Protein AF-A0A3Q9WL97-F1 (afdb_monomer)

Nearest PDB structures (foldseek):
  2g2d-assembly1_A  TM=4.901E-01  e=1.536E+00  Mycobacterium tuberculosis
  7viu-assembly1_A  TM=6.015E-01  e=8.776E+00  Equus caballus

pLDDT: mean 70.43, std 21.24, range [32.25, 97.62]

Secondary structure (DSSP, 8-state):
-----------SSSSSSSSSHHHHHHHHHHHHHHHHHHHHHHHHHHHHS--PPPPP---HHHHHHHHHHHHHHHHHHHHHHHHHH-TTTHHHHHHHHHHHHHHHHHHS--PPPTTPPP---S----PPPP----------------PPP--HHHHHHHHHHHHHHHHHHHHHS-HHHHHHHHHHHHHHHHHHHHHHHHTT----PPPGGGS-GGGG---S----------------------------------PPPPGGG--SPPPS-HHHHHHHHHHHHHHHHHHHHHHHHHHHSS--HHHHHHHHHHHHHHHHHHHHHHHHHHT--------GGG-------PPP--------------PPP-PPPP-PPPPPP-

Foldseek 3Di:
DDDDDDDDDPDPPPPPPPPPVVVVVVVVVVVVVVVVVVVVVVVVCVVVPDPPPPPPDDDLQLVLLVVLLVLLQVLLVLLCLLLVVDVVCNVLSNVSSVVSNVLSVVSDDPDDPPDPPPDPPDDDDDDDPDDDPPPPPPPPPDPPPPDDRRDLVVSLVSLLVSLVSLQVSLVPHDPVSSVSSNVSSVVSLVS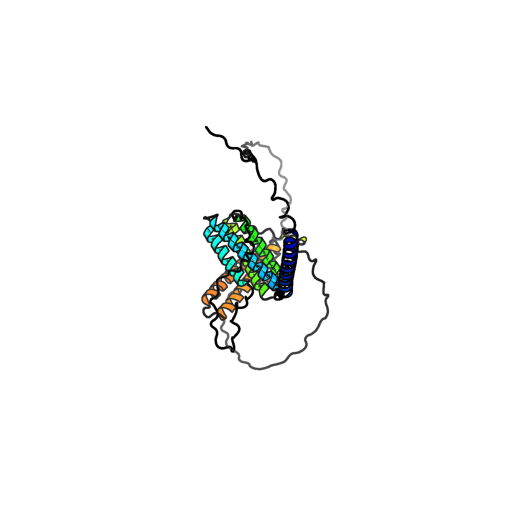SLVSCVVVVNDSPDPPPVVPPVVVVDPPDDDDPDDDDDDDDDDDDDDDDDDDDDDDDDDDPDPDQDDPVPLPDPFADDPVLLVVLVVLLVVLQVQLVVLVVVLVVDPHSVVSNVSSVVSVVSSVVSSVVSVVRSPPCDPPPPPDPPPPPPDDDDDDDDDDDDDDDDDDDDDDDDDDDDDDDDDDDDD

Mean predicted aligned error: 20.55 Å

Structure (mmCIF, N/CA/C/O backbone):
data_AF-A0A3Q9WL97-F1
#
_entry.id   AF-A0A3Q9WL97-F1
#
loop_
_atom_site.group_PDB
_atom_site.id
_atom_site.type_symbol
_atom_site.label_atom_id
_atom_site.label_alt_id
_atom_site.label_comp_id
_atom_site.label_asym_id
_atom_site.label_entity_id
_atom_site.label_seq_id
_atom_site.pdbx_PDB_ins_code
_atom_site.Cartn_x
_atom_site.Cartn_y
_atom_site.Cartn_z
_atom_site.occupancy
_atom_site.B_iso_or_equiv
_atom_site.auth_seq_id
_atom_site.auth_comp_id
_atom_site.auth_asym_id
_atom_site.auth_atom_id
_atom_site.pdbx_PDB_model_num
ATOM 1 N N . MET A 1 1 ? 47.357 84.467 -18.324 1.00 37.62 1 MET A N 1
ATOM 2 C CA . MET A 1 1 ? 48.582 84.725 -19.108 1.00 37.62 1 MET A CA 1
ATOM 3 C C . MET A 1 1 ? 48.704 83.656 -20.181 1.00 37.62 1 MET A C 1
ATOM 5 O O . MET A 1 1 ? 48.643 82.485 -19.849 1.00 37.62 1 MET A O 1
ATOM 9 N N . ILE A 1 2 ? 48.888 84.117 -21.420 1.00 40.44 2 ILE A N 1
ATOM 10 C CA . ILE A 1 2 ? 49.435 83.418 -22.596 1.00 40.44 2 ILE A CA 1
ATOM 11 C C . ILE A 1 2 ? 48.524 82.402 -23.317 1.00 40.44 2 ILE A C 1
ATOM 13 O O . ILE A 1 2 ? 48.382 81.242 -22.953 1.00 40.44 2 ILE A O 1
ATOM 17 N N . ASN A 1 3 ? 47.996 82.919 -24.431 1.00 49.19 3 ASN A N 1
ATOM 18 C CA . ASN A 1 3 ? 47.499 82.258 -25.635 1.00 49.19 3 ASN A CA 1
ATOM 19 C C . ASN A 1 3 ? 48.454 81.191 -26.201 1.00 49.19 3 ASN A C 1
ATOM 21 O O . ASN A 1 3 ? 49.660 81.431 -26.256 1.00 49.19 3 ASN A O 1
ATOM 25 N N . ARG A 1 4 ? 47.905 80.159 -26.856 1.00 51.22 4 ARG A N 1
ATOM 26 C CA . ARG A 1 4 ? 48.287 79.845 -28.247 1.00 51.22 4 ARG A CA 1
ATOM 27 C C . ARG A 1 4 ? 47.251 78.968 -28.942 1.00 51.22 4 ARG A C 1
ATOM 29 O O . ARG A 1 4 ? 46.879 77.905 -28.464 1.00 51.22 4 ARG A O 1
ATOM 36 N N . ALA A 1 5 ? 46.814 79.475 -30.088 1.00 53.59 5 ALA A N 1
ATOM 37 C CA . ALA A 1 5 ? 46.010 78.796 -31.080 1.00 53.59 5 ALA A CA 1
ATOM 38 C C . ALA A 1 5 ? 46.761 77.600 -31.681 1.00 53.59 5 ALA A C 1
ATOM 40 O O . ALA A 1 5 ? 47.962 77.691 -31.939 1.00 53.59 5 ALA A O 1
ATOM 41 N N . GLN A 1 6 ? 46.028 76.531 -31.985 1.00 56.78 6 GLN A N 1
ATOM 42 C CA . GLN A 1 6 ? 46.485 75.480 -32.886 1.00 56.78 6 GLN A CA 1
ATOM 43 C C . GLN A 1 6 ? 45.360 75.171 -33.877 1.00 56.78 6 GLN A C 1
ATOM 45 O O . GLN A 1 6 ? 44.500 74.322 -33.666 1.00 56.78 6 GLN A O 1
ATOM 50 N N . ALA A 1 7 ? 45.356 75.964 -34.946 1.00 54.19 7 ALA A N 1
ATOM 51 C CA . ALA A 1 7 ? 44.749 75.614 -36.215 1.00 54.19 7 ALA A CA 1
ATOM 52 C C . ALA A 1 7 ? 45.756 74.752 -36.986 1.00 54.19 7 ALA A C 1
ATOM 54 O O . ALA A 1 7 ? 46.920 75.130 -37.109 1.00 54.19 7 ALA A O 1
ATOM 55 N N . GLY A 1 8 ? 45.310 73.616 -37.512 1.00 49.91 8 GLY A N 1
ATOM 56 C CA . GLY A 1 8 ? 46.092 72.843 -38.470 1.00 49.91 8 GLY A CA 1
ATOM 57 C C . GLY A 1 8 ? 45.706 71.372 -38.502 1.00 49.91 8 GLY A C 1
ATOM 58 O O . GLY A 1 8 ? 45.872 70.671 -37.512 1.00 49.91 8 GLY A O 1
ATOM 59 N N . GLY A 1 9 ? 45.245 70.907 -39.666 1.00 53.38 9 GLY A N 1
ATOM 60 C CA . GLY A 1 9 ? 45.383 69.497 -40.039 1.00 53.38 9 GLY A CA 1
ATOM 61 C C . GLY A 1 9 ? 44.098 68.703 -40.252 1.00 53.38 9 GLY A C 1
ATOM 62 O O . GLY A 1 9 ? 44.010 67.560 -39.824 1.00 53.38 9 GLY A O 1
ATOM 63 N N . GLN A 1 10 ? 43.109 69.256 -40.956 1.00 53.91 10 GLN A N 1
ATOM 64 C CA . GLN A 1 10 ? 41.936 68.518 -41.451 1.00 53.91 10 GLN A CA 1
ATOM 65 C C . GLN A 1 10 ? 42.248 67.663 -42.710 1.00 53.91 10 GLN A C 1
ATOM 67 O O . GLN A 1 10 ? 41.484 67.665 -43.669 1.00 53.91 10 GLN A O 1
ATOM 72 N N . GLN A 1 11 ? 43.372 66.933 -42.745 1.00 54.00 11 GLN A N 1
ATOM 73 C CA . GLN A 1 11 ? 43.885 66.329 -43.993 1.00 54.00 11 GLN A CA 1
ATOM 74 C C . GLN A 1 11 ? 44.353 64.865 -43.893 1.00 54.00 11 GLN A C 1
ATOM 76 O O . GLN A 1 11 ? 45.139 64.418 -44.714 1.00 54.00 11 GLN A O 1
ATOM 81 N N . GLU A 1 12 ? 43.823 64.080 -42.948 1.00 51.22 12 GLU A N 1
ATOM 82 C CA . GLU A 1 12 ? 44.094 62.626 -42.857 1.00 51.22 12 GLU A CA 1
ATOM 83 C C . GLU A 1 12 ? 42.818 61.760 -42.772 1.00 51.22 12 GLU A C 1
ATOM 85 O O . GLU A 1 12 ? 42.805 60.690 -42.166 1.00 51.22 12 GLU A O 1
ATOM 90 N N . ARG A 1 13 ? 41.701 62.199 -43.369 1.00 52.88 13 ARG A N 1
ATOM 91 C CA . ARG A 1 13 ? 40.457 61.394 -43.421 1.00 52.88 13 ARG A CA 1
ATOM 92 C C . ARG A 1 13 ? 40.175 60.721 -44.771 1.00 52.88 13 ARG A C 1
ATOM 94 O O . ARG A 1 13 ? 39.156 60.053 -44.889 1.00 52.88 13 ARG A O 1
ATOM 101 N N . GLY A 1 14 ? 41.065 60.852 -45.759 1.00 52.50 14 GLY A N 1
ATOM 102 C CA . GLY A 1 14 ? 40.840 60.348 -47.123 1.00 52.50 14 GLY A CA 1
ATOM 103 C C . GLY A 1 14 ? 41.213 58.882 -47.378 1.00 52.50 14 GLY A C 1
ATOM 104 O O . GLY A 1 14 ? 40.484 58.202 -48.088 1.00 52.50 14 GLY A O 1
ATOM 105 N N . ASP A 1 15 ? 42.286 58.361 -46.773 1.00 46.75 15 ASP A N 1
ATOM 106 C CA . ASP A 1 15 ? 42.898 57.098 -47.245 1.00 46.75 15 ASP A CA 1
ATOM 107 C C . ASP A 1 15 ? 42.654 55.856 -46.372 1.00 46.75 15 ASP A C 1
ATOM 109 O O . ASP A 1 15 ? 43.099 54.758 -46.701 1.00 46.75 15 ASP A O 1
ATOM 113 N N . ARG A 1 16 ? 41.897 55.965 -45.272 1.00 50.59 16 ARG A N 1
ATOM 114 C CA . ARG A 1 16 ? 41.605 54.816 -44.383 1.00 50.59 16 ARG A CA 1
ATOM 115 C C . ARG A 1 16 ? 40.266 54.123 -44.646 1.00 50.59 16 ARG A C 1
ATOM 117 O O . ARG A 1 16 ? 39.806 53.364 -43.799 1.00 50.59 16 ARG A O 1
ATOM 124 N N . VAL A 1 17 ? 39.625 54.374 -45.787 1.00 51.31 17 VAL A N 1
ATOM 125 C CA . VAL A 1 17 ? 38.311 53.775 -46.107 1.00 51.31 17 VAL A CA 1
ATOM 126 C C . VAL A 1 17 ? 38.404 52.699 -47.199 1.00 51.31 17 VAL A C 1
ATOM 128 O O . VAL A 1 17 ? 37.527 51.847 -47.294 1.00 51.31 17 VAL A O 1
ATOM 131 N N . ALA A 1 18 ? 39.502 52.635 -47.962 1.00 50.50 18 ALA A N 1
ATOM 132 C CA . ALA A 1 18 ? 39.651 51.656 -49.046 1.00 50.50 18 ALA A CA 1
ATOM 133 C C . ALA A 1 18 ? 40.215 50.284 -48.605 1.00 50.50 18 ALA A C 1
ATOM 135 O O . ALA A 1 18 ? 40.006 49.287 -49.290 1.00 50.50 18 ALA A O 1
ATOM 136 N N . THR A 1 19 ? 40.875 50.182 -47.445 1.00 51.22 19 THR A N 1
ATOM 137 C CA . THR A 1 19 ? 41.478 48.929 -46.928 1.00 51.22 19 THR A CA 1
ATOM 138 C C . THR A 1 19 ? 40.656 48.217 -45.847 1.00 51.22 19 THR A C 1
ATOM 140 O O . THR A 1 19 ? 41.072 47.170 -45.357 1.00 51.22 19 THR A O 1
ATOM 143 N N . ALA A 1 20 ? 39.470 48.726 -45.498 1.00 51.56 20 ALA A N 1
ATOM 144 C CA . ALA A 1 20 ? 38.563 48.080 -44.540 1.00 51.56 20 ALA A CA 1
ATOM 145 C C . ALA A 1 20 ? 37.535 47.135 -45.202 1.00 51.56 20 ALA A C 1
ATOM 147 O O . ALA A 1 20 ? 36.970 46.269 -44.536 1.00 51.56 20 ALA A O 1
ATOM 148 N N . ALA A 1 21 ? 37.307 47.253 -46.516 1.00 52.28 21 ALA A N 1
ATOM 149 C CA . ALA A 1 21 ? 36.316 46.436 -47.225 1.00 52.28 21 ALA A CA 1
ATOM 150 C C . ALA A 1 21 ? 36.805 45.002 -47.529 1.00 52.28 21 ALA A C 1
ATOM 152 O O . ALA A 1 21 ? 36.005 44.069 -47.580 1.00 52.28 21 ALA A O 1
ATOM 153 N N . GLY A 1 22 ? 38.120 44.793 -47.682 1.00 54.25 22 GLY A N 1
ATOM 154 C CA . GLY A 1 22 ? 38.691 43.477 -48.009 1.00 54.25 22 GLY A CA 1
ATOM 155 C C . GLY A 1 22 ? 38.776 42.506 -46.823 1.00 54.25 22 GLY A C 1
ATOM 156 O O . GLY A 1 22 ? 38.668 41.290 -46.995 1.00 54.25 22 GLY A O 1
ATOM 157 N N . THR A 1 23 ? 38.934 43.018 -45.602 1.00 57.91 23 THR A N 1
ATOM 158 C CA . THR A 1 23 ? 38.995 42.203 -44.377 1.00 57.91 23 THR A CA 1
ATOM 159 C C . THR A 1 23 ? 37.616 41.728 -43.928 1.00 57.91 23 THR A C 1
ATOM 161 O O . THR A 1 23 ? 37.504 40.600 -43.451 1.00 57.91 23 THR A O 1
ATOM 164 N N . ALA A 1 24 ? 36.560 42.514 -44.163 1.00 59.81 24 ALA A N 1
ATOM 165 C CA . ALA A 1 24 ? 35.183 42.126 -43.846 1.00 59.81 24 ALA A CA 1
ATOM 166 C C . ALA A 1 24 ? 34.724 40.880 -44.634 1.00 59.81 24 ALA A C 1
ATOM 168 O O . ALA A 1 24 ? 34.138 39.959 -44.064 1.00 59.81 24 ALA A O 1
ATOM 169 N N . LEU A 1 25 ? 35.074 40.794 -45.924 1.00 63.12 25 LEU A N 1
ATOM 170 C CA . LEU A 1 25 ? 34.753 39.635 -46.765 1.00 63.12 25 LEU A CA 1
ATOM 171 C C . LEU A 1 25 ? 35.488 38.360 -46.316 1.00 63.12 25 LEU A C 1
ATOM 173 O O . LEU A 1 25 ? 34.859 37.307 -46.205 1.00 63.12 25 LEU A O 1
ATOM 177 N N . ARG A 1 26 ? 36.779 38.441 -45.960 1.00 74.25 26 ARG A N 1
ATOM 178 C CA . ARG A 1 26 ? 37.529 37.278 -45.432 1.00 74.25 26 ARG A CA 1
ATOM 179 C C . ARG A 1 26 ? 37.004 36.792 -44.082 1.00 74.25 26 ARG A C 1
ATOM 181 O O . ARG A 1 26 ? 36.951 35.585 -43.865 1.00 74.25 26 ARG A O 1
ATOM 188 N N . TRP A 1 27 ? 36.591 37.702 -43.202 1.00 74.62 27 TRP A N 1
ATOM 189 C CA . TRP A 1 27 ? 35.992 37.335 -41.916 1.00 74.62 27 TRP A CA 1
ATOM 190 C C . TRP A 1 27 ? 34.639 36.639 -42.085 1.00 74.62 27 TRP A C 1
ATOM 192 O O . TRP A 1 27 ? 34.380 35.640 -41.416 1.00 74.62 27 TRP A O 1
ATOM 202 N N . SER A 1 28 ? 33.810 37.104 -43.025 1.00 75.06 28 SER A N 1
ATOM 203 C CA . SER A 1 28 ? 32.513 36.476 -43.298 1.00 75.06 28 SER A CA 1
ATOM 204 C C . SER A 1 28 ? 32.651 35.035 -43.810 1.00 75.06 28 SER A C 1
ATOM 206 O O . SER A 1 28 ? 31.983 34.140 -43.299 1.00 75.06 28 SER A O 1
ATOM 208 N N . ALA A 1 29 ? 33.583 34.777 -44.735 1.00 81.12 29 ALA A N 1
ATOM 209 C CA . ALA A 1 29 ? 33.831 33.434 -45.260 1.00 81.12 29 ALA A CA 1
ATOM 210 C C . ALA A 1 29 ? 34.344 32.467 -44.176 1.00 81.12 29 ALA A C 1
ATOM 212 O O . ALA A 1 29 ? 33.956 31.300 -44.149 1.00 81.12 29 ALA A O 1
ATOM 213 N N . TRP A 1 30 ? 35.176 32.960 -43.253 1.00 87.81 30 TRP A N 1
ATOM 214 C CA . TRP A 1 30 ? 35.676 32.166 -42.130 1.00 87.81 30 TRP A CA 1
ATOM 215 C C . TRP A 1 30 ? 34.562 31.788 -41.143 1.00 87.81 30 TRP A C 1
ATOM 217 O O . TRP A 1 30 ? 34.467 30.628 -40.746 1.00 87.81 30 TRP A O 1
ATOM 227 N N . LEU A 1 31 ? 33.672 32.730 -40.807 1.00 89.50 31 LEU A N 1
ATOM 228 C CA . LEU A 1 31 ? 32.527 32.464 -39.928 1.00 89.50 31 LEU A CA 1
ATOM 229 C C . LEU A 1 31 ? 31.532 31.477 -40.547 1.00 89.50 31 LEU A C 1
ATOM 231 O O . LEU A 1 31 ? 31.058 30.583 -39.850 1.00 89.50 31 LEU A O 1
ATOM 235 N N . VAL A 1 32 ? 31.252 31.595 -41.849 1.00 90.75 32 VAL A N 1
ATOM 236 C CA . VAL A 1 32 ? 30.381 30.645 -42.561 1.00 90.75 32 VAL A CA 1
ATOM 237 C C . VAL A 1 32 ? 30.992 29.243 -42.558 1.00 90.75 32 VAL A C 1
ATOM 239 O O . VAL A 1 32 ? 30.296 28.278 -42.250 1.00 90.75 32 VAL A O 1
ATOM 242 N N . GLY A 1 33 ? 32.295 29.118 -42.827 1.00 92.12 33 GLY A N 1
ATOM 243 C CA . GLY A 1 33 ? 32.994 27.834 -42.753 1.00 92.12 33 GLY A CA 1
ATOM 244 C C . GLY A 1 33 ? 32.930 27.210 -41.356 1.00 92.12 33 GLY A C 1
ATOM 245 O O . GLY A 1 33 ? 32.606 26.032 -41.223 1.00 92.12 33 GLY A O 1
ATOM 246 N N . LEU A 1 34 ? 33.165 28.005 -40.307 1.00 93.75 34 LEU A N 1
ATOM 247 C CA . LEU A 1 34 ? 33.092 27.539 -38.920 1.00 93.75 34 LEU A CA 1
ATOM 248 C C . LEU A 1 34 ? 31.670 27.099 -38.549 1.00 93.75 34 LEU A C 1
ATOM 250 O O . LEU A 1 34 ? 31.494 26.043 -37.947 1.00 93.75 34 LEU A O 1
ATOM 254 N N . PHE A 1 35 ? 30.655 27.854 -38.967 1.00 92.81 35 PHE A N 1
ATOM 255 C CA . PHE A 1 35 ? 29.255 27.502 -38.745 1.00 92.81 35 PHE A CA 1
ATOM 256 C C . PHE A 1 35 ? 28.873 26.182 -39.427 1.00 92.81 35 PHE A C 1
ATOM 258 O O . PHE A 1 35 ? 28.215 25.346 -38.811 1.00 92.81 35 PHE A O 1
ATOM 265 N N . ILE A 1 36 ? 29.342 25.947 -40.658 1.00 93.75 36 ILE A N 1
ATOM 266 C CA . ILE A 1 36 ? 29.131 24.676 -41.367 1.00 93.75 36 ILE A CA 1
ATOM 267 C C . ILE A 1 36 ? 29.811 23.520 -40.627 1.00 93.75 36 ILE A C 1
ATOM 269 O O . ILE A 1 36 ? 29.201 22.469 -40.461 1.00 93.75 36 ILE A O 1
ATOM 273 N N . VAL A 1 37 ? 31.041 23.702 -40.136 1.00 93.31 37 VAL A N 1
ATOM 274 C CA . VAL A 1 37 ? 31.744 22.667 -39.357 1.00 93.31 37 VAL A CA 1
ATOM 275 C C . VAL A 1 37 ? 31.006 22.357 -38.055 1.00 93.31 37 VAL A C 1
ATOM 277 O O . VAL A 1 37 ? 30.859 21.188 -37.712 1.00 93.31 37 VAL A O 1
ATOM 280 N N . VAL A 1 38 ? 30.489 23.370 -37.355 1.00 92.88 38 VAL A N 1
ATOM 281 C CA . VAL A 1 38 ? 29.678 23.170 -36.143 1.00 92.88 38 VAL A CA 1
ATOM 282 C C . VAL A 1 38 ? 28.372 22.448 -36.473 1.00 92.88 38 VAL A C 1
ATOM 284 O O . VAL A 1 38 ? 28.032 21.493 -35.783 1.00 92.88 38 VAL A O 1
ATOM 287 N N . LEU A 1 39 ? 27.671 22.825 -37.546 1.00 92.69 39 LEU A N 1
ATOM 288 C CA . LEU A 1 39 ? 26.463 22.122 -37.989 1.00 92.69 39 LEU A CA 1
ATOM 289 C C . LEU A 1 39 ? 26.744 20.669 -38.375 1.00 92.69 39 LEU A C 1
ATOM 291 O O . LEU A 1 39 ? 25.951 19.795 -38.043 1.00 92.69 39 LEU A O 1
ATOM 295 N N . LEU A 1 40 ? 27.871 20.392 -39.035 1.00 91.50 40 LEU A N 1
ATOM 296 C CA . LEU A 1 40 ? 28.281 19.029 -39.367 1.00 91.50 40 LEU A CA 1
ATOM 297 C C . LEU A 1 40 ? 28.675 18.237 -38.121 1.00 91.50 40 LEU A C 1
ATOM 299 O O . LEU A 1 40 ? 28.330 17.066 -38.034 1.00 91.50 40 LEU A O 1
ATOM 303 N N . ALA A 1 41 ? 29.343 18.854 -37.146 1.00 85.50 41 ALA A N 1
ATOM 304 C CA . ALA A 1 41 ? 29.684 18.207 -35.884 1.00 85.50 41 ALA A CA 1
ATOM 305 C C . ALA A 1 41 ? 28.431 17.899 -35.052 1.00 85.50 41 ALA A C 1
ATOM 307 O O . ALA A 1 41 ? 28.301 16.790 -34.545 1.00 85.50 41 ALA A O 1
ATOM 308 N N . VAL A 1 42 ? 27.481 18.836 -34.966 1.00 87.19 42 VAL A N 1
ATOM 309 C CA . VAL A 1 42 ? 26.193 18.636 -34.283 1.00 87.19 42 VAL A CA 1
ATOM 310 C C . VAL A 1 42 ? 25.344 17.609 -35.028 1.00 87.19 42 VAL A C 1
ATOM 312 O O . VAL A 1 42 ? 24.800 16.709 -34.404 1.00 87.19 42 VAL A O 1
ATOM 315 N N . GLY A 1 43 ? 25.274 17.682 -36.358 1.00 81.00 43 GLY A N 1
ATOM 316 C CA . GLY A 1 43 ? 24.568 16.706 -37.184 1.00 81.00 43 GLY A CA 1
ATOM 317 C C . GLY A 1 43 ? 25.167 15.307 -37.060 1.00 81.00 43 GLY A C 1
ATOM 318 O O . GLY A 1 43 ? 24.441 14.358 -36.799 1.00 81.00 43 GLY A O 1
ATOM 319 N N . ALA A 1 44 ? 26.490 15.165 -37.157 1.00 81.06 44 ALA A N 1
ATOM 320 C CA . ALA A 1 44 ? 27.172 13.888 -36.954 1.00 81.06 44 ALA A CA 1
ATOM 321 C C . ALA A 1 44 ? 26.985 13.367 -35.524 1.00 81.06 44 ALA A C 1
ATOM 323 O O . ALA A 1 44 ? 26.776 12.173 -35.336 1.00 81.06 44 ALA A O 1
ATOM 324 N N . TRP A 1 45 ? 26.994 14.246 -34.521 1.00 75.00 45 TRP A N 1
ATOM 325 C CA . TRP A 1 45 ? 26.712 13.861 -33.142 1.00 75.00 45 TRP A CA 1
ATOM 326 C C . TRP A 1 45 ? 25.252 13.441 -32.941 1.00 75.00 45 TRP A C 1
ATOM 328 O O . TRP A 1 45 ? 25.010 12.507 -32.197 1.00 75.00 45 TRP A O 1
ATOM 338 N N . LEU A 1 46 ? 24.288 14.030 -33.647 1.00 77.94 46 LEU A N 1
ATOM 339 C CA . LEU A 1 46 ? 22.889 13.585 -33.624 1.00 77.94 46 LEU A CA 1
ATOM 340 C C . LEU A 1 46 ? 22.662 12.292 -34.427 1.00 77.94 46 LEU A C 1
ATOM 342 O O . LEU A 1 46 ? 21.789 11.508 -34.073 1.00 77.94 46 LEU A O 1
ATOM 346 N N . LEU A 1 47 ? 23.441 12.046 -35.489 1.00 71.75 47 LEU A N 1
ATOM 347 C CA . LEU A 1 47 ? 23.351 10.814 -36.285 1.00 71.75 47 LEU A CA 1
ATOM 348 C C . LEU A 1 47 ? 24.087 9.622 -35.650 1.00 71.75 47 LEU A C 1
ATOM 350 O O . LEU A 1 47 ? 23.675 8.486 -35.867 1.00 71.75 47 LEU A O 1
ATOM 354 N N . LEU A 1 48 ? 25.171 9.850 -34.899 1.00 70.00 48 LEU A N 1
ATOM 355 C CA . LEU A 1 48 ? 25.922 8.789 -34.210 1.00 70.00 48 LEU A CA 1
ATOM 356 C C . LEU A 1 48 ? 25.598 8.696 -32.711 1.00 70.00 48 LEU A C 1
ATOM 358 O O . LEU A 1 48 ? 25.810 7.655 -32.092 1.00 70.00 48 LEU A O 1
ATOM 362 N N . GLY A 1 49 ? 25.114 9.776 -32.108 1.00 52.28 49 GLY A N 1
ATOM 363 C CA . GLY A 1 49 ? 24.858 9.895 -30.679 1.00 52.28 49 GLY A CA 1
ATOM 364 C C . GLY A 1 49 ? 23.399 9.640 -30.360 1.00 52.28 49 GLY A C 1
ATOM 365 O O . GLY A 1 49 ? 22.636 10.578 -30.164 1.00 52.28 49 GLY A O 1
ATOM 366 N N . SER A 1 50 ? 23.043 8.360 -30.312 1.00 50.56 50 SER A N 1
ATOM 367 C CA . SER A 1 50 ? 22.029 7.744 -29.438 1.00 50.56 50 SER A CA 1
ATOM 368 C C . SER A 1 50 ? 21.429 6.551 -30.163 1.00 50.56 50 SER A C 1
ATOM 370 O O . SER A 1 50 ? 20.248 6.511 -30.493 1.00 50.56 50 SER A O 1
ATOM 372 N N . SER A 1 51 ? 22.231 5.502 -30.338 1.00 53.12 51 SER A N 1
ATOM 373 C CA . SER A 1 51 ? 21.677 4.159 -30.182 1.00 53.12 51 SER A CA 1
ATOM 374 C C . SER A 1 51 ? 21.305 4.000 -28.705 1.00 53.12 51 SER A C 1
ATOM 376 O O . SER A 1 51 ? 21.993 3.313 -27.949 1.00 53.12 51 SER A O 1
ATOM 378 N N . GLU A 1 52 ? 20.285 4.749 -28.277 1.00 59.59 52 GLU A N 1
ATOM 379 C CA . GLU A 1 52 ? 19.648 4.576 -26.987 1.00 59.59 52 GLU A CA 1
ATOM 380 C C . GLU A 1 52 ? 19.165 3.127 -27.006 1.00 59.59 52 GLU A C 1
ATOM 382 O O . GLU A 1 52 ? 18.456 2.738 -27.945 1.00 59.59 52 GLU A O 1
ATOM 387 N N . PRO A 1 53 ? 19.673 2.272 -26.101 1.00 66.50 53 PRO A N 1
ATOM 388 C CA . PRO A 1 53 ? 19.281 0.876 -26.092 1.00 66.50 53 PRO A CA 1
ATOM 389 C C . PRO A 1 53 ? 17.752 0.851 -26.071 1.00 66.50 53 PRO A C 1
ATOM 391 O O . PRO A 1 53 ? 17.171 1.602 -25.282 1.00 66.50 53 PRO A O 1
ATOM 394 N N . PRO A 1 54 ? 17.105 0.075 -26.964 1.00 71.75 54 PRO A N 1
ATOM 395 C CA . PRO A 1 54 ? 15.656 0.088 -27.085 1.00 71.75 54 PRO A CA 1
ATOM 396 C C . PRO A 1 54 ? 15.069 -0.049 -25.686 1.00 71.75 54 PRO A C 1
ATOM 398 O O . PRO A 1 54 ? 15.460 -0.959 -24.946 1.00 71.75 54 PRO A O 1
ATOM 401 N N . ALA A 1 55 ? 14.221 0.915 -25.308 1.00 78.88 55 ALA A N 1
ATOM 402 C CA . ALA A 1 55 ? 13.632 0.959 -23.980 1.00 78.88 55 ALA A CA 1
ATOM 403 C C . ALA A 1 55 ? 13.073 -0.429 -23.668 1.00 78.88 55 ALA A C 1
ATOM 405 O O . ALA A 1 55 ? 12.374 -1.022 -24.496 1.00 78.88 55 ALA A O 1
ATOM 406 N N . ARG A 1 56 ? 13.456 -0.983 -22.513 1.00 83.81 56 ARG A N 1
ATOM 407 C CA . ARG A 1 56 ? 12.999 -2.313 -22.120 1.00 83.81 56 ARG A CA 1
ATOM 408 C C . ARG A 1 56 ? 11.471 -2.282 -22.113 1.00 83.81 56 ARG A C 1
ATOM 410 O O . ARG A 1 56 ? 10.880 -1.496 -21.381 1.00 83.81 56 ARG A O 1
ATOM 417 N N . VAL A 1 57 ? 10.852 -3.105 -22.954 1.00 91.19 57 VAL A N 1
ATOM 418 C CA . VAL A 1 57 ? 9.398 -3.256 -22.971 1.00 91.19 57 VAL A CA 1
ATOM 419 C C . VAL A 1 57 ? 9.039 -4.115 -21.768 1.00 91.19 57 VAL A C 1
ATOM 421 O O . VAL A 1 57 ? 9.405 -5.288 -21.726 1.00 91.19 57 VAL A O 1
ATOM 424 N N . TYR A 1 58 ? 8.396 -3.505 -20.778 1.00 92.19 58 TYR A N 1
ATOM 425 C CA . TYR A 1 58 ? 7.894 -4.203 -19.602 1.00 92.19 58 TYR A CA 1
ATOM 426 C C . TYR A 1 58 ? 6.568 -4.884 -19.935 1.00 92.19 58 TYR A C 1
ATOM 428 O O . TYR A 1 58 ? 5.729 -4.332 -20.651 1.00 92.19 58 TYR A O 1
ATOM 436 N N . SER A 1 59 ? 6.381 -6.090 -19.413 1.00 93.88 59 SER A N 1
ATOM 437 C CA . SER A 1 59 ? 5.066 -6.728 -19.383 1.00 93.88 59 SER A CA 1
ATOM 438 C C . SER A 1 59 ? 4.095 -5.931 -18.489 1.00 93.88 59 SER A C 1
ATOM 440 O O . SER A 1 59 ? 4.539 -5.174 -17.621 1.00 93.88 59 SER A O 1
ATOM 442 N N . PRO A 1 60 ? 2.766 -6.083 -18.655 1.00 92.50 60 PRO A N 1
ATOM 443 C CA . PRO A 1 60 ? 1.789 -5.394 -17.807 1.00 92.50 60 PRO A CA 1
ATOM 444 C C . PRO A 1 60 ? 1.985 -5.650 -16.303 1.00 92.50 60 PRO A C 1
ATOM 446 O O . PRO A 1 60 ? 1.852 -4.732 -15.498 1.00 92.50 60 PRO A O 1
ATOM 449 N N . SER A 1 61 ? 2.368 -6.873 -15.923 1.00 93.44 61 SER A N 1
ATOM 450 C CA . SER A 1 61 ? 2.653 -7.254 -14.535 1.00 93.44 61 SER A CA 1
ATOM 451 C C . SER A 1 61 ? 3.917 -6.580 -13.990 1.00 93.44 61 SER A C 1
ATOM 453 O O . SER A 1 61 ? 3.913 -6.092 -12.861 1.00 93.44 61 SER A O 1
ATOM 455 N N . GLU A 1 62 ? 4.985 -6.499 -14.788 1.00 94.38 62 GLU A N 1
ATOM 456 C CA . GLU A 1 62 ? 6.207 -5.768 -14.428 1.00 94.38 62 GLU A CA 1
ATOM 457 C C . GLU A 1 62 ? 5.948 -4.264 -14.290 1.00 94.38 62 GLU A C 1
ATOM 459 O O . GLU A 1 62 ? 6.462 -3.634 -13.365 1.00 94.38 62 GLU A O 1
ATOM 464 N N . GLN A 1 63 ? 5.125 -3.689 -15.171 1.00 95.25 63 GLN A N 1
ATOM 465 C CA . GLN A 1 63 ? 4.731 -2.286 -15.076 1.00 95.25 63 GLN A CA 1
ATOM 466 C C . GLN A 1 63 ? 3.936 -2.024 -13.789 1.00 95.25 63 GLN A C 1
ATOM 468 O O . GLN A 1 63 ? 4.260 -1.089 -13.059 1.00 95.25 63 GLN A O 1
ATOM 473 N N . ALA A 1 64 ? 2.972 -2.888 -13.452 1.00 94.25 64 ALA A N 1
ATOM 474 C CA . ALA A 1 64 ? 2.217 -2.790 -12.202 1.00 94.25 64 ALA A CA 1
ATOM 475 C C . ALA A 1 64 ? 3.127 -2.885 -10.962 1.00 94.25 64 ALA A C 1
ATOM 477 O O . ALA A 1 64 ? 2.934 -2.154 -9.989 1.00 94.25 64 ALA A O 1
ATOM 478 N N . GLN A 1 65 ? 4.161 -3.734 -10.998 1.00 95.25 65 GLN A N 1
ATOM 479 C CA . GLN A 1 65 ? 5.161 -3.823 -9.930 1.00 95.25 65 GLN A CA 1
ATOM 480 C C . GLN A 1 65 ? 6.007 -2.551 -9.794 1.00 95.25 65 GLN A C 1
ATOM 482 O O . GLN A 1 65 ? 6.220 -2.089 -8.674 1.00 95.25 65 GLN A O 1
ATOM 487 N N . LEU A 1 66 ? 6.453 -1.956 -10.905 1.00 95.38 66 LEU A N 1
ATOM 488 C CA . LEU A 1 66 ? 7.199 -0.691 -10.894 1.00 95.38 66 LEU A CA 1
ATOM 489 C C . LEU A 1 66 ? 6.344 0.474 -10.383 1.00 95.38 66 LEU A C 1
ATOM 491 O O . LEU A 1 66 ? 6.813 1.286 -9.580 1.00 95.38 66 LEU A O 1
ATOM 495 N N . ASP A 1 67 ? 5.081 0.532 -10.801 1.00 95.62 67 ASP A N 1
ATOM 496 C CA . ASP A 1 67 ? 4.136 1.542 -10.335 1.00 95.62 67 ASP A CA 1
ATOM 497 C C . ASP A 1 67 ? 3.859 1.368 -8.832 1.00 95.62 67 ASP A C 1
ATOM 499 O O . ASP A 1 67 ? 3.867 2.346 -8.080 1.00 95.62 67 ASP A O 1
ATOM 503 N N . ALA A 1 68 ? 3.690 0.126 -8.363 1.00 95.75 68 ALA A N 1
ATOM 504 C CA . ALA A 1 68 ? 3.561 -0.195 -6.944 1.00 95.75 68 ALA A CA 1
ATOM 505 C C . ALA A 1 68 ? 4.818 0.192 -6.144 1.00 95.75 68 ALA A C 1
ATOM 507 O O . ALA A 1 68 ? 4.699 0.853 -5.114 1.00 95.75 68 ALA A O 1
ATOM 508 N N . GLU A 1 69 ? 6.021 -0.132 -6.633 1.00 96.75 69 GLU A N 1
ATOM 509 C CA . GLU A 1 69 ? 7.302 0.251 -6.019 1.00 96.75 69 GLU A CA 1
ATOM 510 C C . GLU A 1 69 ? 7.386 1.773 -5.825 1.00 96.75 69 GLU A C 1
ATOM 512 O O . GLU A 1 69 ? 7.707 2.251 -4.731 1.00 96.75 69 GLU A O 1
ATOM 517 N N . GLY A 1 70 ? 7.063 2.540 -6.871 1.00 96.06 70 GLY A N 1
ATOM 518 C CA . GLY A 1 70 ? 7.041 4.000 -6.829 1.00 96.06 70 GLY A CA 1
ATOM 519 C C . GLY A 1 70 ? 6.039 4.541 -5.808 1.00 96.06 70 GLY A C 1
ATOM 520 O O . GLY A 1 70 ? 6.400 5.374 -4.971 1.00 96.06 70 GLY A O 1
ATOM 521 N N . ARG A 1 71 ? 4.800 4.030 -5.824 1.00 97.31 71 ARG A N 1
ATOM 522 C CA . ARG A 1 71 ? 3.746 4.428 -4.876 1.00 97.31 71 ARG A CA 1
ATOM 523 C C . ARG A 1 71 ? 4.131 4.129 -3.430 1.00 97.31 71 ARG A C 1
ATOM 525 O O . ARG A 1 71 ? 3.982 5.000 -2.576 1.00 97.31 71 ARG A O 1
ATOM 532 N N . TYR A 1 72 ? 4.662 2.940 -3.145 1.00 96.81 72 TYR A N 1
ATOM 533 C CA . TYR A 1 72 ? 5.023 2.538 -1.783 1.00 96.81 72 TYR A CA 1
ATOM 534 C C . TYR A 1 72 ? 6.171 3.388 -1.230 1.00 96.81 72 TYR A C 1
ATOM 536 O O . TYR A 1 72 ? 6.110 3.823 -0.080 1.00 96.81 72 TYR A O 1
ATOM 544 N N . ARG A 1 73 ? 7.179 3.714 -2.053 1.00 97.31 73 ARG A N 1
ATOM 545 C CA . ARG A 1 73 ? 8.241 4.653 -1.649 1.00 97.31 73 ARG A CA 1
ATOM 546 C C . ARG A 1 73 ? 7.717 6.065 -1.406 1.00 97.31 73 ARG A C 1
ATOM 548 O O . ARG A 1 73 ? 8.148 6.700 -0.446 1.00 97.31 73 ARG A O 1
ATOM 555 N N . GLY A 1 74 ? 6.797 6.543 -2.245 1.00 95.19 74 GLY A N 1
ATOM 556 C CA . GLY A 1 74 ? 6.128 7.832 -2.048 1.00 95.19 74 GLY A CA 1
ATOM 557 C C . GLY A 1 74 ? 5.392 7.885 -0.708 1.00 95.19 74 GLY A C 1
ATOM 558 O O . GLY A 1 74 ? 5.654 8.767 0.105 1.00 95.19 74 GLY A O 1
ATOM 559 N N . LEU A 1 75 ? 4.571 6.871 -0.421 1.00 96.56 75 LEU A N 1
ATOM 560 C CA . LEU A 1 75 ? 3.850 6.750 0.849 1.00 96.56 75 LEU A CA 1
ATOM 561 C C . LEU A 1 75 ? 4.783 6.637 2.057 1.00 96.56 75 LEU A C 1
ATOM 563 O O . LEU A 1 75 ? 4.489 7.205 3.106 1.00 96.56 75 LEU A O 1
ATOM 567 N N . ALA A 1 76 ? 5.912 5.933 1.932 1.00 96.94 76 ALA A N 1
ATOM 568 C CA . ALA A 1 76 ? 6.900 5.853 3.004 1.00 96.94 76 ALA A CA 1
ATOM 569 C C . ALA A 1 76 ? 7.527 7.225 3.303 1.00 96.94 76 ALA A C 1
ATOM 571 O O . ALA A 1 76 ? 7.730 7.577 4.467 1.00 96.94 76 ALA A O 1
ATOM 572 N N . ALA A 1 77 ? 7.820 8.020 2.268 1.00 96.06 77 ALA A N 1
ATOM 573 C CA . ALA A 1 77 ? 8.306 9.388 2.432 1.00 96.06 77 ALA A CA 1
ATOM 574 C C . ALA A 1 77 ? 7.247 10.291 3.088 1.00 96.06 77 ALA A C 1
ATOM 576 O O . ALA A 1 77 ? 7.568 10.999 4.045 1.00 96.06 77 ALA A O 1
ATOM 577 N N . ASP A 1 78 ? 5.988 10.202 2.650 1.00 95.38 78 ASP A N 1
ATOM 578 C CA . ASP A 1 78 ? 4.868 10.942 3.241 1.00 95.38 78 ASP A CA 1
ATOM 579 C C . ASP A 1 78 ? 4.639 10.558 4.711 1.00 95.38 78 ASP A C 1
ATOM 581 O O . ASP A 1 78 ? 4.437 11.428 5.559 1.00 95.38 78 ASP A O 1
ATOM 585 N N . ALA A 1 79 ? 4.743 9.269 5.048 1.00 96.44 79 ALA A N 1
ATOM 586 C CA . ALA A 1 79 ? 4.632 8.780 6.420 1.00 96.44 79 ALA A CA 1
ATOM 587 C C . ALA A 1 79 ? 5.744 9.329 7.328 1.00 96.44 79 ALA A C 1
ATOM 589 O O . ALA A 1 79 ? 5.467 9.731 8.457 1.00 96.44 79 ALA A O 1
ATOM 590 N N . ARG A 1 80 ? 6.987 9.435 6.838 1.00 97.12 80 ARG A N 1
ATOM 591 C CA . ARG A 1 80 ? 8.078 10.087 7.588 1.00 97.12 80 ARG A CA 1
ATOM 592 C C . ARG A 1 80 ? 7.873 11.582 7.753 1.00 97.12 80 ARG A C 1
ATOM 594 O O . ARG A 1 80 ? 8.147 12.113 8.826 1.00 97.12 80 ARG A O 1
ATOM 601 N N . ALA A 1 81 ? 7.406 12.257 6.706 1.00 95.25 81 ALA A N 1
ATOM 602 C CA . ALA A 1 81 ? 7.093 13.676 6.782 1.00 95.25 81 ALA A CA 1
ATOM 603 C C . ALA A 1 81 ? 5.987 13.931 7.821 1.00 95.25 81 ALA A C 1
ATOM 605 O O . ALA A 1 81 ? 6.107 14.850 8.628 1.00 95.25 81 ALA A O 1
ATOM 606 N N . ALA A 1 82 ? 4.963 13.072 7.861 1.00 95.06 82 ALA A N 1
ATOM 607 C CA . ALA A 1 82 ? 3.899 13.128 8.860 1.00 95.06 82 ALA A CA 1
ATOM 608 C C . ALA A 1 82 ? 4.429 12.822 10.272 1.00 95.06 82 ALA A C 1
ATOM 610 O O . ALA A 1 82 ? 4.077 13.518 11.220 1.00 95.06 82 ALA A O 1
ATOM 611 N N . ALA A 1 83 ? 5.332 11.843 10.416 1.00 96.38 83 ALA A N 1
ATOM 612 C CA . ALA A 1 83 ? 5.976 11.518 11.692 1.00 96.38 83 ALA A CA 1
ATOM 613 C C . ALA A 1 83 ? 6.779 12.698 12.266 1.00 96.38 83 ALA A C 1
ATOM 615 O O . ALA A 1 83 ? 6.781 12.916 13.474 1.00 96.38 83 ALA A O 1
ATOM 616 N N . ALA A 1 84 ? 7.448 13.473 11.407 1.00 95.81 84 ALA A N 1
ATOM 617 C CA . ALA A 1 84 ? 8.177 14.672 11.817 1.00 95.81 84 ALA A CA 1
ATOM 618 C C . ALA A 1 84 ? 7.245 15.830 12.227 1.00 95.81 84 ALA A C 1
ATOM 620 O O . ALA A 1 84 ? 7.639 16.672 13.033 1.00 95.81 84 ALA A O 1
ATOM 621 N N . ALA A 1 85 ? 6.029 15.879 11.674 1.00 94.94 85 ALA A N 1
ATOM 622 C CA . ALA A 1 85 ? 5.036 16.910 11.965 1.00 94.94 85 ALA A CA 1
ATOM 623 C C . ALA A 1 85 ? 4.190 16.610 13.218 1.00 94.94 85 ALA A C 1
ATOM 625 O O . ALA A 1 85 ? 3.753 17.549 13.882 1.00 94.94 85 ALA A O 1
ATOM 626 N N . ASP A 1 86 ? 3.978 15.332 13.554 1.00 96.00 86 ASP A N 1
ATOM 627 C CA . ASP A 1 86 ? 3.174 14.895 14.701 1.00 96.00 86 ASP A CA 1
ATOM 628 C C . ASP A 1 86 ? 3.962 13.962 15.648 1.00 96.00 86 ASP A C 1
ATOM 630 O O . ASP A 1 86 ? 3.985 12.738 15.461 1.00 96.00 86 ASP A O 1
ATOM 634 N N . PRO A 1 87 ? 4.573 14.512 16.719 1.00 96.44 87 PRO A N 1
ATOM 635 C CA . PRO A 1 87 ? 5.317 13.732 17.705 1.00 96.44 87 PRO A CA 1
ATOM 636 C C . PRO A 1 87 ? 4.483 12.678 18.442 1.00 96.44 87 PRO A C 1
ATOM 638 O O . PRO A 1 87 ? 5.046 11.689 18.906 1.00 96.44 87 PRO A O 1
ATOM 641 N N . ALA A 1 88 ? 3.162 12.865 18.567 1.00 96.31 88 ALA A N 1
ATOM 642 C CA . ALA A 1 88 ? 2.301 11.913 19.268 1.00 96.31 88 ALA A CA 1
ATOM 643 C C . ALA A 1 88 ? 2.099 10.620 18.459 1.00 96.31 88 ALA A C 1
ATOM 645 O O . ALA A 1 88 ? 1.878 9.557 19.039 1.00 96.31 88 ALA A O 1
ATOM 646 N N . LEU A 1 89 ? 2.212 10.698 17.128 1.00 96.69 89 LEU A N 1
ATOM 647 C CA . LEU A 1 89 ? 2.089 9.563 16.208 1.00 96.69 89 LEU A CA 1
ATOM 648 C C . LEU A 1 89 ? 3.423 9.121 15.589 1.00 96.69 89 LEU A C 1
ATOM 650 O O . LEU A 1 89 ? 3.448 8.138 14.844 1.00 96.69 89 LEU A O 1
ATOM 654 N N . ALA A 1 90 ? 4.527 9.807 15.899 1.00 96.25 90 ALA A N 1
ATOM 655 C CA . ALA A 1 90 ? 5.822 9.633 15.244 1.00 96.25 90 ALA A CA 1
ATOM 656 C C . ALA A 1 90 ? 6.319 8.179 15.211 1.00 96.25 90 ALA A C 1
ATOM 658 O O . ALA A 1 90 ? 6.737 7.699 14.156 1.00 96.25 90 ALA A O 1
ATOM 659 N N . GLU A 1 91 ? 6.239 7.455 16.332 1.00 96.62 91 GLU A N 1
ATOM 660 C CA . GLU A 1 91 ? 6.668 6.050 16.414 1.00 96.62 91 GLU A CA 1
ATOM 661 C C . GLU A 1 91 ? 5.872 5.163 15.441 1.00 96.62 91 GLU A C 1
ATOM 663 O O . GLU A 1 91 ? 6.445 4.421 14.642 1.00 96.62 91 GLU A O 1
ATOM 668 N N . ARG A 1 92 ? 4.541 5.299 15.440 1.00 96.75 92 ARG A N 1
ATOM 669 C CA . ARG A 1 92 ? 3.642 4.512 14.586 1.00 96.75 92 ARG A CA 1
ATOM 670 C C . ARG A 1 92 ? 3.815 4.843 13.106 1.00 96.75 92 ARG A C 1
ATOM 672 O O . ARG A 1 92 ? 3.837 3.937 12.278 1.00 96.75 92 ARG A O 1
ATOM 679 N N . LEU A 1 93 ? 3.947 6.124 12.771 1.00 97.06 93 LEU A N 1
ATOM 680 C CA . LEU A 1 93 ? 4.155 6.576 11.395 1.00 97.06 93 LEU A CA 1
ATOM 681 C C . LEU A 1 93 ? 5.532 6.153 10.858 1.00 97.06 93 LEU A C 1
ATOM 683 O O . LEU A 1 93 ? 5.644 5.774 9.694 1.00 97.06 93 LEU A O 1
ATOM 687 N N . THR A 1 94 ? 6.559 6.120 11.711 1.00 97.38 94 THR A N 1
ATOM 688 C CA . THR A 1 94 ? 7.887 5.593 11.353 1.00 97.38 94 THR A CA 1
ATOM 689 C C . THR A 1 94 ? 7.851 4.082 11.107 1.00 97.38 94 THR A C 1
ATOM 691 O O . THR A 1 94 ? 8.483 3.598 10.165 1.00 97.38 94 THR A O 1
ATOM 694 N N . ALA A 1 95 ? 7.079 3.331 11.902 1.00 95.94 95 ALA A N 1
ATOM 695 C CA . ALA A 1 95 ? 6.852 1.905 11.667 1.00 95.94 95 ALA A CA 1
ATOM 696 C C . ALA A 1 95 ? 6.142 1.655 10.322 1.00 95.94 95 ALA A C 1
ATOM 698 O O . ALA A 1 95 ? 6.628 0.867 9.516 1.00 95.94 95 ALA A O 1
ATOM 699 N N . ILE A 1 96 ? 5.071 2.406 10.025 1.00 97.00 96 ILE A N 1
ATOM 700 C CA . ILE A 1 96 ? 4.373 2.355 8.727 1.00 97.00 96 ILE A CA 1
ATOM 701 C C . ILE A 1 96 ? 5.336 2.657 7.569 1.00 97.00 96 ILE A C 1
ATOM 703 O O . ILE A 1 96 ? 5.354 1.925 6.583 1.00 97.00 96 ILE A O 1
ATOM 707 N N . ALA A 1 97 ? 6.168 3.697 7.690 1.00 97.62 97 ALA A N 1
ATOM 708 C CA . ALA A 1 97 ? 7.151 4.038 6.663 1.00 97.62 97 ALA A CA 1
ATOM 709 C C . ALA A 1 97 ? 8.154 2.900 6.409 1.00 97.62 97 ALA A C 1
ATOM 711 O O . ALA A 1 97 ? 8.492 2.621 5.261 1.00 97.62 97 ALA A O 1
ATOM 712 N N . SER A 1 98 ? 8.612 2.237 7.473 1.00 97.12 98 SER A N 1
ATOM 713 C CA . SER A 1 98 ? 9.578 1.135 7.391 1.00 97.12 98 SER A CA 1
ATOM 714 C C . SER A 1 98 ? 8.968 -0.098 6.718 1.00 97.12 98 SER A C 1
ATOM 716 O O . SER A 1 98 ? 9.587 -0.703 5.844 1.00 97.12 98 SER A O 1
ATOM 718 N N . ASP A 1 99 ? 7.722 -0.426 7.061 1.00 96.06 99 ASP A N 1
ATOM 719 C CA . ASP A 1 99 ? 6.970 -1.507 6.421 1.00 96.06 99 ASP A CA 1
ATOM 720 C C . ASP A 1 99 ? 6.720 -1.224 4.929 1.00 96.06 99 ASP A C 1
ATOM 722 O O . ASP A 1 99 ? 6.889 -2.114 4.096 1.00 96.06 99 ASP A O 1
ATOM 726 N N . LEU A 1 100 ? 6.349 0.010 4.566 1.00 97.31 100 LEU A N 1
ATOM 727 C CA . LEU A 1 100 ? 6.137 0.413 3.169 1.00 97.31 100 LEU A CA 1
ATOM 728 C C . LEU A 1 100 ? 7.423 0.318 2.339 1.00 97.31 100 LEU A C 1
ATOM 730 O O . LEU A 1 100 ? 7.377 -0.046 1.166 1.00 97.31 100 LEU A O 1
ATOM 734 N N . GLU A 1 101 ? 8.586 0.591 2.929 1.00 97.44 101 GLU A N 1
ATOM 735 C CA . GLU A 1 101 ? 9.868 0.376 2.254 1.00 97.44 101 GLU A CA 1
ATOM 736 C C . GLU A 1 101 ? 10.213 -1.092 2.072 1.00 97.44 101 GLU A C 1
ATOM 738 O O . GLU A 1 101 ? 10.696 -1.472 1.003 1.00 97.44 101 GLU A O 1
ATOM 743 N N . ALA A 1 102 ? 9.940 -1.923 3.079 1.00 95.19 102 ALA A N 1
ATOM 744 C CA . ALA A 1 102 ? 10.091 -3.365 2.951 1.00 95.19 102 ALA A CA 1
ATOM 745 C C . ALA A 1 102 ? 9.184 -3.909 1.834 1.00 95.19 102 ALA A C 1
ATOM 747 O O . ALA A 1 102 ? 9.627 -4.715 1.015 1.00 95.19 102 ALA A O 1
ATOM 748 N N . GLN A 1 103 ? 7.949 -3.406 1.730 1.00 95.88 103 GLN A N 1
ATOM 749 C CA . GLN A 1 103 ? 7.041 -3.725 0.627 1.00 95.88 103 GLN A CA 1
ATOM 750 C C . GLN A 1 103 ? 7.568 -3.231 -0.721 1.00 95.88 103 GLN A C 1
ATOM 752 O O . GLN A 1 103 ? 7.555 -3.994 -1.682 1.00 95.88 103 GLN A O 1
ATOM 757 N N . ALA A 1 104 ? 8.066 -1.993 -0.800 1.00 96.50 104 ALA A N 1
ATOM 758 C CA . ALA A 1 104 ? 8.658 -1.441 -2.018 1.00 96.50 104 ALA A CA 1
ATOM 759 C C . ALA A 1 104 ? 9.857 -2.271 -2.497 1.00 96.50 104 ALA A C 1
ATOM 761 O O . ALA A 1 104 ? 10.023 -2.492 -3.693 1.00 96.50 104 ALA A O 1
ATOM 762 N N . ALA A 1 105 ? 10.687 -2.757 -1.571 1.00 95.00 105 ALA A N 1
ATOM 763 C CA . ALA A 1 105 ? 11.781 -3.667 -1.887 1.00 95.00 105 ALA A CA 1
ATOM 764 C C . ALA A 1 105 ? 11.264 -5.033 -2.367 1.00 95.00 105 ALA A C 1
ATOM 766 O O . ALA A 1 105 ? 11.793 -5.575 -3.334 1.00 95.00 105 ALA A O 1
ATOM 767 N N . ALA A 1 106 ? 10.208 -5.565 -1.747 1.00 93.31 106 ALA A N 1
ATOM 768 C CA . ALA A 1 106 ? 9.620 -6.849 -2.123 1.00 93.31 106 ALA A CA 1
ATOM 769 C C . ALA A 1 106 ? 8.971 -6.848 -3.520 1.00 93.31 106 ALA A C 1
ATOM 771 O O . ALA A 1 106 ? 9.013 -7.874 -4.196 1.00 93.31 106 ALA A O 1
ATOM 772 N N . VAL A 1 107 ? 8.394 -5.724 -3.968 1.00 95.38 107 VAL A N 1
ATOM 773 C CA . VAL A 1 107 ? 7.843 -5.591 -5.335 1.00 95.38 107 VAL A CA 1
ATOM 774 C C . VAL A 1 107 ? 8.867 -5.121 -6.366 1.00 95.38 107 VAL A C 1
ATOM 776 O O . VAL A 1 107 ? 8.551 -5.087 -7.551 1.00 95.38 107 VAL A O 1
ATOM 779 N N . SER A 1 108 ? 10.079 -4.752 -5.945 1.00 94.50 108 SER A N 1
ATOM 780 C CA . SER A 1 108 ? 11.079 -4.239 -6.877 1.00 94.50 108 SER A CA 1
ATOM 781 C C . SER A 1 108 ? 11.537 -5.319 -7.855 1.00 94.50 108 SER A C 1
ATOM 783 O O . SER A 1 108 ? 11.867 -6.443 -7.467 1.00 94.50 108 SER A O 1
ATOM 785 N N . LEU A 1 109 ? 11.572 -4.971 -9.143 1.00 92.38 109 LEU A N 1
ATOM 786 C CA . LEU A 1 109 ? 12.070 -5.885 -10.165 1.00 92.38 109 LEU A CA 1
ATOM 787 C C . LEU A 1 109 ? 13.560 -6.174 -9.929 1.00 92.38 109 LEU A C 1
ATOM 789 O O . LEU A 1 109 ? 14.310 -5.245 -9.596 1.00 92.38 109 LEU A O 1
ATOM 793 N N . PRO A 1 110 ? 14.028 -7.422 -10.150 1.00 87.06 110 PRO A N 1
ATOM 794 C CA . PRO A 1 110 ? 15.441 -7.755 -10.059 1.00 87.06 110 PRO A CA 1
ATOM 795 C C . PRO A 1 110 ? 16.260 -6.812 -10.941 1.00 87.06 110 PRO A C 1
ATOM 797 O O . PRO A 1 110 ? 16.221 -6.880 -12.174 1.00 87.06 110 PRO A O 1
ATOM 800 N N . ARG A 1 111 ? 17.009 -5.900 -10.313 1.00 83.38 111 ARG A N 1
ATOM 801 C CA . ARG A 1 111 ? 17.940 -5.060 -11.060 1.00 83.38 111 ARG A CA 1
ATOM 802 C C . ARG A 1 111 ? 19.062 -5.965 -11.547 1.00 83.38 111 ARG A C 1
ATOM 804 O O . ARG A 1 111 ? 19.648 -6.675 -10.724 1.00 83.38 111 ARG A O 1
ATOM 811 N N . PRO A 1 112 ? 19.384 -5.950 -12.853 1.00 74.12 112 PRO A N 1
ATOM 812 C CA . PRO A 1 112 ? 20.602 -6.583 -13.320 1.00 74.12 112 PRO A CA 1
ATOM 813 C C . PRO A 1 112 ? 21.746 -6.062 -12.444 1.00 74.12 112 PRO A C 1
ATOM 815 O O . PRO A 1 112 ? 21.793 -4.846 -12.215 1.00 74.12 112 PRO A O 1
ATOM 818 N N . PRO A 1 113 ? 22.628 -6.929 -11.917 1.00 70.38 113 PRO A N 1
ATOM 819 C CA . PRO A 1 113 ? 23.787 -6.458 -11.177 1.00 70.38 113 PRO A CA 1
ATOM 820 C C . PRO A 1 113 ? 24.499 -5.436 -12.060 1.00 70.38 113 PRO A C 1
ATOM 822 O O . PRO A 1 113 ? 24.840 -5.732 -13.207 1.00 70.38 113 PRO A O 1
ATOM 825 N N . ALA A 1 114 ? 24.616 -4.205 -11.562 1.00 65.31 114 ALA A N 1
ATOM 826 C CA . ALA A 1 114 ? 25.167 -3.091 -12.312 1.00 65.31 114 ALA A CA 1
ATOM 827 C C . ALA A 1 114 ? 26.633 -3.402 -12.638 1.00 65.31 114 ALA A C 1
ATOM 829 O O . ALA A 1 114 ? 27.513 -3.208 -11.808 1.00 65.31 114 ALA A O 1
ATOM 830 N N . GLY A 1 115 ? 26.871 -3.956 -13.827 1.00 54.12 115 GLY A N 1
ATOM 831 C CA . GLY A 1 115 ? 28.192 -4.302 -14.329 1.00 54.12 115 GLY A CA 1
ATOM 832 C C . GLY A 1 115 ? 28.914 -5.361 -13.499 1.00 54.12 115 GLY A C 1
ATOM 833 O O . GLY A 1 115 ? 29.821 -5.042 -12.735 1.00 54.12 115 GLY A O 1
ATOM 834 N N . ALA A 1 116 ? 28.646 -6.643 -13.763 1.00 45.34 116 ALA A N 1
ATOM 835 C CA . ALA A 1 116 ? 29.779 -7.563 -13.771 1.00 45.34 116 ALA A CA 1
ATOM 836 C C . ALA A 1 116 ? 30.746 -7.010 -14.838 1.00 45.34 116 ALA A C 1
ATOM 838 O O . ALA A 1 116 ? 30.313 -6.856 -15.986 1.00 45.34 116 ALA A O 1
ATOM 839 N N . PRO A 1 117 ? 31.979 -6.597 -14.484 1.00 57.47 117 PRO A N 1
ATOM 840 C CA . PRO A 1 117 ? 32.906 -6.042 -15.456 1.00 57.47 117 PRO A CA 1
ATOM 841 C C . PRO A 1 117 ? 33.045 -7.071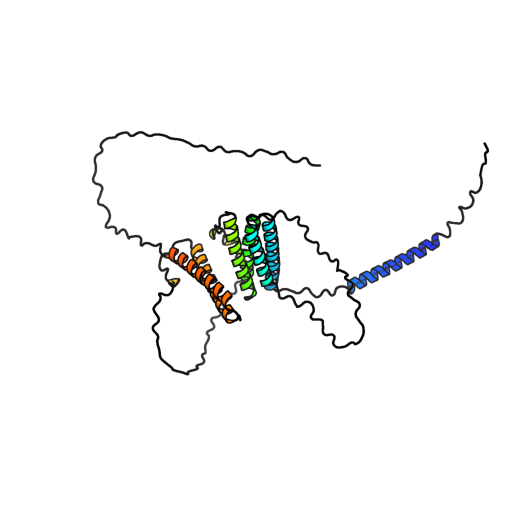 -16.569 1.00 57.47 117 PRO A C 1
ATOM 843 O O . PRO A 1 117 ? 33.434 -8.208 -16.302 1.00 57.47 117 PRO A O 1
ATOM 846 N N . ALA A 1 118 ? 32.649 -6.690 -17.786 1.00 60.28 118 ALA A N 1
ATOM 847 C CA . ALA A 1 118 ? 32.801 -7.526 -18.963 1.00 60.28 118 ALA A CA 1
ATOM 848 C C . ALA A 1 118 ? 34.231 -8.064 -18.950 1.00 60.28 118 ALA A C 1
ATOM 850 O O . ALA A 1 118 ? 35.180 -7.273 -18.920 1.00 60.28 118 ALA A O 1
ATOM 851 N N . GLY A 1 119 ? 34.357 -9.390 -18.845 1.00 50.78 119 GLY A N 1
ATOM 852 C CA . GLY A 1 119 ? 35.634 -10.075 -18.737 1.00 50.78 119 GLY A CA 1
ATOM 853 C C . GLY A 1 119 ? 36.578 -9.527 -19.794 1.00 50.78 119 GLY A C 1
ATOM 854 O O . GLY A 1 119 ? 36.350 -9.687 -20.991 1.00 50.78 119 GLY A O 1
ATOM 855 N N . LYS A 1 120 ? 37.611 -8.814 -19.337 1.00 52.12 120 LYS A N 1
ATOM 856 C CA . LYS A 1 120 ? 38.763 -8.445 -20.151 1.00 52.12 120 LYS A CA 1
ATOM 857 C C . LYS A 1 120 ? 39.571 -9.714 -20.381 1.00 52.12 120 LYS A C 1
ATOM 859 O O . LYS A 1 120 ? 40.616 -9.906 -19.763 1.00 52.12 120 LYS A O 1
ATOM 864 N N . ASP A 1 121 ? 39.102 -10.556 -21.285 1.00 56.09 121 ASP A N 1
ATOM 865 C CA . ASP A 1 121 ? 39.990 -11.500 -21.937 1.00 56.09 121 ASP A CA 1
ATOM 866 C C . ASP A 1 121 ? 40.865 -10.700 -22.909 1.00 56.09 121 ASP A C 1
ATOM 868 O O . ASP A 1 121 ? 40.464 -10.337 -24.010 1.00 56.09 121 ASP A O 1
ATOM 872 N N . GLY A 1 122 ? 42.069 -10.369 -22.436 1.00 55.66 122 GLY A N 1
ATOM 873 C CA . GLY A 1 122 ? 43.248 -10.160 -23.274 1.00 55.66 122 GLY A CA 1
ATOM 874 C C . GLY A 1 122 ? 43.405 -8.805 -23.970 1.00 55.66 122 GLY A C 1
ATOM 875 O O . GLY A 1 122 ? 43.164 -8.690 -25.163 1.00 55.66 122 GLY A O 1
ATOM 876 N N . ALA A 1 123 ? 43.988 -7.825 -23.274 1.00 49.31 123 ALA A N 1
ATOM 877 C CA . ALA A 1 123 ? 44.949 -6.902 -23.893 1.00 49.31 123 ALA A CA 1
ATOM 878 C C . ALA A 1 123 ? 45.822 -6.247 -22.815 1.00 49.31 123 ALA A C 1
ATOM 880 O O . ALA A 1 123 ? 45.393 -5.396 -22.035 1.00 49.31 123 ALA A O 1
ATOM 881 N N . THR A 1 124 ? 47.058 -6.716 -22.761 1.00 55.16 124 THR A N 1
ATOM 882 C CA . THR A 1 124 ? 48.149 -6.308 -21.885 1.00 55.16 124 THR A CA 1
ATOM 883 C C . THR A 1 124 ? 48.463 -4.815 -22.031 1.00 55.16 124 THR A C 1
ATOM 885 O O . THR A 1 124 ? 48.676 -4.334 -23.138 1.00 55.16 124 THR A O 1
ATOM 888 N N . GLY A 1 125 ? 48.589 -4.108 -20.905 1.00 52.66 125 GLY A N 1
ATOM 889 C CA . GLY A 1 125 ? 49.456 -2.930 -20.807 1.00 52.66 125 GLY A CA 1
ATOM 890 C C . GLY A 1 125 ? 48.881 -1.583 -21.250 1.00 52.66 125 GLY A C 1
ATOM 891 O O . GLY A 1 125 ? 49.359 -0.999 -22.212 1.00 52.66 125 GLY A O 1
ATOM 892 N N . ALA A 1 126 ? 47.955 -1.027 -20.471 1.00 52.28 126 ALA A N 1
ATOM 893 C CA . ALA A 1 126 ? 47.880 0.417 -20.233 1.00 52.28 126 ALA A CA 1
ATOM 894 C C . ALA A 1 126 ? 47.047 0.657 -18.969 1.00 52.28 126 ALA A C 1
ATOM 896 O O . ALA A 1 126 ? 45.881 0.262 -18.909 1.00 52.28 126 ALA A O 1
ATOM 897 N N . SER A 1 127 ? 47.647 1.271 -17.945 1.00 50.25 127 SER A N 1
ATOM 898 C CA . SER A 1 127 ? 46.909 1.745 -16.772 1.00 50.25 127 SER A CA 1
ATOM 899 C C . SER A 1 127 ? 45.777 2.665 -17.233 1.00 50.25 127 SER A C 1
ATOM 901 O O . SER A 1 127 ? 46.055 3.646 -17.927 1.00 50.25 127 SER A O 1
ATOM 903 N N . PRO A 1 128 ? 44.513 2.386 -16.878 1.00 54.00 128 PRO A N 1
ATOM 904 C CA . PRO A 1 128 ? 43.441 3.320 -17.162 1.00 54.00 128 PRO A CA 1
ATOM 905 C C . PRO A 1 128 ? 43.665 4.594 -16.330 1.00 54.00 128 PRO A C 1
ATOM 907 O O . PRO A 1 128 ? 44.037 4.491 -15.155 1.00 54.00 128 PRO A O 1
ATOM 910 N N . PRO A 1 129 ? 43.467 5.795 -16.903 1.00 55.09 129 PRO A N 1
ATOM 911 C CA . PRO A 1 129 ? 43.443 7.015 -16.112 1.00 55.09 129 PRO A CA 1
ATOM 912 C C . PRO A 1 129 ? 42.333 6.900 -15.062 1.00 55.09 129 PRO A C 1
ATOM 914 O O . PRO A 1 129 ? 41.257 6.365 -15.335 1.00 55.09 129 PRO A O 1
ATOM 917 N N . ALA A 1 130 ? 42.625 7.372 -13.849 1.00 49.81 130 ALA A N 1
ATOM 918 C CA . ALA A 1 130 ? 41.659 7.458 -12.764 1.00 49.81 130 ALA A CA 1
ATOM 919 C C . ALA A 1 130 ? 40.355 8.102 -13.270 1.00 49.81 130 ALA A C 1
ATOM 921 O O . ALA A 1 130 ? 40.433 9.068 -14.037 1.00 49.81 130 ALA A O 1
ATOM 922 N N . PRO A 1 131 ? 39.173 7.604 -12.867 1.00 44.44 131 PRO A N 1
ATOM 923 C CA . PRO A 1 131 ? 37.927 8.252 -13.227 1.00 44.44 131 PRO A CA 1
ATOM 924 C C . PRO A 1 131 ? 37.937 9.652 -12.616 1.00 44.44 131 PRO A C 1
ATOM 926 O O . PRO A 1 131 ? 37.839 9.831 -11.403 1.00 44.44 131 PRO A O 1
ATOM 929 N N . THR A 1 132 ? 38.089 10.663 -13.464 1.00 46.81 132 THR A N 1
ATOM 930 C CA . THR A 1 132 ? 37.676 12.018 -13.143 1.00 46.81 132 THR A CA 1
ATOM 931 C C . THR A 1 132 ? 36.200 11.932 -12.792 1.00 46.81 132 THR A C 1
ATOM 933 O O . THR A 1 132 ? 35.392 11.512 -13.619 1.00 46.81 132 THR A O 1
ATOM 936 N N . SER A 1 133 ? 35.858 12.299 -11.558 1.00 47.53 133 SER A N 1
ATOM 937 C CA . SER A 1 133 ? 34.490 12.509 -11.085 1.00 47.53 133 SER A CA 1
ATOM 938 C C . SER A 1 133 ? 33.821 13.637 -11.880 1.00 47.53 133 SER A C 1
ATOM 940 O O . SER A 1 133 ? 33.590 14.729 -11.373 1.00 47.53 133 SER A O 1
ATOM 942 N N . GLY A 1 134 ? 33.547 13.400 -13.158 1.00 42.09 134 GLY A N 1
ATOM 943 C CA . GLY A 1 134 ? 32.611 14.169 -13.953 1.00 42.09 134 GLY A CA 1
ATOM 944 C C . GLY A 1 134 ? 31.238 13.596 -13.672 1.00 42.09 134 GLY A C 1
ATOM 945 O O . GLY A 1 134 ? 30.819 12.647 -14.328 1.00 42.09 134 GLY A O 1
ATOM 946 N N . ALA A 1 135 ? 30.572 14.124 -12.647 1.00 39.75 135 ALA A N 1
ATOM 947 C CA . ALA A 1 135 ? 29.163 13.850 -12.422 1.00 39.75 135 ALA A CA 1
ATOM 948 C C . ALA A 1 135 ? 28.404 14.126 -13.734 1.00 39.75 135 ALA A C 1
ATOM 950 O O . ALA A 1 135 ? 28.538 15.228 -14.273 1.00 39.75 135 ALA A O 1
ATOM 951 N N . PRO A 1 136 ? 27.624 13.177 -14.281 1.00 41.31 136 PRO A N 1
ATOM 952 C CA . PRO A 1 136 ? 26.671 13.526 -15.313 1.00 41.31 136 PRO A CA 1
ATOM 953 C C . PRO A 1 136 ? 25.636 14.442 -14.661 1.00 41.31 136 PRO A C 1
ATOM 955 O O . PRO A 1 136 ? 24.762 14.000 -13.919 1.00 41.31 136 PRO A O 1
ATOM 958 N N . THR A 1 137 ? 25.745 15.739 -14.934 1.00 42.97 137 THR A N 1
ATOM 959 C CA . THR A 1 137 ? 24.744 16.760 -14.616 1.00 42.97 137 THR A CA 1
ATOM 960 C C . THR A 1 137 ? 23.514 16.573 -15.512 1.00 42.97 137 THR A C 1
ATOM 962 O O . THR A 1 137 ? 23.087 17.485 -16.204 1.00 42.97 137 THR A O 1
ATOM 965 N N . SER A 1 138 ? 22.934 15.375 -15.534 1.00 43.47 138 SER A N 1
ATOM 966 C CA . SER A 1 138 ? 21.514 15.204 -15.826 1.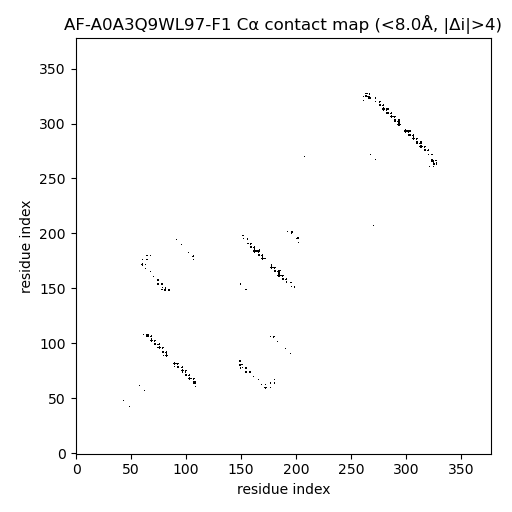00 43.47 138 SER A CA 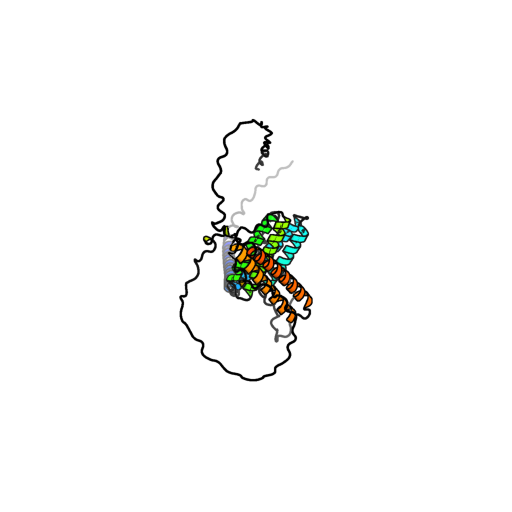1
ATOM 967 C C . SER A 1 138 ? 20.811 15.238 -14.484 1.00 43.47 138 SER A C 1
ATOM 969 O O . SER A 1 138 ? 20.434 14.218 -13.914 1.00 43.47 138 SER A O 1
ATOM 971 N N . ALA A 1 139 ? 20.713 16.452 -13.943 1.00 40.34 139 ALA A N 1
ATOM 972 C CA . ALA A 1 139 ? 19.757 16.746 -12.900 1.00 40.34 139 ALA A CA 1
ATOM 973 C C . ALA A 1 139 ? 18.374 16.537 -13.522 1.00 40.34 139 ALA A C 1
ATOM 975 O O . ALA A 1 139 ? 17.814 17.445 -14.135 1.00 40.34 139 ALA A O 1
ATOM 976 N N . ALA A 1 140 ? 17.842 15.316 -13.405 1.00 42.81 140 ALA A N 1
ATOM 977 C CA . ALA A 1 140 ? 16.403 15.133 -13.434 1.00 42.81 140 ALA A CA 1
ATOM 978 C C . ALA A 1 140 ? 15.841 16.189 -12.472 1.00 42.81 140 ALA A C 1
ATOM 980 O O . ALA A 1 140 ? 16.352 16.278 -11.348 1.00 42.81 140 ALA A O 1
ATOM 981 N N . PRO A 1 141 ? 14.912 17.057 -12.910 1.00 39.41 141 PRO A N 1
ATOM 982 C CA . PRO A 1 141 ? 14.398 18.111 -12.057 1.00 39.41 141 PRO A CA 1
ATOM 983 C C . PRO A 1 141 ? 13.880 17.439 -10.793 1.00 39.41 141 PRO A C 1
ATOM 985 O O . PRO A 1 141 ? 12.914 16.678 -10.841 1.00 39.41 141 PRO A O 1
ATOM 988 N N . ALA A 1 142 ? 14.577 17.666 -9.677 1.00 42.69 142 ALA A N 1
ATOM 989 C CA . ALA A 1 142 ? 14.075 17.275 -8.378 1.00 42.69 142 ALA A CA 1
ATOM 990 C C . ALA A 1 142 ? 12.677 17.891 -8.299 1.00 42.69 142 ALA A C 1
ATOM 992 O O . ALA A 1 142 ? 12.557 19.093 -8.571 1.00 42.69 142 ALA A O 1
ATOM 993 N N . PRO A 1 143 ? 11.617 17.110 -8.042 1.00 45.78 143 PRO A N 1
ATOM 994 C CA . PRO A 1 143 ? 10.303 17.688 -7.874 1.00 45.78 143 PRO A CA 1
ATOM 995 C C . PRO A 1 143 ? 10.390 18.608 -6.659 1.00 45.78 143 PRO A C 1
ATOM 997 O O . PRO A 1 143 ? 10.312 18.175 -5.513 1.00 45.78 143 PRO A O 1
ATOM 1000 N N . SER A 1 144 ? 10.583 19.899 -6.920 1.00 40.62 144 SER A N 1
ATOM 1001 C CA . SER A 1 144 ? 10.447 20.984 -5.961 1.00 40.62 144 SER A CA 1
ATOM 1002 C C . SER A 1 144 ? 8.962 21.158 -5.662 1.00 40.62 144 SE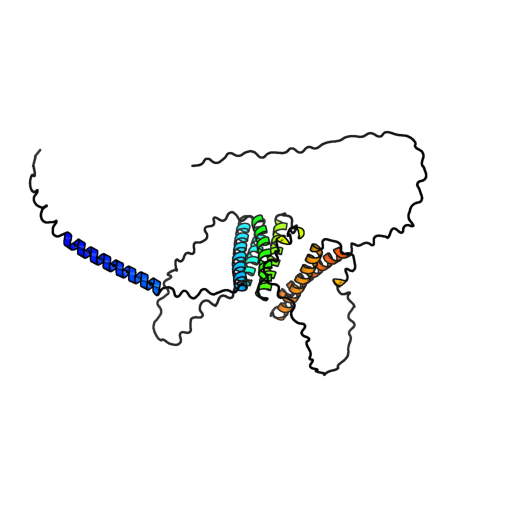R A C 1
ATOM 1004 O O . SER A 1 144 ? 8.385 22.221 -5.869 1.00 40.62 144 SER A O 1
ATOM 1006 N N . SER A 1 145 ? 8.302 20.092 -5.217 1.00 47.81 145 SER A N 1
ATOM 1007 C CA . SER A 1 145 ? 7.062 20.231 -4.490 1.00 47.81 145 SER A CA 1
ATOM 1008 C C . SER A 1 145 ? 7.470 20.759 -3.128 1.00 47.81 145 SER A C 1
ATOM 1010 O O . SER A 1 145 ? 8.036 20.027 -2.315 1.00 47.81 145 SER A O 1
ATOM 1012 N N . THR A 1 146 ? 7.209 22.040 -2.881 1.00 49.38 146 THR A N 1
ATOM 1013 C CA . THR A 1 146 ? 6.996 22.548 -1.528 1.00 49.38 146 THR A CA 1
ATOM 1014 C C . THR A 1 146 ? 5.842 21.731 -0.952 1.00 49.38 146 THR A C 1
ATOM 1016 O O . THR A 1 146 ? 4.675 22.088 -1.098 1.00 49.38 146 THR A O 1
ATOM 1019 N N . ALA A 1 147 ? 6.161 20.538 -0.451 1.00 58.66 147 ALA A N 1
ATOM 1020 C CA . ALA A 1 147 ? 5.186 19.579 0.011 1.00 58.66 147 ALA A CA 1
ATOM 1021 C C . ALA A 1 147 ? 4.516 20.214 1.223 1.00 58.66 147 ALA A C 1
ATOM 1023 O O . ALA A 1 147 ? 5.178 20.559 2.204 1.00 58.66 147 ALA A O 1
ATOM 1024 N N . ALA A 1 148 ? 3.209 20.449 1.108 1.00 66.81 148 ALA A N 1
ATOM 1025 C CA . ALA A 1 148 ? 2.395 20.837 2.246 1.00 66.81 148 ALA A CA 1
ATOM 1026 C C . ALA A 1 148 ? 2.669 19.860 3.408 1.00 66.81 148 ALA A C 1
ATOM 1028 O O . ALA A 1 148 ? 2.945 18.686 3.135 1.00 66.81 148 ALA A O 1
ATOM 1029 N N . PRO A 1 149 ? 2.614 20.315 4.674 1.00 69.00 149 PRO A N 1
ATOM 1030 C CA . PRO A 1 149 ? 2.821 19.434 5.818 1.00 69.00 149 PRO A CA 1
ATOM 1031 C C . PRO A 1 149 ? 1.943 18.191 5.664 1.00 69.00 149 PRO A C 1
ATOM 1033 O O . PRO A 1 149 ? 0.747 18.297 5.379 1.00 69.00 149 PRO A O 1
ATOM 1036 N N . ALA A 1 150 ? 2.569 17.020 5.761 1.00 78.12 150 ALA A N 1
ATOM 1037 C CA . ALA A 1 150 ? 1.890 15.755 5.552 1.00 78.12 150 ALA A CA 1
ATOM 1038 C C . ALA A 1 150 ? 0.873 15.542 6.682 1.00 78.12 150 ALA A C 1
ATOM 1040 O O . ALA A 1 150 ? 1.235 15.339 7.838 1.00 78.12 150 ALA A O 1
ATOM 1041 N N . ASP A 1 151 ? -0.406 15.644 6.331 1.00 91.62 151 ASP A N 1
ATOM 1042 C CA . ASP A 1 151 ? -1.542 15.434 7.222 1.00 91.62 151 ASP A CA 1
ATOM 1043 C C . ASP A 1 151 ? -1.778 13.920 7.427 1.00 91.62 151 ASP A C 1
ATOM 1045 O O . ASP A 1 151 ? -2.001 13.207 6.439 1.00 91.62 151 ASP A O 1
ATOM 1049 N N . PRO A 1 152 ? -1.766 13.403 8.673 1.00 93.19 152 PRO A N 1
ATOM 1050 C CA . PRO A 1 152 ? -2.064 12.000 8.966 1.00 93.19 152 PRO A CA 1
ATOM 1051 C C . PRO A 1 152 ? -3.415 11.511 8.418 1.00 93.19 152 PRO A C 1
ATOM 1053 O O . PRO A 1 152 ? -3.530 10.348 8.025 1.00 93.19 152 PRO A O 1
ATOM 1056 N N . VAL A 1 153 ? -4.434 12.377 8.339 1.00 94.62 153 VAL A N 1
ATOM 1057 C CA . VAL A 1 153 ? -5.748 12.029 7.765 1.00 94.62 153 VAL A CA 1
ATOM 1058 C C . VAL A 1 153 ? -5.645 11.839 6.252 1.00 94.62 153 VAL A C 1
ATOM 1060 O O . VAL A 1 153 ? -6.229 10.907 5.691 1.00 94.62 153 VAL A O 1
ATOM 1063 N N . ARG A 1 154 ? -4.847 12.671 5.577 1.00 94.50 154 ARG A N 1
ATOM 1064 C CA . ARG A 1 154 ? -4.536 12.489 4.157 1.00 94.50 154 ARG A CA 1
ATOM 1065 C C . ARG A 1 154 ? -3.751 11.199 3.927 1.00 94.50 154 ARG A C 1
ATOM 1067 O O . ARG A 1 154 ? -4.096 10.452 3.017 1.00 94.50 154 ARG A O 1
ATOM 1074 N N . LEU A 1 155 ? -2.746 10.902 4.754 1.00 95.56 155 LEU A N 1
ATOM 1075 C CA . LEU A 1 155 ? -1.987 9.649 4.669 1.00 95.56 155 LEU A CA 1
ATOM 1076 C C . LEU A 1 155 ? -2.892 8.420 4.828 1.00 95.56 155 LEU A C 1
ATOM 1078 O O . LEU A 1 155 ? -2.770 7.473 4.055 1.00 95.56 155 LEU A O 1
ATOM 1082 N N . LEU A 1 156 ? -3.840 8.454 5.769 1.00 95.62 156 LEU A N 1
ATOM 1083 C CA . LEU A 1 156 ? -4.853 7.411 5.934 1.00 95.62 156 LEU A CA 1
ATOM 1084 C C . LEU A 1 156 ? -5.642 7.165 4.637 1.00 95.62 156 LEU A C 1
ATOM 1086 O O . LEU A 1 156 ? -5.821 6.015 4.235 1.00 95.62 156 LEU A O 1
ATOM 1090 N N . ALA A 1 157 ? -6.103 8.230 3.974 1.00 94.06 157 ALA A N 1
ATOM 1091 C CA . ALA A 1 157 ? -6.816 8.116 2.703 1.00 94.06 157 ALA A CA 1
ATOM 1092 C C . ALA A 1 157 ? -5.926 7.529 1.594 1.00 94.06 157 ALA A C 1
ATOM 1094 O O . ALA A 1 157 ? -6.373 6.649 0.860 1.00 94.06 157 ALA A O 1
ATOM 1095 N N . MET A 1 158 ? -4.659 7.951 1.513 1.00 95.69 158 MET A N 1
ATOM 1096 C CA . MET A 1 158 ? -3.711 7.440 0.516 1.00 95.69 158 MET A CA 1
ATOM 1097 C C . MET A 1 158 ? -3.340 5.965 0.752 1.00 95.69 158 MET A C 1
ATOM 1099 O O . MET A 1 158 ? -3.211 5.217 -0.212 1.00 95.69 158 MET A O 1
ATOM 1103 N N . LEU A 1 159 ? -3.233 5.512 2.008 1.00 96.19 159 LEU A N 1
ATOM 1104 C CA . LEU A 1 159 ? -3.032 4.093 2.338 1.00 96.19 159 LEU A CA 1
ATOM 1105 C C . LEU A 1 159 ? -4.224 3.234 1.897 1.00 96.19 159 LEU A C 1
ATOM 1107 O O . LEU A 1 159 ? -4.029 2.170 1.312 1.00 96.19 159 LEU A O 1
ATOM 1111 N N . ARG A 1 160 ? -5.458 3.703 2.139 1.00 94.56 160 ARG A N 1
ATOM 1112 C CA . ARG A 1 160 ? -6.677 3.012 1.684 1.00 94.56 160 ARG A CA 1
ATOM 1113 C C . ARG A 1 160 ? -6.724 2.931 0.159 1.00 94.56 160 ARG A C 1
ATOM 1115 O O . ARG A 1 160 ? -6.894 1.845 -0.384 1.00 94.56 160 ARG A O 1
ATOM 1122 N N . ASP A 1 161 ? -6.503 4.045 -0.527 1.00 94.81 161 ASP A N 1
ATOM 1123 C CA . ASP A 1 161 ? -6.482 4.086 -1.992 1.00 94.81 161 ASP A CA 1
ATOM 1124 C C . ASP A 1 161 ? -5.389 3.175 -2.584 1.00 94.81 161 ASP A C 1
ATOM 1126 O O . ASP A 1 161 ? -5.666 2.353 -3.456 1.00 94.81 161 ASP A O 1
ATOM 1130 N N . SER A 1 162 ? -4.169 3.225 -2.041 1.00 96.31 162 SER A N 1
ATOM 1131 C CA . SER A 1 162 ? -3.070 2.344 -2.456 1.00 96.31 162 SER A CA 1
ATOM 1132 C C . SER A 1 162 ? -3.377 0.865 -2.221 1.00 96.31 162 SER A C 1
ATOM 1134 O O . SER A 1 162 ? -3.060 0.035 -3.074 1.00 96.31 162 SER A O 1
ATOM 1136 N N . SER A 1 163 ? -4.035 0.518 -1.112 1.00 94.94 163 SER A N 1
ATOM 1137 C CA . SER A 1 163 ? -4.409 -0.870 -0.832 1.00 94.94 163 SER A CA 1
ATOM 1138 C C . SER A 1 163 ? -5.425 -1.423 -1.835 1.00 94.94 163 SER A C 1
ATOM 1140 O O . SER A 1 163 ? -5.243 -2.537 -2.320 1.00 94.94 163 SER A O 1
ATOM 1142 N N . LEU A 1 164 ? -6.436 -0.632 -2.215 1.00 94.38 164 LEU A N 1
ATOM 1143 C CA . LEU A 1 164 ? -7.431 -1.017 -3.219 1.00 94.38 164 LEU A CA 1
ATOM 1144 C C . LEU A 1 164 ? -6.798 -1.154 -4.606 1.00 94.38 164 LEU A C 1
ATOM 1146 O O . LEU A 1 164 ? -7.035 -2.153 -5.280 1.00 94.38 164 LEU A O 1
ATOM 1150 N N . ARG A 1 165 ? -5.933 -0.210 -5.003 1.00 95.69 165 ARG A N 1
ATOM 1151 C CA . ARG A 1 165 ? -5.183 -0.314 -6.267 1.00 95.69 165 ARG A CA 1
ATOM 1152 C C . ARG A 1 165 ? -4.299 -1.553 -6.297 1.00 95.69 165 ARG A C 1
ATOM 1154 O O . ARG A 1 165 ? -4.317 -2.273 -7.278 1.00 95.69 165 ARG A O 1
ATOM 1161 N N . SER A 1 166 ? -3.584 -1.848 -5.213 1.00 93.44 166 SER A N 1
ATOM 1162 C CA . SER A 1 166 ? -2.696 -3.019 -5.148 1.00 93.44 166 SER A CA 1
ATOM 1163 C C . SER A 1 166 ? -3.469 -4.339 -5.215 1.00 93.44 166 SER A C 1
ATOM 1165 O O . SER A 1 166 ? -2.996 -5.298 -5.817 1.00 93.44 166 SER A O 1
ATOM 1167 N N . LEU A 1 167 ? -4.670 -4.391 -4.627 1.00 92.69 167 LEU A N 1
ATOM 1168 C CA . LEU A 1 167 ? -5.572 -5.537 -4.755 1.00 92.69 167 LEU A CA 1
ATOM 1169 C C . LEU A 1 167 ? -6.139 -5.665 -6.175 1.00 92.69 167 LEU A C 1
ATOM 1171 O O . LEU A 1 167 ? -6.250 -6.784 -6.662 1.00 92.69 167 LEU A O 1
ATOM 1175 N N . SER A 1 168 ? -6.453 -4.550 -6.841 1.00 91.44 168 SER A N 1
ATOM 1176 C CA . SER A 1 168 ? -6.872 -4.538 -8.249 1.00 91.44 168 SER A CA 1
ATOM 1177 C C . SER A 1 168 ? -5.745 -5.012 -9.168 1.00 91.44 168 SER A C 1
ATOM 1179 O O . SER A 1 168 ? -5.941 -5.944 -9.938 1.00 91.44 168 SER A O 1
ATOM 1181 N N . ASP A 1 169 ? -4.543 -4.448 -9.022 1.00 93.06 169 ASP A N 1
ATOM 1182 C CA . ASP A 1 169 ? -3.355 -4.820 -9.799 1.00 93.06 169 ASP A CA 1
ATOM 1183 C C . ASP A 1 169 ? -3.013 -6.311 -9.614 1.00 93.06 169 ASP A C 1
ATOM 1185 O O . ASP A 1 169 ? -2.512 -6.964 -10.526 1.00 93.06 169 ASP A O 1
ATOM 1189 N N . ALA A 1 170 ? -3.308 -6.882 -8.441 1.00 92.44 170 ALA A N 1
ATOM 1190 C CA . ALA A 1 170 ? -3.101 -8.301 -8.173 1.00 92.44 170 ALA A CA 1
ATOM 1191 C C . ALA A 1 170 ? -4.032 -9.233 -8.970 1.00 92.44 170 ALA A C 1
ATOM 1193 O O . ALA A 1 170 ? -3.662 -10.387 -9.178 1.00 92.44 170 ALA A O 1
ATOM 1194 N N . VAL A 1 171 ? -5.215 -8.774 -9.400 1.00 92.44 171 VAL A N 1
ATOM 1195 C CA . VAL A 1 171 ? -6.172 -9.587 -10.177 1.00 92.44 171 VAL A CA 1
ATOM 1196 C C . VAL A 1 171 ? -5.654 -9.845 -11.591 1.00 92.44 171 VAL A C 1
ATOM 1198 O O . VAL A 1 171 ? -5.776 -10.963 -12.089 1.00 92.44 171 VAL A O 1
ATOM 1201 N N . ASP A 1 172 ? -5.032 -8.835 -12.199 1.00 91.00 172 ASP A N 1
ATOM 1202 C CA . ASP A 1 172 ? -4.546 -8.886 -13.583 1.00 91.00 172 ASP A CA 1
ATOM 1203 C C . ASP A 1 172 ? -3.083 -9.352 -13.695 1.00 91.00 172 ASP A C 1
ATOM 1205 O O . ASP A 1 172 ? -2.570 -9.595 -14.791 1.00 91.00 172 ASP A O 1
ATOM 1209 N N . ALA A 1 173 ? -2.385 -9.475 -12.564 1.00 92.94 173 ALA A N 1
ATOM 1210 C CA . ALA A 1 173 ? -0.980 -9.845 -12.522 1.00 92.94 173 ALA A CA 1
ATOM 1211 C C . ALA A 1 173 ? -0.742 -11.362 -12.630 1.00 92.94 173 ALA A C 1
ATOM 1213 O O . ALA A 1 173 ? -1.565 -12.202 -12.264 1.00 92.94 173 ALA A O 1
ATOM 1214 N N . GLU A 1 174 ? 0.461 -11.734 -13.074 1.00 93.12 174 GLU A N 1
ATOM 1215 C CA . GLU A 1 174 ? 0.898 -13.131 -13.079 1.00 93.12 174 GLU A CA 1
ATOM 1216 C C . GLU A 1 174 ? 0.906 -13.739 -11.657 1.00 93.12 174 GLU A C 1
ATOM 1218 O O . GLU A 1 174 ? 1.123 -13.018 -10.679 1.00 93.12 174 GLU A O 1
ATOM 1223 N N . PRO A 1 175 ? 0.763 -15.074 -11.492 1.00 84.25 175 PRO A N 1
ATOM 1224 C CA . PRO A 1 175 ? 0.553 -15.705 -10.182 1.00 84.25 175 PRO A CA 1
ATOM 1225 C C . PRO A 1 175 ? 1.632 -15.456 -9.117 1.00 84.25 175 PRO A C 1
ATOM 1227 O O . PRO A 1 175 ? 1.369 -15.663 -7.932 1.00 84.25 175 PRO A O 1
ATOM 1230 N N . GLY A 1 176 ? 2.855 -15.093 -9.514 1.00 88.25 176 GLY A N 1
ATOM 1231 C CA . GLY A 1 176 ? 3.920 -14.677 -8.597 1.00 88.25 176 GLY A CA 1
ATOM 1232 C C . GLY A 1 176 ? 3.697 -13.242 -8.104 1.00 88.25 176 GLY A C 1
ATOM 1233 O O . GLY A 1 176 ? 3.377 -13.059 -6.926 1.00 88.25 176 GLY A O 1
ATOM 1234 N N . PRO A 1 177 ? 3.802 -12.235 -8.994 1.00 91.56 177 PRO A N 1
ATOM 1235 C CA . PRO A 1 177 ? 3.499 -10.833 -8.699 1.00 91.56 177 PRO A CA 1
ATOM 1236 C C . PRO A 1 177 ? 2.152 -10.604 -8.003 1.00 91.56 177 PRO A C 1
ATOM 1238 O O . PRO A 1 177 ? 2.097 -9.846 -7.036 1.00 91.56 177 PRO A O 1
ATOM 1241 N N . ALA A 1 178 ? 1.096 -11.310 -8.419 1.00 87.50 178 ALA A N 1
ATOM 1242 C CA . ALA A 1 178 ? -0.241 -11.217 -7.837 1.00 87.50 178 ALA A CA 1
ATOM 1243 C C . ALA A 1 178 ? -0.243 -11.459 -6.321 1.00 87.50 178 ALA A C 1
ATOM 1245 O O . ALA A 1 178 ? -0.855 -10.707 -5.567 1.00 87.50 178 ALA A O 1
ATOM 1246 N N . ARG A 1 179 ? 0.495 -12.467 -5.835 1.00 89.56 179 ARG A N 1
ATOM 1247 C CA . ARG A 1 179 ? 0.574 -12.764 -4.391 1.00 89.56 179 ARG A CA 1
ATOM 1248 C C . ARG A 1 179 ? 1.280 -11.648 -3.627 1.00 89.56 179 ARG A C 1
ATOM 1250 O O . ARG A 1 179 ? 0.869 -11.301 -2.519 1.00 89.56 179 ARG A O 1
ATOM 1257 N N . VAL A 1 180 ? 2.332 -11.076 -4.213 1.00 92.56 180 VAL A N 1
ATOM 1258 C CA . VAL A 1 180 ? 3.090 -9.981 -3.591 1.00 92.56 180 VAL A CA 1
ATOM 1259 C C . VAL A 1 180 ? 2.238 -8.710 -3.534 1.00 92.56 180 VAL A C 1
ATOM 1261 O O . VAL A 1 180 ? 2.137 -8.093 -2.479 1.00 92.56 180 VAL A O 1
ATOM 1264 N N . LEU A 1 181 ? 1.555 -8.357 -4.623 1.00 93.12 181 LEU A N 1
ATOM 1265 C CA . LEU A 1 181 ? 0.661 -7.197 -4.675 1.00 93.12 181 LEU A CA 1
ATOM 1266 C C . LEU A 1 181 ? -0.545 -7.353 -3.734 1.00 93.12 181 LEU A C 1
ATOM 1268 O O . LEU A 1 181 ? -0.849 -6.433 -2.975 1.00 93.12 181 LEU A O 1
ATOM 1272 N N . ALA A 1 182 ? -1.167 -8.535 -3.692 1.00 91.00 182 ALA A N 1
ATOM 1273 C CA . ALA A 1 182 ? -2.288 -8.810 -2.794 1.00 91.00 182 ALA A CA 1
ATOM 1274 C C . ALA A 1 182 ? -1.885 -8.733 -1.312 1.00 91.00 182 ALA A C 1
ATOM 1276 O O . ALA A 1 182 ? -2.582 -8.113 -0.507 1.00 91.00 182 ALA A O 1
ATOM 1277 N N . SER A 1 183 ? -0.743 -9.324 -0.942 1.00 90.75 183 SER A N 1
ATOM 1278 C CA . SER A 1 183 ? -0.222 -9.259 0.433 1.00 90.75 183 SER A CA 1
ATOM 1279 C C . SER A 1 183 ? 0.184 -7.838 0.839 1.00 90.75 183 SER A C 1
ATOM 1281 O O . SER A 1 183 ? -0.101 -7.420 1.965 1.00 90.75 183 SER A O 1
ATOM 1283 N N . ALA A 1 184 ? 0.774 -7.062 -0.077 1.00 93.56 184 ALA A N 1
ATOM 1284 C CA . ALA A 1 184 ? 1.070 -5.651 0.150 1.00 93.56 184 ALA A CA 1
ATOM 1285 C C . ALA A 1 184 ? -0.213 -4.838 0.379 1.00 93.56 184 ALA A C 1
ATOM 1287 O O . ALA A 1 184 ? -0.302 -4.118 1.377 1.00 93.56 184 ALA A O 1
ATOM 1288 N N . GLY A 1 185 ? -1.227 -5.020 -0.477 1.00 92.25 185 GLY A N 1
ATOM 1289 C CA . GLY A 1 185 ? -2.534 -4.377 -0.343 1.00 92.25 185 GLY A CA 1
ATOM 1290 C C . GLY A 1 185 ? -3.225 -4.714 0.982 1.00 92.25 185 GLY A C 1
ATOM 1291 O O . GLY A 1 185 ? -3.658 -3.813 1.699 1.00 92.25 185 GLY A O 1
ATOM 1292 N N . ALA A 1 186 ? -3.245 -5.989 1.380 1.00 89.94 186 ALA A N 1
ATOM 1293 C CA . ALA A 1 186 ? -3.822 -6.418 2.656 1.00 89.94 186 ALA A CA 1
ATOM 1294 C C . ALA A 1 186 ? -3.114 -5.787 3.871 1.00 89.94 186 ALA A C 1
ATOM 1296 O O . ALA A 1 186 ? -3.767 -5.311 4.805 1.00 89.94 186 ALA A O 1
ATOM 1297 N N . ASN A 1 187 ? -1.779 -5.721 3.858 1.00 91.19 187 ASN A N 1
ATOM 1298 C CA . ASN A 1 187 ? -1.031 -5.087 4.941 1.00 91.19 187 ASN A CA 1
ATOM 1299 C C . ASN A 1 187 ? -1.230 -3.558 4.973 1.00 91.19 187 ASN A C 1
ATOM 1301 O O . ASN A 1 187 ? -1.379 -2.990 6.054 1.00 91.19 187 ASN A O 1
ATOM 1305 N N . GLN A 1 188 ? -1.327 -2.891 3.817 1.00 94.75 188 GLN A N 1
ATOM 1306 C CA . GLN A 1 188 ? -1.659 -1.459 3.744 1.00 94.75 188 GLN A CA 1
ATOM 1307 C C . GLN A 1 188 ? -3.057 -1.168 4.294 1.00 94.75 188 GLN A C 1
ATOM 1309 O O . GLN A 1 188 ? -3.233 -0.213 5.052 1.00 94.75 188 GLN A O 1
ATOM 1314 N N . TRP A 1 189 ? -4.037 -2.028 3.998 1.00 92.62 189 TRP A N 1
ATOM 1315 C CA . TRP A 1 189 ? -5.373 -1.926 4.582 1.00 92.62 189 TRP A CA 1
ATOM 1316 C C . TRP A 1 189 ? -5.332 -2.050 6.111 1.00 92.62 189 TRP A C 1
ATOM 1318 O O . TRP A 1 189 ? -5.908 -1.227 6.827 1.00 92.62 189 TRP A O 1
ATOM 1328 N N . ARG A 1 190 ? -4.590 -3.032 6.640 1.00 92.75 190 ARG A N 1
ATOM 1329 C CA . ARG A 1 190 ? -4.387 -3.194 8.089 1.00 92.75 190 ARG A CA 1
ATOM 1330 C C . ARG A 1 190 ? -3.751 -1.950 8.716 1.00 92.75 190 ARG A C 1
ATOM 1332 O O . ARG A 1 190 ? -4.222 -1.488 9.757 1.00 92.75 190 ARG A O 1
ATOM 1339 N N . GLN A 1 191 ? -2.709 -1.397 8.100 1.00 94.56 191 GLN A N 1
ATOM 1340 C CA . GLN A 1 191 ? -2.060 -0.172 8.574 1.00 94.56 191 GLN A CA 1
ATOM 1341 C C . GLN A 1 191 ? -3.013 1.024 8.554 1.00 94.56 191 GLN A C 1
ATOM 1343 O O . GLN A 1 191 ? -3.057 1.777 9.526 1.00 94.56 191 GLN A O 1
ATOM 1348 N N . ALA A 1 192 ? -3.832 1.163 7.509 1.00 93.94 192 ALA A N 1
ATOM 1349 C CA . ALA A 1 192 ? -4.863 2.189 7.439 1.00 93.94 192 ALA A CA 1
ATOM 1350 C C . ALA A 1 192 ? -5.872 2.059 8.594 1.00 93.94 192 ALA A C 1
ATOM 1352 O O . ALA A 1 192 ? -6.187 3.047 9.251 1.00 93.94 192 ALA A O 1
ATOM 1353 N N . VAL A 1 193 ? -6.349 0.852 8.908 1.00 91.75 193 VAL A N 1
ATOM 1354 C CA . VAL A 1 193 ? -7.258 0.632 10.050 1.00 91.75 193 VAL A CA 1
ATOM 1355 C C . VAL A 1 193 ? -6.592 1.019 11.376 1.00 91.75 193 VAL A C 1
ATOM 1357 O O . VAL A 1 193 ? -7.188 1.737 12.180 1.00 91.75 193 VAL A O 1
ATOM 1360 N N . LEU A 1 194 ? -5.343 0.596 11.594 1.00 92.31 194 LEU A N 1
ATOM 1361 C CA . LEU A 1 194 ? -4.583 0.910 12.809 1.00 92.31 194 LEU A CA 1
ATOM 1362 C C . LEU A 1 194 ? -4.274 2.406 12.958 1.00 92.31 194 LEU A C 1
ATOM 1364 O O . LEU A 1 194 ? -4.218 2.902 14.086 1.00 92.31 194 LEU A O 1
ATOM 1368 N N . LEU A 1 195 ? -4.049 3.115 11.851 1.00 95.12 195 LEU A N 1
ATOM 1369 C CA . LEU A 1 195 ? -3.844 4.562 11.842 1.00 95.12 195 LEU A CA 1
ATOM 1370 C C . LEU A 1 195 ? -5.164 5.308 12.077 1.00 95.12 195 LEU A C 1
ATOM 1372 O O . LEU A 1 195 ? -5.204 6.212 12.903 1.00 95.12 195 LEU A O 1
ATOM 1376 N N . GLY A 1 196 ? -6.257 4.890 11.430 1.00 94.19 196 GLY A N 1
ATOM 1377 C CA . GLY A 1 196 ? -7.590 5.468 11.638 1.00 94.19 196 GLY A CA 1
ATOM 1378 C C . GLY A 1 196 ? -8.043 5.380 13.095 1.00 94.19 196 GLY A C 1
ATOM 1379 O O . GLY A 1 196 ? -8.466 6.383 13.667 1.00 94.19 196 GLY A O 1
ATOM 1380 N N . ALA A 1 197 ? -7.836 4.222 13.732 1.00 92.38 197 ALA A N 1
ATOM 1381 C CA . ALA A 1 197 ? -8.107 4.035 15.156 1.00 92.38 197 ALA A CA 1
ATOM 1382 C C . ALA A 1 197 ? -7.296 4.997 16.044 1.00 92.38 197 ALA A C 1
ATOM 1384 O O . ALA A 1 197 ? -7.844 5.573 16.981 1.00 92.38 197 ALA A O 1
ATOM 1385 N N . ALA A 1 198 ? -6.009 5.204 15.739 1.00 94.44 198 ALA A N 1
ATOM 1386 C CA . ALA A 1 198 ? -5.154 6.132 16.484 1.00 94.44 198 ALA A CA 1
ATOM 1387 C C . ALA A 1 198 ? -5.582 7.599 16.306 1.00 94.44 198 ALA A C 1
ATOM 1389 O O . ALA A 1 198 ? -5.477 8.387 17.241 1.00 94.44 198 ALA A O 1
ATOM 1390 N N . LEU A 1 199 ? -6.106 7.949 15.130 1.00 95.19 199 LEU A N 1
ATOM 1391 C CA . LEU A 1 199 ? -6.626 9.282 14.819 1.00 95.19 199 LEU A CA 1
ATOM 1392 C C . LEU A 1 199 ? -8.043 9.528 15.364 1.00 95.19 199 LEU A C 1
ATOM 1394 O O . LEU A 1 199 ? -8.567 10.630 15.215 1.00 95.19 199 LEU A O 1
ATOM 1398 N N . GLY A 1 200 ? -8.698 8.515 15.943 1.00 94.75 200 GLY A N 1
ATOM 1399 C CA . GLY A 1 200 ? -10.113 8.594 16.320 1.00 94.75 200 GLY A CA 1
ATOM 1400 C C . GLY A 1 200 ? -11.055 8.766 15.120 1.00 94.75 200 GLY A C 1
ATOM 1401 O O . GLY A 1 200 ? -12.220 9.120 15.296 1.00 94.75 200 GLY A O 1
ATOM 1402 N N . VAL A 1 201 ? -10.567 8.524 13.900 1.00 91.69 201 VAL A N 1
ATOM 1403 C CA . VAL A 1 201 ? -11.380 8.511 12.683 1.00 91.69 201 VAL A CA 1
ATOM 1404 C C . VAL A 1 201 ? -12.028 7.138 12.616 1.00 91.69 201 VAL A C 1
ATOM 1406 O O . VAL A 1 201 ? -11.322 6.129 12.586 1.00 91.69 201 VAL A O 1
ATOM 1409 N N . GLY A 1 202 ? -13.364 7.103 12.627 1.00 75.31 202 GLY A N 1
ATOM 1410 C CA . GLY A 1 202 ? -14.146 5.867 12.659 1.00 75.31 202 GLY A CA 1
ATOM 1411 C C . GLY A 1 202 ? -13.559 4.789 11.744 1.00 75.31 202 GLY A C 1
ATOM 1412 O O . GLY A 1 202 ? -13.331 5.015 10.554 1.00 75.31 202 GLY A O 1
ATOM 1413 N N . THR A 1 203 ? -13.300 3.610 12.312 1.00 61.44 203 THR A N 1
ATOM 1414 C CA . THR A 1 203 ? -12.827 2.420 11.584 1.00 61.44 203 THR A CA 1
ATOM 1415 C C . THR A 1 203 ? -13.947 1.738 10.813 1.00 61.44 203 THR A C 1
ATOM 1417 O O . THR A 1 203 ? -13.787 0.589 10.405 1.00 61.44 203 THR A O 1
ATOM 1420 N N . GLU A 1 204 ? -15.091 2.404 10.662 1.00 58.81 204 GLU A N 1
ATOM 1421 C CA . GLU A 1 204 ? -16.167 1.919 9.822 1.00 58.81 204 GLU A CA 1
ATOM 1422 C C . GLU A 1 204 ? -15.586 1.786 8.417 1.00 58.81 204 GLU A C 1
ATOM 1424 O O . GLU A 1 204 ? -15.255 2.770 7.749 1.00 58.81 204 GLU A O 1
ATOM 1429 N N . LEU A 1 205 ? -15.350 0.531 8.018 1.00 53.59 205 LEU A N 1
ATOM 1430 C CA . LEU A 1 205 ? -15.206 0.187 6.617 1.00 53.59 205 LEU A CA 1
ATOM 1431 C C . LEU A 1 205 ? -16.364 0.892 5.905 1.00 53.59 205 LEU A C 1
ATOM 1433 O O . LEU A 1 205 ? -17.489 0.796 6.410 1.00 53.59 205 LEU A O 1
ATOM 1437 N N . PRO A 1 206 ? -16.132 1.621 4.796 1.00 49.19 206 PRO A N 1
ATOM 1438 C CA . PRO A 1 206 ? -17.255 2.044 3.975 1.00 49.19 206 PRO A CA 1
ATOM 1439 C C . PRO A 1 206 ? -18.101 0.792 3.752 1.00 49.19 206 PRO A C 1
ATOM 1441 O O . PRO A 1 206 ? -17.554 -0.243 3.361 1.00 49.19 206 PRO A O 1
ATOM 1444 N N . ALA A 1 207 ? -19.379 0.852 4.143 1.00 39.09 207 ALA A N 1
ATOM 1445 C CA . ALA A 1 207 ? -20.282 -0.281 4.004 1.00 39.09 207 ALA A CA 1
ATOM 1446 C C . ALA A 1 207 ? -20.110 -0.826 2.583 1.00 39.09 207 ALA A C 1
ATOM 1448 O O . ALA A 1 207 ? -20.013 -0.030 1.648 1.00 39.09 207 ALA A O 1
ATOM 1449 N N . ALA A 1 208 ? -20.008 -2.145 2.414 1.00 43.03 208 ALA A N 1
ATOM 1450 C CA . ALA A 1 208 ? -19.790 -2.745 1.094 1.00 43.03 208 ALA A CA 1
ATOM 1451 C C . ALA A 1 208 ? -20.824 -2.240 0.062 1.00 43.03 208 ALA A C 1
ATOM 1453 O O . ALA A 1 208 ? -20.532 -2.113 -1.120 1.00 43.03 208 ALA A O 1
ATOM 1454 N N . ASP A 1 209 ? -21.998 -1.855 0.554 1.00 36.00 209 ASP A N 1
ATOM 1455 C CA . ASP A 1 209 ? -23.135 -1.259 -0.140 1.00 36.00 209 ASP A CA 1
ATOM 1456 C C . ASP A 1 209 ? -22.849 0.128 -0.759 1.00 36.00 209 ASP A C 1
ATOM 1458 O O . ASP A 1 209 ? -23.596 0.580 -1.624 1.00 36.00 209 ASP A O 1
ATOM 1462 N N . ALA A 1 210 ? -21.794 0.821 -0.318 1.00 42.88 210 ALA A N 1
ATOM 1463 C CA . ALA A 1 210 ? -21.351 2.103 -0.866 1.00 42.88 210 ALA A CA 1
ATOM 1464 C C . ALA A 1 210 ? -20.491 1.946 -2.133 1.00 42.88 210 ALA A C 1
ATOM 1466 O O . ALA A 1 210 ? -20.327 2.919 -2.865 1.00 42.88 210 ALA A O 1
ATOM 1467 N N . MET A 1 211 ? -19.968 0.744 -2.410 1.00 37.91 211 MET A N 1
ATOM 1468 C CA . MET A 1 211 ? -19.413 0.390 -3.718 1.00 37.91 211 MET A CA 1
ATOM 1469 C C . MET A 1 211 ? -20.541 -0.211 -4.555 1.00 37.91 211 MET A C 1
ATOM 1471 O O . MET A 1 211 ? -20.848 -1.400 -4.470 1.00 37.91 211 MET A O 1
ATOM 1475 N N . THR A 1 212 ? -21.213 0.625 -5.341 1.00 38.09 212 THR A N 1
ATOM 1476 C CA . THR A 1 212 ? -22.227 0.144 -6.281 1.00 38.09 212 THR A CA 1
ATOM 1477 C C . THR A 1 212 ? -21.576 -0.730 -7.349 1.00 38.09 212 THR A C 1
ATOM 1479 O O . THR A 1 212 ? -20.495 -0.414 -7.832 1.00 38.09 212 THR A O 1
ATOM 1482 N N . ALA A 1 213 ? -22.244 -1.814 -7.755 1.00 42.81 213 ALA A N 1
ATOM 1483 C CA . ALA A 1 213 ? -21.777 -2.710 -8.820 1.00 42.81 213 ALA A CA 1
ATOM 1484 C C . ALA A 1 213 ? -21.474 -1.986 -10.154 1.00 42.81 213 ALA A C 1
ATOM 1486 O O . ALA A 1 213 ? -20.715 -2.509 -10.963 1.00 42.81 213 ALA A O 1
ATOM 1487 N N . ASP A 1 214 ? -22.011 -0.775 -10.350 1.00 44.41 214 ASP A N 1
ATOM 1488 C CA . ASP A 1 214 ? -21.679 0.119 -11.467 1.00 44.41 214 ASP A CA 1
ATOM 1489 C C . ASP A 1 214 ? -20.222 0.634 -11.448 1.00 44.41 214 ASP A C 1
ATOM 1491 O O . ASP A 1 214 ? -19.669 0.900 -12.512 1.00 44.41 214 ASP A O 1
ATOM 1495 N N . ASP A 1 215 ? -19.563 0.717 -10.283 1.00 44.81 215 ASP A N 1
ATOM 1496 C CA . ASP A 1 215 ? -18.134 1.078 -10.173 1.00 44.81 215 ASP A CA 1
ATOM 1497 C C . ASP A 1 215 ? -17.196 -0.115 -10.450 1.00 44.81 215 ASP A C 1
ATOM 1499 O O . ASP A 1 215 ? -16.002 0.069 -10.677 1.00 44.81 215 ASP A O 1
ATOM 1503 N N . LEU A 1 216 ? -17.726 -1.345 -10.479 1.00 43.47 216 LEU A N 1
ATOM 1504 C CA . LEU A 1 216 ? -16.997 -2.580 -10.810 1.00 43.47 216 LEU A CA 1
ATOM 1505 C C . LEU A 1 216 ? -17.258 -3.028 -12.260 1.00 43.47 216 LEU A C 1
ATOM 1507 O O . LEU A 1 216 ? -17.323 -4.224 -12.545 1.00 43.47 216 LEU A O 1
ATOM 1511 N N . GLY A 1 217 ? -17.454 -2.060 -13.160 1.00 34.62 217 GLY A N 1
ATOM 1512 C CA . GLY A 1 217 ? -17.969 -2.240 -14.518 1.00 34.62 217 GLY A CA 1
ATOM 1513 C C . GLY A 1 217 ? -17.450 -3.485 -15.275 1.00 34.62 217 GLY A C 1
ATOM 1514 O O . GLY A 1 217 ? -16.241 -3.648 -15.432 1.00 34.62 217 GLY A O 1
ATOM 1515 N N . PRO A 1 218 ? -18.343 -4.329 -15.832 1.00 43.38 218 PRO A N 1
ATOM 1516 C CA . PRO A 1 218 ? -17.997 -5.544 -16.581 1.00 43.38 218 PRO A CA 1
ATOM 1517 C C . PRO A 1 218 ? -17.597 -5.304 -18.056 1.00 43.38 218 PRO A C 1
ATOM 1519 O O . PRO A 1 218 ? -17.615 -6.230 -18.863 1.00 43.38 218 PRO A O 1
ATOM 1522 N N . GLU A 1 219 ? -17.252 -4.081 -18.457 1.00 38.56 219 GLU A N 1
ATOM 1523 C CA . GLU A 1 219 ? -17.241 -3.684 -19.878 1.00 38.56 219 GLU A CA 1
ATOM 1524 C C . GLU A 1 219 ? -15.962 -4.036 -20.672 1.00 38.56 219 GLU A C 1
ATOM 1526 O O . GLU A 1 219 ? -15.862 -3.673 -21.843 1.00 38.56 219 GLU A O 1
ATOM 1531 N N . GLN A 1 220 ? -14.975 -4.755 -20.120 1.00 46.09 220 GLN A N 1
ATOM 1532 C CA . GLN A 1 220 ? -13.754 -5.108 -20.873 1.00 46.09 220 GLN A CA 1
ATOM 1533 C C . GLN A 1 220 ? -13.324 -6.567 -20.683 1.00 46.09 220 GLN A C 1
ATOM 1535 O O . GLN A 1 220 ? -12.386 -6.881 -19.961 1.00 46.09 220 GLN A O 1
ATOM 1540 N N . GLY A 1 221 ? -13.986 -7.472 -21.407 1.00 34.09 221 GLY A N 1
ATOM 1541 C CA . GLY A 1 221 ? -13.498 -8.834 -21.622 1.00 34.09 221 GLY A CA 1
ATOM 1542 C C . GLY A 1 221 ? -14.395 -9.629 -22.578 1.00 34.09 221 GLY A C 1
ATOM 1543 O O . GLY A 1 221 ? -15.567 -9.840 -22.265 1.00 34.09 221 GLY A O 1
ATOM 1544 N N . PRO A 1 222 ? -13.906 -10.073 -23.753 1.00 39.44 222 PRO A N 1
ATOM 1545 C CA . PRO A 1 222 ? -14.727 -10.783 -24.725 1.00 39.44 222 PRO A CA 1
ATOM 1546 C C . PRO A 1 222 ? -15.146 -12.149 -24.177 1.00 39.44 222 PRO A C 1
ATOM 1548 O O . PRO A 1 222 ? -14.318 -12.978 -23.803 1.00 39.44 222 PRO A O 1
ATOM 1551 N N . SER A 1 223 ? -16.456 -12.388 -24.174 1.00 36.81 223 SER A N 1
ATOM 1552 C CA . SER A 1 223 ? -17.058 -13.681 -23.863 1.00 36.81 223 SER A CA 1
ATOM 1553 C C . SER A 1 223 ? -16.530 -14.761 -24.812 1.00 36.81 223 SER A C 1
ATOM 1555 O O . SER A 1 223 ? -16.962 -14.858 -25.961 1.00 36.81 223 SER A O 1
ATOM 1557 N N . VAL A 1 224 ? -15.617 -15.603 -24.331 1.00 42.94 224 VAL A N 1
ATOM 1558 C CA . VAL A 1 224 ? -15.328 -16.894 -24.960 1.00 42.94 224 VAL A CA 1
ATOM 1559 C C . VAL A 1 224 ? -16.406 -17.865 -24.484 1.00 42.94 224 VAL A C 1
ATOM 1561 O O . VAL A 1 224 ? -16.486 -18.202 -23.305 1.00 42.94 224 VAL A O 1
ATOM 1564 N N . GLY A 1 225 ? -17.293 -18.244 -25.405 1.00 39.59 225 GLY A N 1
ATOM 1565 C CA . GLY A 1 225 ? -18.396 -19.168 -25.148 1.00 39.59 225 GLY A CA 1
ATOM 1566 C C . GLY A 1 225 ? -17.939 -20.591 -24.785 1.00 39.59 225 GLY A C 1
ATOM 1567 O O . GLY A 1 225 ? -16.771 -20.944 -24.962 1.00 39.59 225 GLY A O 1
ATOM 1568 N N . PRO A 1 226 ? -18.862 -21.438 -24.296 1.00 43.34 226 PRO A N 1
ATOM 1569 C CA . PRO A 1 226 ? -18.537 -22.769 -23.807 1.00 43.34 226 PRO A CA 1
ATOM 1570 C C . PRO A 1 226 ? -18.292 -23.718 -24.985 1.00 43.34 226 PRO A C 1
ATOM 1572 O O . PRO A 1 226 ? -19.229 -24.199 -25.621 1.00 43.34 226 PRO A O 1
ATOM 1575 N N . ALA A 1 227 ? -17.025 -24.006 -25.270 1.00 40.25 227 ALA A N 1
ATOM 1576 C CA . ALA A 1 227 ? -16.635 -25.078 -26.172 1.00 40.25 227 ALA A CA 1
ATOM 1577 C C . ALA A 1 227 ? -16.150 -26.291 -25.370 1.00 40.25 227 ALA A C 1
ATOM 1579 O O . ALA A 1 227 ? -15.122 -26.240 -24.705 1.00 40.25 227 ALA A O 1
ATOM 1580 N N . GLY A 1 228 ? -16.877 -27.399 -25.518 1.00 32.25 228 GLY A N 1
ATOM 1581 C CA . GLY A 1 228 ? -16.273 -28.727 -25.569 1.00 32.25 228 GLY A CA 1
ATOM 1582 C C . GLY A 1 228 ? -16.105 -29.457 -24.243 1.00 32.25 228 GLY A C 1
ATOM 1583 O O . GLY A 1 228 ? -15.071 -29.380 -23.590 1.00 32.25 228 GLY A O 1
ATOM 1584 N N . SER A 1 229 ? -17.087 -30.301 -23.932 1.00 45.91 229 SER A N 1
ATOM 1585 C CA . SER A 1 229 ? -16.879 -31.514 -23.147 1.00 45.91 229 SER A CA 1
ATOM 1586 C C . SER A 1 229 ? -15.739 -32.341 -23.757 1.00 45.91 229 SER A C 1
ATOM 1588 O O . SER A 1 229 ? -15.872 -32.851 -24.868 1.00 45.91 229 SER A O 1
ATOM 1590 N N . ALA A 1 230 ? -14.641 -32.497 -23.023 1.00 38.47 230 ALA A N 1
ATOM 1591 C CA . ALA A 1 230 ? -13.625 -33.504 -23.295 1.00 38.47 230 ALA A CA 1
ATOM 1592 C C . ALA A 1 230 ? -13.450 -34.369 -22.043 1.00 38.47 230 ALA A C 1
ATOM 1594 O O . ALA A 1 230 ? -12.967 -33.929 -21.002 1.00 38.47 230 ALA A O 1
ATOM 1595 N N . THR A 1 231 ? -13.911 -35.607 -22.160 1.00 47.34 231 THR A N 1
ATOM 1596 C CA . THR A 1 231 ? -13.692 -36.726 -21.247 1.00 47.34 231 THR A CA 1
ATOM 1597 C C . THR A 1 231 ? -12.194 -37.018 -21.116 1.00 47.34 231 THR A C 1
ATOM 1599 O O . THR A 1 231 ? -11.540 -37.177 -22.148 1.00 47.34 231 THR A O 1
ATOM 1602 N N . PRO A 1 232 ? -11.636 -37.207 -19.909 1.00 49.00 232 PRO A N 1
ATOM 1603 C CA . PRO A 1 232 ? -10.368 -37.903 -19.773 1.00 49.00 232 PRO A CA 1
ATOM 1604 C C . PRO A 1 232 ? -10.613 -39.388 -19.472 1.00 49.00 232 PRO A C 1
ATOM 1606 O O . PRO A 1 232 ? -10.993 -39.770 -18.367 1.00 49.00 232 PRO A O 1
ATOM 1609 N N . SER A 1 233 ? -10.367 -40.229 -20.479 1.00 47.88 233 SER A N 1
ATOM 1610 C CA . SER A 1 233 ? -10.010 -41.639 -20.297 1.00 47.88 233 SER A CA 1
ATOM 1611 C C . SER A 1 233 ? -8.493 -41.748 -20.189 1.00 47.88 233 SER A C 1
ATOM 1613 O O . SER A 1 233 ? -7.796 -41.409 -21.145 1.00 47.88 233 SER A O 1
ATOM 1615 N N . SER A 1 234 ? -7.998 -42.273 -19.068 1.00 44.44 234 SER A N 1
ATOM 1616 C CA . SER A 1 234 ? -7.127 -43.465 -18.983 1.00 44.44 234 SER A CA 1
ATOM 1617 C C . SER A 1 234 ? -6.310 -43.449 -17.689 1.00 44.44 234 SER A C 1
ATOM 1619 O O . SER A 1 234 ? -5.557 -42.517 -17.421 1.00 44.44 234 SER A O 1
ATOM 1621 N N . GLU A 1 235 ? -6.469 -44.526 -16.917 1.00 44.16 235 GLU A N 1
ATOM 1622 C CA . GLU A 1 235 ? -5.551 -45.000 -15.876 1.00 44.16 235 GLU A CA 1
ATOM 1623 C C . GLU A 1 235 ? -4.099 -45.109 -16.384 1.00 44.16 235 GLU A C 1
ATOM 1625 O O . GLU A 1 235 ? -3.850 -45.224 -17.588 1.00 44.16 235 GLU A O 1
ATOM 1630 N N . PRO A 1 236 ? -3.136 -45.221 -15.455 1.00 54.41 236 PRO A N 1
ATOM 1631 C CA . PRO A 1 236 ? -2.563 -46.556 -15.318 1.00 54.41 236 PRO A CA 1
ATOM 1632 C C . PRO A 1 236 ? -2.489 -47.050 -13.872 1.00 54.41 236 PRO A C 1
ATOM 1634 O O . PRO A 1 236 ? -2.178 -46.326 -12.926 1.00 54.41 236 PRO A O 1
ATOM 1637 N N . ALA A 1 237 ? -2.742 -48.350 -13.762 1.00 47.50 237 ALA A N 1
ATOM 1638 C CA . ALA A 1 237 ? -2.569 -49.179 -12.590 1.00 47.50 237 ALA A CA 1
ATOM 1639 C C . ALA A 1 237 ? -1.108 -49.229 -12.116 1.00 47.50 237 ALA A C 1
ATOM 1641 O O . ALA A 1 237 ? -0.190 -49.465 -12.901 1.00 47.50 237 ALA A O 1
ATOM 1642 N N . ALA A 1 238 ? -0.918 -49.141 -10.801 1.00 45.31 238 ALA A N 1
ATOM 1643 C CA . ALA A 1 238 ? 0.213 -49.751 -10.115 1.00 45.31 238 ALA A CA 1
ATOM 1644 C C . ALA A 1 238 ? -0.264 -50.281 -8.758 1.00 45.31 238 ALA A C 1
ATOM 1646 O O . ALA A 1 238 ? -0.501 -49.536 -7.810 1.00 45.31 238 ALA A O 1
ATOM 1647 N N . SER A 1 239 ? -0.436 -51.600 -8.698 1.00 43.94 239 SER A N 1
ATOM 1648 C CA . SER A 1 239 ? -0.610 -52.355 -7.465 1.00 43.94 239 SER A CA 1
ATOM 1649 C C . SER A 1 239 ? 0.727 -52.499 -6.740 1.00 43.94 239 SER A C 1
ATOM 1651 O O . SER A 1 239 ? 1.721 -52.857 -7.375 1.00 43.94 239 SER A O 1
ATOM 1653 N N . GLY A 1 240 ? 0.730 -52.383 -5.414 1.00 37.31 240 GLY A N 1
ATOM 1654 C CA . GLY A 1 240 ? 1.778 -52.997 -4.602 1.00 37.31 240 GLY A CA 1
ATOM 1655 C C . GLY A 1 240 ? 1.877 -52.453 -3.184 1.00 37.31 240 GLY A C 1
ATOM 1656 O O . GLY A 1 240 ? 2.375 -51.354 -2.989 1.00 37.31 240 GLY A O 1
ATOM 1657 N N . GLY A 1 241 ? 1.501 -53.272 -2.196 1.00 40.50 241 GLY A N 1
ATOM 1658 C CA . GLY A 1 241 ? 2.093 -53.189 -0.857 1.00 40.50 241 GLY A CA 1
ATOM 1659 C C . GLY A 1 241 ? 1.116 -53.003 0.295 1.00 40.50 241 GLY A C 1
ATOM 1660 O O . GLY A 1 241 ? 0.929 -51.904 0.799 1.00 40.50 241 GLY A O 1
ATOM 1661 N N . VAL A 1 242 ? 0.550 -54.115 0.754 1.00 42.03 242 VAL A N 1
ATOM 1662 C CA . VAL A 1 242 ? -0.179 -54.243 2.017 1.00 42.03 242 VAL A CA 1
ATOM 1663 C C . VAL A 1 242 ? 0.815 -54.220 3.185 1.00 42.03 242 VAL A C 1
ATOM 1665 O O . VAL A 1 242 ? 1.692 -55.076 3.248 1.00 42.03 242 VAL A O 1
ATOM 1668 N N . ALA A 1 243 ? 0.624 -53.315 4.147 1.00 42.06 243 ALA A N 1
ATOM 1669 C CA . ALA A 1 243 ? 0.981 -53.532 5.549 1.00 42.06 243 ALA A CA 1
ATOM 1670 C C . ALA A 1 243 ? 0.012 -52.741 6.439 1.00 42.06 243 ALA A C 1
ATOM 1672 O O . ALA A 1 243 ? -0.161 -51.534 6.305 1.00 42.06 243 ALA A O 1
ATOM 1673 N N . SER A 1 244 ? -0.674 -53.488 7.295 1.00 42.53 244 SER A N 1
ATOM 1674 C CA . SER A 1 244 ? -1.736 -53.069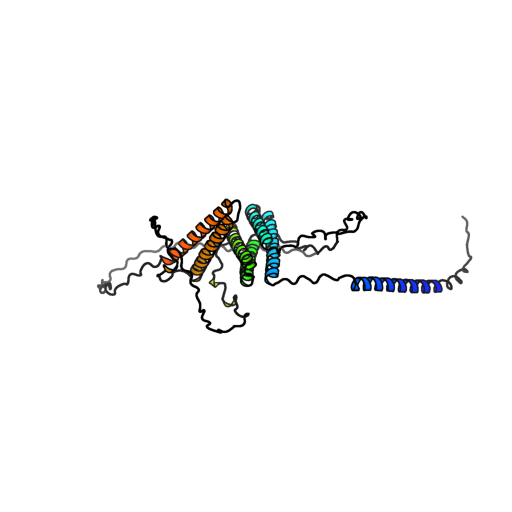 8.201 1.00 42.53 244 SER A CA 1
ATOM 1675 C C . SER A 1 244 ? -1.195 -53.065 9.637 1.00 42.53 244 SER A C 1
ATOM 1677 O O . 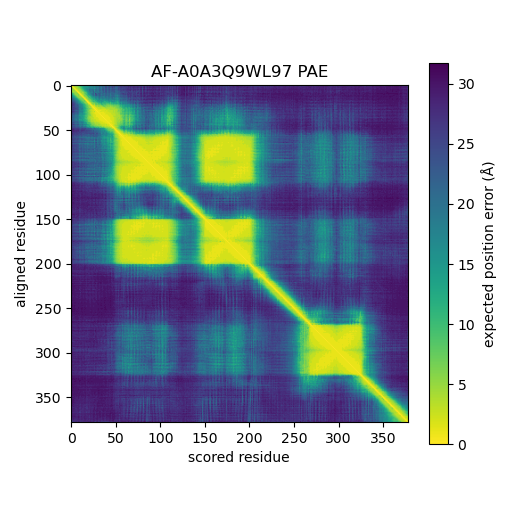SER A 1 244 ? -0.369 -53.928 9.940 1.00 42.53 244 SER A O 1
ATOM 1679 N N . ARG A 1 245 ? -1.780 -52.205 10.495 1.00 45.38 245 ARG A N 1
ATOM 1680 C CA . ARG A 1 245 ? -1.658 -52.095 11.976 1.00 45.38 245 ARG A CA 1
ATOM 1681 C C . ARG A 1 245 ? -0.496 -51.205 12.462 1.00 45.38 245 ARG A C 1
ATOM 1683 O O . ARG A 1 245 ? 0.600 -51.306 11.943 1.00 45.38 245 ARG A O 1
ATOM 1690 N N . ASP A 1 246 ? -0.663 -50.262 13.391 1.00 33.09 246 ASP A N 1
ATOM 1691 C CA . ASP A 1 246 ? -1.604 -50.182 14.511 1.00 33.09 246 ASP A CA 1
ATOM 1692 C C . ASP A 1 246 ? -2.229 -48.792 14.700 1.00 33.09 246 ASP A C 1
ATOM 1694 O O . ASP A 1 246 ? -1.593 -47.747 14.560 1.00 33.09 246 ASP A O 1
ATOM 1698 N N . ALA A 1 247 ? -3.510 -48.825 15.061 1.00 46.19 247 ALA A N 1
ATOM 1699 C CA . ALA A 1 247 ? -4.314 -47.689 15.459 1.00 46.19 247 ALA A CA 1
ATOM 1700 C C . ALA A 1 247 ? -3.972 -47.275 16.897 1.00 46.19 247 ALA A C 1
ATOM 1702 O O . ALA A 1 247 ? -4.281 -47.990 17.850 1.00 46.19 247 ALA A O 1
ATOM 1703 N N . ALA A 1 248 ? -3.391 -46.088 17.053 1.00 38.66 248 ALA A N 1
ATOM 1704 C CA . ALA A 1 248 ? -3.452 -45.346 18.302 1.00 38.66 248 ALA A CA 1
ATOM 1705 C C . ALA A 1 248 ? -4.691 -44.444 18.251 1.00 38.66 248 ALA A C 1
ATOM 1707 O O . ALA A 1 248 ? -4.730 -43.457 17.516 1.00 38.66 248 ALA A O 1
ATOM 1708 N N . SER A 1 249 ? -5.716 -44.812 19.018 1.00 40.97 249 SER A N 1
ATOM 1709 C CA . SER A 1 249 ? -6.876 -43.971 19.304 1.00 40.97 249 SER A CA 1
ATOM 1710 C C . SER A 1 249 ? -6.418 -42.701 20.025 1.00 40.97 249 SER A C 1
ATOM 1712 O O . SER A 1 249 ? -6.261 -42.688 21.245 1.00 40.97 249 SER A O 1
ATOM 1714 N N . GLY A 1 250 ? -6.164 -41.640 19.262 1.00 37.75 250 GLY A N 1
ATOM 1715 C CA . GLY A 1 250 ? -6.021 -40.290 19.794 1.00 37.75 250 GLY A CA 1
ATOM 1716 C C . GLY A 1 250 ? -7.379 -39.748 20.260 1.00 37.75 250 GLY A C 1
ATOM 1717 O O . GLY A 1 250 ? -8.413 -40.169 19.735 1.00 37.75 250 GLY A O 1
ATOM 1718 N N . PRO A 1 251 ? -7.405 -38.840 21.249 1.00 37.34 251 PRO A N 1
ATOM 1719 C CA . PRO A 1 251 ? -8.643 -38.265 21.755 1.00 37.34 251 PRO A CA 1
ATOM 1720 C C . PRO A 1 251 ? -9.376 -37.553 20.620 1.00 37.34 251 PRO A C 1
ATOM 1722 O O . PRO A 1 251 ? -8.790 -36.744 19.901 1.00 37.34 251 PRO A O 1
ATOM 1725 N N . THR A 1 252 ? -10.662 -37.860 20.476 1.00 37.53 252 THR A N 1
ATOM 1726 C CA . THR A 1 252 ? -11.606 -37.191 19.583 1.00 37.53 252 THR A CA 1
ATOM 1727 C C . THR A 1 252 ? -11.768 -35.737 20.032 1.00 37.53 252 THR A C 1
ATOM 1729 O O . THR A 1 252 ? -12.729 -35.375 20.705 1.00 37.53 252 THR A O 1
ATOM 1732 N N . GLY A 1 253 ? -10.783 -34.896 19.721 1.00 36.94 253 GLY A N 1
ATOM 1733 C CA . GLY A 1 253 ? -10.938 -33.454 19.774 1.00 36.94 253 GLY A CA 1
ATOM 1734 C C . GLY A 1 253 ? -12.003 -33.098 18.752 1.00 36.94 253 GLY A C 1
ATOM 1735 O O . GLY A 1 253 ? -11.854 -33.435 17.577 1.00 36.94 253 GLY A O 1
ATOM 1736 N N . ALA A 1 254 ? -13.098 -32.494 19.207 1.00 41.81 254 ALA A N 1
ATOM 1737 C CA . ALA A 1 254 ? -14.091 -31.907 18.326 1.00 41.81 254 ALA A CA 1
ATOM 1738 C C . ALA A 1 254 ? -13.351 -30.989 17.344 1.00 41.81 254 ALA A C 1
ATOM 1740 O O . ALA A 1 254 ? -12.802 -29.962 17.742 1.00 41.81 254 ALA A O 1
ATOM 1741 N N . GLY A 1 255 ? -13.240 -31.422 16.087 1.00 43.03 255 GLY A N 1
ATOM 1742 C CA . GLY A 1 255 ? -12.676 -30.589 15.036 1.00 43.03 255 GLY A CA 1
ATOM 1743 C C . GLY A 1 255 ? -13.506 -29.309 14.919 1.00 43.03 255 GLY A C 1
ATOM 1744 O O . GLY A 1 255 ? -14.706 -29.353 15.209 1.00 43.03 255 GLY A O 1
ATOM 1745 N N . PRO A 1 256 ? -12.897 -28.179 14.524 1.00 50.22 256 PRO A N 1
ATOM 1746 C CA . PRO A 1 256 ? -13.635 -26.940 14.317 1.00 50.22 256 PRO A CA 1
ATOM 1747 C C . PRO A 1 256 ? -14.815 -27.204 13.374 1.00 50.22 256 PRO A C 1
ATOM 1749 O O . PRO A 1 256 ? -14.665 -27.915 12.374 1.00 50.22 256 PRO A O 1
ATOM 1752 N N . ALA A 1 257 ? -15.990 -26.687 13.746 1.00 49.19 257 ALA A N 1
ATOM 1753 C CA . ALA A 1 257 ? -17.221 -26.826 12.975 1.00 49.19 257 ALA A CA 1
ATOM 1754 C C . ALA A 1 257 ? -16.956 -26.452 11.513 1.00 49.19 257 ALA A C 1
ATOM 1756 O O . ALA A 1 257 ? -16.289 -25.451 11.229 1.00 49.19 257 ALA A O 1
ATOM 1757 N N . ARG A 1 258 ? -17.421 -27.282 10.576 1.00 50.94 258 ARG A N 1
ATOM 1758 C CA . ARG A 1 258 ? -17.184 -27.012 9.159 1.00 50.94 258 ARG A CA 1
ATOM 1759 C C . ARG A 1 258 ? -18.105 -25.862 8.738 1.00 50.94 258 ARG A C 1
ATOM 1761 O O . ARG A 1 258 ? -19.239 -25.796 9.198 1.00 50.94 258 ARG A O 1
ATOM 1768 N N . PRO A 1 259 ? -17.676 -24.969 7.833 1.00 52.94 259 PRO A N 1
ATOM 1769 C CA . PRO A 1 259 ? -18.482 -23.821 7.396 1.00 52.94 259 PRO A CA 1
ATOM 1770 C C . PRO A 1 259 ? -19.817 -24.204 6.727 1.00 52.94 259 PRO A C 1
ATOM 1772 O O . PRO A 1 259 ? -20.691 -23.355 6.569 1.00 52.94 259 PRO A O 1
ATOM 1775 N N . GLU A 1 260 ? -20.002 -25.478 6.368 1.00 55.44 260 GLU A N 1
ATOM 1776 C CA . GLU A 1 260 ? -21.271 -26.033 5.881 1.00 55.44 260 GLU A CA 1
ATOM 1777 C C . GLU A 1 260 ? -22.331 -26.190 6.994 1.00 55.44 260 GLU A C 1
ATOM 1779 O O . GLU A 1 260 ? -23.514 -26.351 6.698 1.00 55.44 260 GLU A O 1
ATOM 1784 N N . ASP A 1 261 ? -21.943 -26.066 8.268 1.00 52.88 261 ASP A N 1
ATOM 1785 C CA . ASP A 1 261 ? -22.814 -26.278 9.430 1.00 52.88 261 ASP A CA 1
ATOM 1786 C C . ASP A 1 261 ? -23.694 -25.062 9.787 1.00 52.88 261 ASP A C 1
ATOM 1788 O O . ASP A 1 261 ? -24.514 -25.138 10.705 1.00 52.88 261 ASP A O 1
ATOM 1792 N N . CYS A 1 262 ? -23.628 -23.954 9.037 1.00 59.53 262 CYS A N 1
ATOM 1793 C CA . CYS A 1 262 ? -24.629 -22.884 9.135 1.00 59.53 262 CYS A CA 1
ATOM 1794 C C . CYS A 1 262 ? -25.932 -23.295 8.422 1.00 59.53 262 CYS A C 1
ATOM 1796 O O . CYS A 1 262 ? -26.387 -22.649 7.483 1.00 59.53 262 CYS A O 1
ATOM 1798 N N . ALA A 1 263 ? -26.568 -24.368 8.899 1.00 51.22 263 ALA A N 1
ATOM 1799 C CA . ALA A 1 263 ? -27.862 -24.866 8.423 1.00 51.22 263 ALA A CA 1
ATOM 1800 C C . ALA A 1 263 ? -29.055 -23.946 8.790 1.00 51.22 263 ALA A C 1
ATOM 1802 O O . ALA A 1 263 ? -30.211 -24.263 8.502 1.00 51.22 263 ALA A O 1
ATOM 1803 N N . GLY A 1 264 ? -28.795 -22.811 9.449 1.00 57.16 264 GLY A N 1
ATOM 1804 C CA . GLY A 1 264 ? -29.783 -21.795 9.811 1.00 57.16 264 GLY A CA 1
ATOM 1805 C C . GLY A 1 264 ? -30.024 -20.761 8.708 1.00 57.16 264 GLY A C 1
ATOM 1806 O O . GLY A 1 264 ? -29.217 -20.577 7.802 1.00 57.16 264 GLY A O 1
ATOM 1807 N N . THR A 1 265 ? -31.146 -20.035 8.796 1.00 47.47 265 THR A N 1
ATOM 1808 C CA . THR A 1 265 ? -31.356 -18.838 7.967 1.00 47.47 265 THR A CA 1
ATOM 1809 C C . THR A 1 265 ? -30.275 -17.830 8.336 1.00 47.47 265 THR A C 1
ATOM 1811 O O . THR A 1 265 ? -30.215 -17.427 9.499 1.00 47.47 265 THR A O 1
ATOM 1814 N N . PRO A 1 266 ? -29.401 -17.447 7.403 1.00 54.97 266 PRO A N 1
ATOM 1815 C CA . PRO A 1 266 ? -28.174 -16.794 7.790 1.00 54.97 266 PRO A CA 1
ATOM 1816 C C . PRO A 1 266 ? -28.503 -15.341 8.172 1.00 54.97 266 PRO A C 1
ATOM 1818 O O . PRO A 1 266 ? -29.076 -14.584 7.382 1.00 54.97 266 PRO A O 1
ATOM 1821 N N . LEU A 1 267 ? -28.174 -14.961 9.407 1.00 53.38 267 LEU A N 1
ATOM 1822 C CA . LEU A 1 267 ? -28.412 -13.626 9.955 1.00 53.38 267 LEU A CA 1
ATOM 1823 C C . LEU A 1 267 ? -27.177 -12.742 9.723 1.00 53.38 267 LEU A C 1
ATOM 1825 O O . LEU A 1 267 ? -26.057 -13.231 9.582 1.00 53.38 267 LEU A O 1
ATOM 1829 N N . GLY A 1 268 ? -27.406 -11.438 9.585 1.00 62.59 268 GLY A N 1
ATOM 1830 C CA . GLY A 1 268 ? -26.385 -10.454 9.217 1.00 62.59 268 GLY A CA 1
ATOM 1831 C C . GLY A 1 268 ? -26.323 -10.142 7.711 1.00 62.59 268 GLY A C 1
ATOM 1832 O O . GLY A 1 268 ? -26.866 -10.902 6.895 1.00 62.59 268 GLY A O 1
ATOM 1833 N N . PRO A 1 269 ? -25.694 -9.013 7.333 1.00 78.00 269 PRO A N 1
ATOM 1834 C CA . PRO A 1 269 ? -25.463 -8.657 5.938 1.00 78.00 269 PRO A CA 1
ATOM 1835 C C . PRO A 1 269 ? -24.719 -9.780 5.210 1.00 78.00 269 PRO A C 1
ATOM 1837 O O . PRO A 1 269 ? -23.759 -10.354 5.728 1.00 78.00 269 PRO A O 1
ATOM 1840 N N . ALA A 1 270 ? -25.151 -10.107 3.991 1.00 72.56 270 ALA A N 1
ATOM 1841 C CA . ALA A 1 270 ? -24.464 -11.110 3.176 1.00 72.56 270 ALA A CA 1
ATOM 1842 C C . ALA A 1 270 ? -22.996 -10.719 2.918 1.00 72.56 270 ALA A C 1
ATOM 1844 O O . ALA A 1 270 ? -22.128 -11.591 2.910 1.00 72.56 270 ALA A O 1
ATOM 1845 N N . ALA A 1 271 ? -22.733 -9.412 2.802 1.00 64.62 271 ALA A N 1
ATOM 1846 C CA . ALA A 1 271 ? -21.399 -8.842 2.673 1.00 64.62 271 ALA A CA 1
ATOM 1847 C C . ALA A 1 271 ? -20.491 -9.185 3.866 1.00 64.62 271 ALA A C 1
ATOM 1849 O O . ALA A 1 271 ? -19.384 -9.671 3.651 1.00 64.62 271 ALA A O 1
ATOM 1850 N N . ASP A 1 272 ? -20.968 -9.037 5.107 1.00 75.69 272 ASP A N 1
ATOM 1851 C CA . ASP A 1 272 ? -20.165 -9.307 6.311 1.00 75.69 272 ASP A CA 1
ATOM 1852 C C . ASP A 1 272 ? -19.761 -10.779 6.412 1.00 75.69 272 ASP A C 1
ATOM 1854 O O . ASP A 1 272 ? -18.613 -11.103 6.721 1.00 75.69 272 ASP A O 1
ATOM 1858 N N . ARG A 1 273 ? -20.684 -11.694 6.093 1.00 82.94 273 ARG A N 1
ATOM 1859 C CA . ARG A 1 273 ? -20.372 -13.130 6.055 1.00 82.94 273 ARG A CA 1
ATOM 1860 C C . ARG A 1 273 ? -19.351 -13.457 4.977 1.00 82.94 273 ARG A C 1
ATOM 1862 O O . ARG A 1 273 ? -18.426 -14.222 5.229 1.00 82.94 273 ARG A O 1
ATOM 1869 N N . GLN A 1 274 ? -19.514 -12.895 3.782 1.00 78.56 274 GLN A N 1
ATOM 1870 C CA . GLN A 1 274 ? -18.594 -13.145 2.677 1.00 78.56 274 GLN A CA 1
ATOM 1871 C C . GLN A 1 274 ? -17.207 -12.550 2.954 1.00 78.56 274 GLN A C 1
ATOM 1873 O O . GLN A 1 274 ? -16.203 -13.194 2.650 1.00 78.56 274 GLN A O 1
ATOM 1878 N N . ALA A 1 275 ? -17.144 -11.389 3.613 1.00 71.25 275 ALA A N 1
ATOM 1879 C CA . ALA A 1 275 ? -15.906 -10.786 4.091 1.00 71.25 275 ALA A CA 1
ATOM 1880 C C . ALA A 1 275 ? -15.218 -11.656 5.155 1.00 71.25 275 ALA A C 1
ATOM 1882 O O . ALA A 1 275 ? -14.019 -11.900 5.046 1.00 71.25 275 ALA A O 1
ATOM 1883 N N . LEU A 1 276 ? -15.960 -12.183 6.137 1.00 85.38 276 LEU A N 1
ATOM 1884 C CA . LEU A 1 276 ? -15.411 -13.086 7.157 1.00 85.38 276 LEU A CA 1
ATOM 1885 C C . LEU A 1 276 ? -14.925 -14.411 6.559 1.00 85.38 276 LEU A C 1
ATOM 1887 O O . LEU A 1 276 ? -13.831 -14.852 6.890 1.00 85.38 276 LEU A O 1
ATOM 1891 N N . LEU A 1 277 ? -15.674 -15.008 5.627 1.00 88.44 277 LEU A N 1
ATOM 1892 C CA . LEU A 1 277 ? -15.241 -16.206 4.898 1.00 88.44 277 LEU A CA 1
ATOM 1893 C C . LEU A 1 277 ? -13.961 -15.953 4.089 1.00 88.44 277 LEU A C 1
ATOM 1895 O O . LEU A 1 277 ? -13.055 -16.789 4.074 1.00 88.44 277 LEU A O 1
ATOM 1899 N N . GLY A 1 278 ? -13.881 -14.798 3.422 1.00 77.25 278 GLY A N 1
ATOM 1900 C CA . GLY A 1 278 ? -12.685 -14.360 2.708 1.00 77.25 278 GLY A CA 1
ATOM 1901 C C . GLY A 1 278 ? -11.492 -14.183 3.646 1.00 77.25 278 GLY A C 1
ATOM 1902 O O . GLY A 1 278 ? -10.414 -14.701 3.358 1.00 77.25 278 GLY A O 1
ATOM 1903 N N . ALA A 1 279 ? -11.701 -13.526 4.790 1.00 76.88 279 ALA A N 1
ATOM 1904 C CA . ALA A 1 279 ? -10.682 -13.328 5.813 1.00 76.88 279 ALA A CA 1
ATOM 1905 C C . ALA A 1 279 ? -10.178 -14.665 6.374 1.00 76.88 279 ALA A C 1
ATOM 1907 O O . ALA A 1 279 ? -8.977 -14.906 6.347 1.00 76.88 279 ALA A O 1
ATOM 1908 N N . THR A 1 280 ? -11.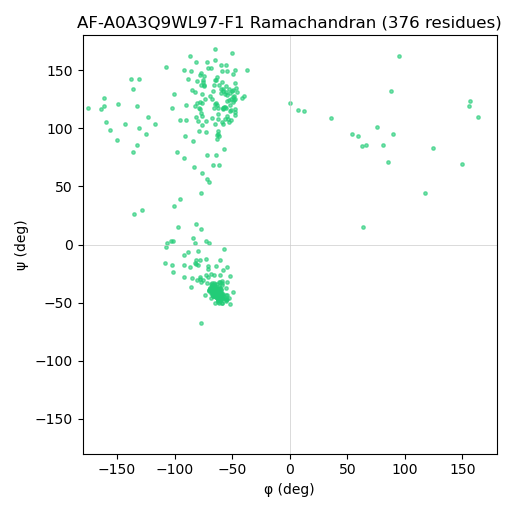067 -15.577 6.786 1.00 90.12 280 THR A N 1
ATOM 1909 C CA . THR A 1 280 ? -10.674 -16.910 7.276 1.00 90.12 280 THR A CA 1
ATOM 1910 C C . THR A 1 280 ? -9.819 -17.650 6.248 1.00 90.12 280 THR A C 1
ATOM 1912 O O . THR A 1 280 ? -8.743 -18.138 6.587 1.00 90.12 280 THR A O 1
ATOM 1915 N N . ARG A 1 281 ? -10.232 -17.675 4.971 1.00 88.31 281 ARG A N 1
ATOM 1916 C CA . ARG A 1 281 ? -9.458 -18.333 3.907 1.00 88.31 281 ARG A CA 1
ATOM 1917 C C . ARG A 1 281 ? -8.087 -17.679 3.695 1.00 88.31 281 ARG A C 1
ATOM 1919 O O . ARG A 1 281 ? -7.109 -18.392 3.479 1.00 88.31 281 ARG A O 1
ATOM 1926 N N . ALA A 1 282 ? -8.009 -16.349 3.735 1.00 78.88 282 ALA A N 1
ATOM 1927 C CA . ALA A 1 282 ? -6.753 -15.620 3.578 1.00 78.88 282 ALA A CA 1
ATOM 1928 C C . ALA A 1 282 ? -5.777 -15.914 4.731 1.00 78.88 282 ALA A C 1
ATOM 1930 O O . ALA A 1 282 ? -4.606 -16.201 4.483 1.00 78.88 282 ALA A O 1
ATOM 1931 N N . GLU A 1 283 ? -6.264 -15.919 5.973 1.00 93.00 283 GLU A N 1
ATOM 1932 C CA . GLU A 1 283 ? -5.465 -16.234 7.162 1.00 93.00 283 GLU A CA 1
ATOM 1933 C C . GLU A 1 283 ? -4.975 -17.694 7.153 1.00 93.00 283 GLU A C 1
ATOM 1935 O O . GLU A 1 283 ? -3.813 -17.969 7.457 1.00 93.00 283 GLU A O 1
ATOM 1940 N N . GLU A 1 284 ? -5.808 -18.644 6.717 1.00 92.00 284 GLU A N 1
ATOM 1941 C CA . GLU A 1 284 ? -5.398 -20.044 6.547 1.00 92.00 284 GLU A CA 1
ATOM 1942 C C . GLU A 1 284 ? -4.325 -20.225 5.464 1.00 92.00 284 GLU A C 1
ATOM 1944 O O . GLU A 1 284 ? -3.374 -20.991 5.654 1.00 92.00 284 GLU A O 1
ATOM 1949 N N . GLN A 1 285 ? -4.440 -19.512 4.339 1.00 85.25 285 GLN A N 1
ATOM 1950 C CA . GLN A 1 285 ? -3.423 -19.529 3.284 1.00 85.25 285 GLN A CA 1
ATOM 1951 C C . GLN A 1 285 ? -2.107 -18.904 3.755 1.00 85.25 285 GLN A C 1
ATOM 1953 O O . GLN A 1 285 ? -1.041 -19.453 3.470 1.00 85.25 285 GLN A O 1
ATOM 1958 N N . ALA A 1 286 ? -2.168 -17.798 4.501 1.00 79.19 286 ALA A N 1
ATOM 1959 C CA . ALA A 1 286 ? -0.994 -17.170 5.096 1.00 79.19 286 ALA A CA 1
ATOM 1960 C C . ALA A 1 286 ? -0.305 -18.118 6.088 1.00 79.19 286 ALA A C 1
ATOM 1962 O O . ALA A 1 286 ? 0.901 -18.348 5.980 1.00 79.19 286 ALA A O 1
ATOM 1963 N N . ARG A 1 287 ? -1.075 -18.752 6.986 1.00 95.06 287 ARG A N 1
ATOM 1964 C CA . ARG A 1 287 ? -0.583 -19.792 7.905 1.00 95.06 287 ARG A CA 1
ATOM 1965 C C . ARG A 1 287 ? 0.171 -20.888 7.154 1.00 95.06 287 ARG A C 1
ATOM 1967 O O . ARG A 1 287 ? 1.309 -21.191 7.507 1.00 95.06 287 ARG A O 1
ATOM 1974 N N . TYR A 1 288 ? -0.440 -21.447 6.109 1.00 85.75 288 TYR A N 1
ATOM 1975 C CA . TYR A 1 288 ? 0.182 -22.487 5.290 1.00 85.75 288 TYR A CA 1
ATOM 1976 C C . TYR A 1 288 ? 1.475 -21.996 4.621 1.00 85.75 288 TYR A C 1
ATOM 1978 O O . TYR A 1 288 ? 2.488 -22.689 4.651 1.00 85.75 288 TYR A O 1
ATOM 1986 N N . GLY A 1 289 ? 1.480 -20.776 4.074 1.00 84.44 289 GLY A N 1
ATOM 1987 C CA . GLY A 1 289 ? 2.673 -20.168 3.481 1.00 84.44 289 GLY A CA 1
ATOM 1988 C C . GLY A 1 289 ? 3.840 -20.060 4.467 1.00 84.44 289 GLY A C 1
ATOM 1989 O O . GLY A 1 289 ? 4.969 -20.405 4.119 1.00 84.44 289 GLY A O 1
ATOM 1990 N N . TYR A 1 290 ? 3.571 -19.659 5.712 1.00 86.12 290 TYR A N 1
ATOM 1991 C CA . TYR A 1 290 ? 4.590 -19.594 6.762 1.00 86.12 290 TYR A CA 1
ATOM 1992 C C . TYR A 1 290 ? 5.044 -20.970 7.261 1.00 86.12 290 TYR A C 1
ATOM 1994 O O . TYR A 1 290 ? 6.220 -21.133 7.576 1.00 86.12 290 TYR A O 1
ATOM 2002 N N . GLU A 1 291 ? 4.163 -21.972 7.294 1.00 87.56 291 GLU A N 1
ATOM 2003 C CA . GLU A 1 291 ? 4.545 -23.361 7.594 1.00 87.56 291 GLU A CA 1
ATOM 2004 C C . GLU A 1 291 ? 5.483 -23.926 6.513 1.00 87.56 291 GLU A C 1
ATOM 2006 O O . GLU A 1 291 ? 6.502 -24.538 6.837 1.00 87.56 291 GLU A O 1
ATOM 2011 N N . VAL A 1 292 ? 5.205 -23.652 5.233 1.00 87.88 292 VAL A N 1
ATOM 2012 C CA . VAL A 1 292 ? 6.096 -24.022 4.120 1.00 87.88 292 VAL A CA 1
ATOM 2013 C C . VAL A 1 292 ? 7.422 -23.261 4.201 1.00 87.88 292 VAL A C 1
ATOM 2015 O O . VAL A 1 292 ? 8.480 -23.865 4.041 1.00 87.88 292 VAL A O 1
ATOM 2018 N N . ALA A 1 293 ? 7.396 -21.957 4.490 1.00 78.94 293 ALA A N 1
ATOM 2019 C CA . ALA A 1 293 ? 8.613 -21.162 4.659 1.00 78.94 293 ALA A CA 1
ATOM 2020 C C . ALA A 1 293 ? 9.478 -21.679 5.820 1.00 78.94 293 ALA A C 1
ATOM 2022 O O . ALA A 1 293 ? 10.694 -21.792 5.674 1.00 78.94 293 ALA A O 1
ATOM 2023 N N . ALA A 1 294 ? 8.861 -22.059 6.944 1.00 87.38 294 ALA A N 1
ATOM 2024 C CA . ALA A 1 294 ? 9.559 -22.654 8.079 1.00 87.38 294 ALA A CA 1
ATOM 2025 C C . ALA A 1 294 ? 10.294 -23.950 7.696 1.00 87.38 294 ALA A C 1
ATOM 2027 O O . ALA A 1 294 ? 11.386 -24.190 8.196 1.00 87.38 294 ALA A O 1
ATOM 2028 N N . ALA A 1 295 ? 9.752 -24.755 6.776 1.00 88.56 295 ALA A N 1
ATOM 2029 C CA . ALA A 1 295 ? 10.412 -25.972 6.295 1.00 88.56 295 ALA A CA 1
ATOM 2030 C C . ALA A 1 295 ? 11.648 -25.710 5.408 1.00 88.56 295 ALA A C 1
ATOM 2032 O O . ALA A 1 295 ? 12.463 -26.611 5.218 1.00 88.56 295 ALA A O 1
ATOM 2033 N N . LEU A 1 296 ? 11.784 -24.501 4.851 1.00 88.69 296 LEU A N 1
ATOM 2034 C CA . LEU A 1 296 ? 12.874 -24.123 3.942 1.00 88.69 296 LEU A CA 1
ATOM 2035 C C . LEU A 1 296 ? 13.969 -23.284 4.620 1.00 88.69 296 LEU A C 1
ATOM 2037 O O . LEU A 1 296 ? 15.066 -23.158 4.075 1.00 88.69 296 LEU A O 1
ATOM 2041 N N . LEU A 1 297 ? 13.681 -22.684 5.779 1.00 80.31 297 LEU A N 1
ATOM 2042 C CA . LEU A 1 297 ? 14.601 -21.790 6.479 1.00 80.31 297 LEU A CA 1
ATOM 2043 C C . LEU A 1 297 ? 15.538 -22.555 7.434 1.00 80.31 297 LEU A C 1
ATOM 2045 O O . LEU A 1 297 ? 15.091 -23.466 8.127 1.00 80.31 297 LEU A O 1
ATOM 2049 N N . PRO A 1 298 ? 16.822 -22.151 7.546 1.00 90.88 298 PRO A N 1
ATOM 2050 C CA . PRO A 1 298 ? 17.745 -22.713 8.537 1.00 90.88 298 PRO A CA 1
ATOM 2051 C C . PRO A 1 298 ? 17.299 -22.495 9.991 1.00 90.88 298 PRO A C 1
ATOM 2053 O O . PRO A 1 298 ? 17.569 -23.335 10.844 1.00 90.88 298 PRO A O 1
ATOM 2056 N N . ASP A 1 299 ? 16.621 -21.374 10.262 1.00 94.12 299 ASP A N 1
ATOM 2057 C CA . ASP A 1 299 ? 15.964 -21.082 11.538 1.00 94.12 299 ASP A CA 1
ATOM 2058 C C . ASP A 1 299 ? 14.440 -20.956 11.321 1.00 94.12 299 ASP A C 1
ATOM 2060 O O . ASP A 1 299 ? 13.977 -19.945 10.779 1.00 94.12 299 ASP A O 1
ATOM 2064 N N . PRO A 1 300 ? 13.644 -21.972 11.705 1.00 87.88 300 PRO A N 1
ATOM 2065 C CA . PRO A 1 300 ? 12.201 -21.992 11.473 1.00 87.88 300 PRO A CA 1
ATOM 2066 C C . PRO A 1 300 ? 11.401 -21.186 12.507 1.00 87.88 300 PRO A C 1
ATOM 2068 O O . PRO A 1 300 ? 10.228 -20.885 12.270 1.00 87.88 300 PRO A O 1
ATOM 2071 N N . ALA A 1 301 ? 11.991 -20.842 13.659 1.00 94.56 301 ALA A N 1
ATOM 2072 C CA . ALA A 1 301 ? 11.280 -20.246 14.789 1.00 94.56 301 ALA A CA 1
ATOM 2073 C C . ALA A 1 301 ? 10.484 -18.966 14.446 1.00 94.56 301 ALA A C 1
ATOM 2075 O O . ALA A 1 301 ? 9.304 -18.900 14.811 1.00 94.56 301 ALA A O 1
ATOM 2076 N N . PRO A 1 302 ? 11.034 -17.967 13.721 1.00 80.12 302 PRO A N 1
ATOM 2077 C CA . PRO A 1 302 ? 10.282 -16.754 13.395 1.00 80.12 302 PRO A CA 1
ATOM 2078 C C . PRO A 1 302 ? 9.102 -17.017 12.447 1.00 80.12 302 PRO A C 1
ATOM 2080 O O . PRO A 1 302 ? 8.027 -16.447 12.629 1.00 80.12 302 PRO A O 1
ATOM 2083 N N . ALA A 1 303 ? 9.263 -17.914 11.469 1.00 76.62 303 ALA A N 1
ATOM 2084 C CA . ALA A 1 303 ? 8.189 -18.270 10.542 1.00 76.62 303 ALA A CA 1
ATOM 2085 C C . ALA A 1 303 ? 7.054 -19.025 11.254 1.00 76.62 303 ALA A C 1
ATOM 2087 O O . ALA A 1 303 ? 5.878 -18.743 11.025 1.00 76.62 303 ALA A O 1
ATOM 2088 N N . LEU A 1 304 ? 7.388 -19.923 12.186 1.00 90.69 304 LEU A N 1
ATOM 2089 C CA . LEU A 1 304 ? 6.391 -20.619 13.003 1.00 90.69 304 LEU A CA 1
ATOM 2090 C C . LEU A 1 304 ? 5.632 -19.669 13.943 1.00 90.69 304 LEU A C 1
ATOM 2092 O O . LEU A 1 304 ? 4.426 -19.841 14.125 1.00 90.69 304 LEU A O 1
ATOM 2096 N N . ALA A 1 305 ? 6.292 -18.646 14.497 1.00 86.81 305 ALA A N 1
ATOM 2097 C CA . ALA A 1 305 ? 5.624 -17.622 15.303 1.00 86.81 305 ALA A CA 1
ATOM 2098 C C . ALA A 1 305 ? 4.596 -16.820 14.482 1.00 86.81 305 ALA A C 1
ATOM 2100 O O . ALA A 1 305 ? 3.480 -16.586 14.948 1.00 86.81 305 ALA A O 1
ATOM 2101 N N . LEU A 1 306 ? 4.934 -16.460 13.238 1.00 84.94 306 LEU A N 1
ATOM 2102 C CA . LEU A 1 306 ? 4.002 -15.804 12.313 1.00 84.94 306 LEU A CA 1
ATOM 2103 C C . LEU A 1 306 ? 2.841 -16.727 11.926 1.00 84.94 306 LEU A C 1
ATOM 2105 O O . LEU A 1 306 ? 1.685 -16.313 11.988 1.00 84.94 306 LEU A O 1
ATOM 2109 N N . SER A 1 307 ? 3.121 -17.996 11.614 1.00 92.88 307 SER A N 1
ATOM 2110 C CA . SER A 1 307 ? 2.081 -19.002 11.360 1.00 92.88 307 SER A CA 1
ATOM 2111 C C . SER A 1 307 ? 1.088 -19.115 12.528 1.00 92.88 307 SER A C 1
ATOM 2113 O O . SER A 1 307 ? -0.126 -19.114 12.317 1.00 92.88 307 SER A O 1
ATOM 2115 N N . ALA A 1 308 ? 1.576 -19.130 13.774 1.00 91.94 308 ALA A N 1
ATOM 2116 C CA . ALA A 1 308 ? 0.721 -19.169 14.960 1.00 91.94 308 ALA A CA 1
ATOM 2117 C C . ALA A 1 308 ? -0.169 -17.919 15.095 1.00 91.94 308 ALA A C 1
ATOM 2119 O O . ALA A 1 308 ? -1.341 -18.044 15.452 1.00 91.94 308 ALA A O 1
ATOM 2120 N N . ALA A 1 309 ? 0.351 -16.733 14.766 1.00 87.94 309 ALA A N 1
ATOM 2121 C CA . ALA A 1 309 ? -0.435 -15.500 14.761 1.00 87.94 309 ALA A CA 1
ATOM 2122 C C . ALA A 1 309 ? -1.569 -15.542 13.719 1.00 87.94 309 ALA A C 1
ATOM 2124 O O . ALA A 1 309 ? -2.706 -15.196 14.039 1.00 87.94 309 ALA A O 1
ATOM 2125 N N . HIS A 1 310 ? -1.287 -16.035 12.509 1.00 94.19 310 HIS A N 1
ATOM 2126 C CA . HIS A 1 310 ? -2.298 -16.224 11.461 1.00 94.19 310 HIS A CA 1
ATOM 2127 C C . HIS A 1 310 ? -3.341 -17.284 11.835 1.00 94.19 310 HIS A C 1
ATOM 2129 O O . HIS A 1 310 ? -4.528 -17.108 11.569 1.00 94.19 310 HIS A O 1
ATOM 2135 N N . ARG A 1 311 ? -2.940 -18.358 12.529 1.00 96.75 311 ARG A N 1
ATOM 2136 C CA . ARG A 1 311 ? -3.891 -19.337 13.081 1.00 96.75 311 ARG A CA 1
ATOM 2137 C C . ARG A 1 311 ? -4.871 -18.677 14.055 1.00 96.75 311 ARG A C 1
ATOM 2139 O O . ARG A 1 311 ? -6.072 -18.813 13.870 1.00 96.75 311 ARG A O 1
ATOM 2146 N N . ALA A 1 312 ? -4.371 -17.908 15.024 1.00 90.38 312 ALA A N 1
ATOM 2147 C CA . ALA A 1 312 ? -5.225 -17.212 15.989 1.00 90.38 312 ALA A CA 1
ATOM 2148 C C . ALA A 1 312 ? -6.179 -16.200 15.320 1.00 90.38 312 ALA A C 1
ATOM 2150 O O . ALA A 1 312 ? -7.324 -16.037 15.748 1.00 90.38 312 ALA A O 1
ATOM 2151 N N . ALA A 1 313 ? -5.728 -15.533 14.251 1.00 84.44 313 ALA A N 1
ATOM 2152 C CA . ALA A 1 313 ? -6.565 -14.637 13.457 1.00 84.44 313 ALA A CA 1
ATOM 2153 C C . ALA A 1 313 ? -7.675 -15.393 12.700 1.00 84.44 313 ALA A C 1
ATOM 2155 O O . ALA A 1 313 ? -8.832 -14.968 12.742 1.00 84.44 313 ALA A O 1
ATOM 2156 N N . ALA A 1 314 ? -7.348 -16.530 12.074 1.00 89.19 314 ALA A N 1
ATOM 2157 C CA . ALA A 1 314 ? -8.323 -17.401 11.416 1.00 89.19 314 ALA A CA 1
ATOM 2158 C C . ALA A 1 314 ? -9.386 -17.915 12.403 1.00 89.19 314 ALA A C 1
ATOM 2160 O O . ALA A 1 314 ? -10.578 -17.842 12.100 1.00 89.19 314 ALA A O 1
ATOM 2161 N N . ASP A 1 315 ? -8.964 -18.349 13.595 1.00 92.38 315 ASP A N 1
ATOM 2162 C CA . ASP A 1 315 ? -9.856 -18.823 14.661 1.00 92.38 315 ASP A CA 1
ATOM 2163 C C . ASP A 1 315 ? -10.802 -17.699 15.125 1.00 92.38 315 ASP A C 1
ATOM 2165 O O . ASP A 1 315 ? -12.015 -17.890 15.194 1.00 92.38 315 ASP A O 1
ATOM 2169 N N . THR A 1 316 ? -10.282 -16.481 15.322 1.00 89.81 316 THR A N 1
ATOM 2170 C CA . THR A 1 316 ? -11.098 -15.304 15.682 1.00 89.81 316 THR A CA 1
ATOM 2171 C C . THR A 1 316 ? -12.134 -14.967 14.599 1.00 89.81 316 THR A C 1
ATOM 2173 O O . THR A 1 316 ? -13.272 -14.596 14.904 1.00 89.81 316 THR A O 1
ATOM 2176 N N . ALA A 1 317 ? -11.764 -15.071 13.318 1.00 86.19 317 ALA A N 1
ATOM 2177 C CA . ALA A 1 317 ? -12.690 -14.852 12.206 1.00 86.19 317 ALA A CA 1
ATOM 2178 C C . ALA A 1 317 ? -13.779 -15.938 12.154 1.00 86.19 317 ALA A C 1
ATOM 2180 O O . ALA A 1 317 ? -14.952 -15.619 11.944 1.00 86.19 317 ALA A O 1
ATOM 2181 N N . ALA A 1 318 ? -13.411 -17.197 12.412 1.00 89.06 318 ALA A N 1
ATOM 2182 C CA . ALA A 1 318 ? -14.342 -18.317 12.486 1.00 89.06 318 ALA A CA 1
ATOM 2183 C C . ALA A 1 318 ? -15.333 -18.176 13.658 1.00 89.06 318 ALA A C 1
ATOM 2185 O O . ALA A 1 318 ? -16.529 -18.383 13.464 1.00 89.06 318 ALA A O 1
ATOM 2186 N N . GLU A 1 319 ? -14.885 -17.745 14.842 1.00 89.56 319 GLU A N 1
ATOM 2187 C CA . GLU A 1 319 ? -15.761 -17.467 15.993 1.00 89.56 319 GLU A CA 1
ATOM 2188 C C . GLU A 1 319 ? -16.786 -16.366 15.685 1.00 89.56 319 GLU A C 1
ATOM 2190 O O . GLU A 1 319 ? -17.973 -16.499 15.993 1.00 89.56 319 GLU A O 1
ATOM 2195 N N . ARG A 1 320 ? -16.358 -15.284 15.020 1.00 89.06 320 ARG A N 1
ATOM 2196 C CA . ARG A 1 320 ? -17.274 -14.219 14.576 1.00 89.06 320 ARG A CA 1
ATOM 2197 C C . ARG A 1 320 ? -18.287 -14.726 13.559 1.00 89.06 320 ARG A C 1
ATOM 2199 O O . ARG A 1 320 ? -19.456 -14.350 13.631 1.00 89.06 320 ARG A O 1
ATOM 2206 N N . LEU A 1 321 ? -17.857 -15.578 12.630 1.00 87.12 321 LEU A N 1
ATOM 2207 C CA . LEU A 1 321 ? -18.751 -16.202 11.660 1.00 87.12 321 LEU A CA 1
ATOM 2208 C C . LEU A 1 321 ? -19.780 -17.107 12.359 1.00 87.12 321 LEU A C 1
ATOM 2210 O O . LEU A 1 321 ? -20.965 -17.035 12.036 1.00 87.12 321 LEU A O 1
ATOM 2214 N N . ALA A 1 322 ? -19.362 -17.887 13.360 1.00 86.19 322 ALA A N 1
ATOM 2215 C CA . ALA A 1 322 ? -20.252 -18.724 14.163 1.00 86.19 322 ALA A CA 1
ATOM 2216 C C . ALA A 1 322 ? -21.291 -17.892 14.940 1.00 86.19 322 ALA A C 1
ATOM 2218 O O . ALA A 1 322 ? -22.478 -18.221 14.929 1.00 86.19 322 ALA A O 1
ATOM 2219 N N . ALA A 1 323 ? -20.888 -16.757 15.522 1.00 86.12 323 ALA A N 1
ATOM 2220 C CA . ALA A 1 323 ? -21.800 -15.847 16.221 1.00 86.12 323 ALA A CA 1
ATOM 2221 C C . ALA A 1 323 ? -22.908 -15.276 15.307 1.00 86.12 323 ALA A C 1
ATOM 2223 O O . ALA A 1 323 ? -24.038 -15.054 15.753 1.00 86.12 323 ALA A O 1
ATOM 2224 N N . LEU A 1 324 ? -22.619 -15.081 14.013 1.00 82.19 324 LEU A N 1
ATOM 2225 C CA . LEU A 1 324 ? -23.625 -14.697 13.013 1.00 82.19 324 LEU A CA 1
ATOM 2226 C C . LEU A 1 324 ? -24.603 -15.839 12.679 1.00 82.19 324 LEU A C 1
ATOM 2228 O O . LEU A 1 324 ? -25.711 -15.573 12.210 1.00 82.19 324 LEU A O 1
ATOM 2232 N N . CYS A 1 325 ? -24.229 -17.096 12.936 1.00 79.75 325 CYS A N 1
ATOM 2233 C CA . CYS A 1 325 ? -25.068 -18.269 12.685 1.00 79.75 325 CYS A CA 1
ATOM 2234 C C . CYS A 1 325 ? -25.932 -18.688 13.895 1.00 79.75 325 CYS A C 1
ATOM 2236 O O . CYS A 1 325 ? -27.024 -19.218 13.693 1.00 79.75 325 CYS A O 1
ATOM 2238 N N . GLU A 1 326 ? -25.520 -18.418 15.141 1.00 69.75 326 GLU A N 1
ATOM 2239 C CA . GLU A 1 326 ? -26.244 -18.867 16.351 1.00 69.75 326 GLU A CA 1
ATOM 2240 C C . GLU A 1 326 ? -27.471 -18.019 16.744 1.00 69.75 326 GLU A C 1
ATOM 2242 O O . GLU A 1 326 ? -28.348 -18.488 17.471 1.00 69.75 326 GLU A O 1
ATOM 2247 N N . THR A 1 327 ? -27.614 -16.785 16.253 1.00 57.03 327 THR A N 1
ATOM 2248 C CA . THR A 1 327 ? -28.694 -15.871 16.693 1.00 57.03 327 THR A CA 1
ATOM 2249 C C . THR A 1 327 ? -30.103 -16.226 16.187 1.00 57.03 327 THR A C 1
ATOM 2251 O O . THR A 1 327 ? -31.077 -15.541 16.515 1.00 57.03 327 THR A O 1
ATOM 2254 N N . ALA A 1 328 ? -30.273 -17.334 15.462 1.00 49.44 328 ALA A N 1
ATOM 2255 C CA . ALA A 1 328 ? -31.577 -17.853 15.062 1.00 49.44 328 ALA A CA 1
ATOM 2256 C C . ALA A 1 328 ? -32.217 -18.696 16.181 1.00 49.44 328 ALA A C 1
ATOM 2258 O O . ALA A 1 328 ? -32.429 -19.901 16.036 1.00 49.44 328 ALA A O 1
ATOM 2259 N N . ALA A 1 329 ? -32.579 -18.067 17.304 1.00 49.62 329 ALA A N 1
ATOM 2260 C CA . ALA A 1 329 ? -33.464 -18.713 18.269 1.00 49.62 329 ALA A CA 1
ATOM 2261 C C . ALA A 1 329 ? -34.758 -19.139 17.543 1.00 49.62 329 ALA A C 1
ATOM 2263 O O . ALA A 1 329 ? -35.341 -18.325 16.813 1.00 49.62 329 ALA A O 1
ATOM 2264 N N . PRO A 1 330 ? -35.231 -20.390 17.704 1.00 51.12 330 PRO A N 1
ATOM 2265 C CA . PRO A 1 330 ? -36.421 -20.853 17.014 1.00 51.12 330 PRO A CA 1
ATOM 2266 C C . PRO A 1 330 ? -37.573 -19.928 17.388 1.00 51.12 330 PRO A C 1
ATOM 2268 O O . 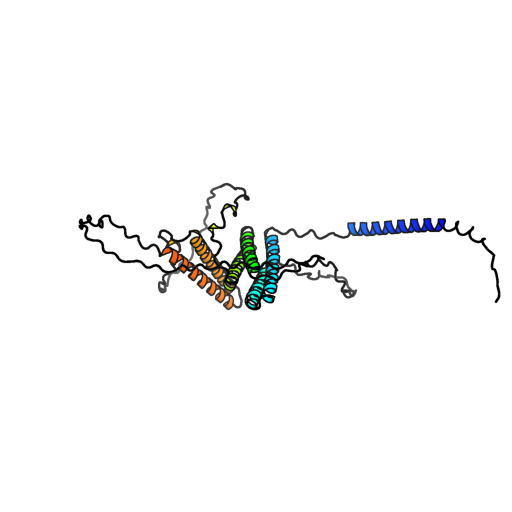PRO A 1 330 ? -37.965 -19.851 18.555 1.00 51.12 330 PRO A O 1
ATOM 2271 N N . ARG A 1 331 ? -38.128 -19.215 16.396 1.00 50.47 331 ARG A N 1
ATOM 2272 C CA . ARG A 1 331 ? -39.423 -18.554 16.556 1.00 50.47 331 ARG A CA 1
ATOM 2273 C C . ARG A 1 331 ? -40.368 -19.645 17.035 1.00 50.47 331 ARG A C 1
ATOM 2275 O O . ARG A 1 331 ? -40.718 -20.525 16.247 1.00 50.47 331 ARG A O 1
ATOM 2282 N N . ARG A 1 332 ? -40.734 -19.628 18.325 1.00 53.75 332 ARG A N 1
ATOM 2283 C CA . ARG A 1 332 ? -41.802 -20.481 18.847 1.00 53.75 332 ARG A CA 1
ATOM 2284 C C . ARG A 1 332 ? -42.948 -20.314 17.866 1.00 53.75 332 ARG A C 1
ATOM 2286 O O . ARG A 1 332 ? -43.460 -19.204 17.711 1.00 53.75 332 ARG A O 1
ATOM 2293 N N . ARG A 1 333 ? -43.301 -21.386 17.151 1.00 51.34 333 ARG A N 1
ATOM 2294 C CA . ARG A 1 333 ? -44.561 -21.415 16.418 1.00 51.34 333 ARG A CA 1
ATOM 2295 C C . ARG A 1 333 ? -45.606 -21.143 17.481 1.00 51.34 333 ARG A C 1
ATOM 2297 O O . ARG A 1 333 ? -45.821 -21.983 18.348 1.00 51.34 333 ARG A O 1
ATOM 2304 N N . VAL A 1 334 ? -46.187 -19.950 17.450 1.00 58.75 334 VAL A N 1
ATOM 2305 C CA . VAL A 1 334 ? -47.423 -19.681 18.166 1.00 58.75 334 VAL A CA 1
ATOM 2306 C C . VAL A 1 334 ? -48.425 -20.618 17.513 1.00 58.75 334 VAL A C 1
ATOM 2308 O O . VAL A 1 334 ? -48.920 -20.366 16.416 1.00 58.75 334 VAL A O 1
ATOM 2311 N N . THR A 1 335 ? -48.614 -21.786 18.118 1.00 57.31 335 THR A N 1
ATOM 2312 C CA . THR A 1 335 ? -49.705 -22.670 17.754 1.00 57.31 335 THR A CA 1
ATOM 2313 C C . THR A 1 335 ? -50.993 -21.870 17.945 1.00 57.31 335 THR A C 1
ATOM 2315 O O . THR A 1 335 ? -51.144 -21.240 18.993 1.00 57.31 335 THR A O 1
ATOM 2318 N N . PRO A 1 336 ? -51.943 -21.897 16.994 1.00 64.81 336 PRO A N 1
ATOM 2319 C CA . PRO A 1 336 ? -53.213 -21.166 17.094 1.00 64.81 336 PRO A CA 1
ATOM 2320 C C . PRO A 1 336 ? -54.065 -21.502 18.333 1.00 64.81 336 PRO A C 1
ATOM 2322 O O . PRO A 1 336 ? -55.120 -20.904 18.525 1.00 64.81 336 PRO A O 1
ATOM 2325 N N . SER A 1 337 ? -53.629 -22.460 19.156 1.00 59.88 337 SER A N 1
ATOM 2326 C CA . SER A 1 337 ? -54.306 -22.898 20.373 1.00 59.88 337 SER A CA 1
ATOM 2327 C C . SER A 1 337 ? -54.113 -21.964 21.576 1.00 59.88 337 SER A C 1
ATOM 2329 O O . SER A 1 337 ? -54.893 -22.067 22.514 1.00 59.88 337 SER A O 1
ATOM 2331 N N . ASP A 1 338 ? -53.166 -21.017 21.527 1.00 51.81 338 ASP A N 1
ATOM 2332 C CA . ASP A 1 338 ? -52.999 -19.952 22.537 1.00 51.81 338 ASP A CA 1
ATOM 2333 C C . ASP A 1 338 ? -53.706 -18.652 22.118 1.00 51.81 338 ASP A C 1
ATOM 2335 O O . ASP A 1 338 ? -53.206 -17.541 22.303 1.00 51.81 338 ASP A O 1
ATOM 2339 N N . ARG A 1 339 ? -54.894 -18.764 21.514 1.00 51.09 339 ARG A N 1
ATOM 2340 C CA . ARG A 1 339 ? -55.792 -17.616 21.375 1.00 51.09 339 ARG A CA 1
ATOM 2341 C C . ARG A 1 339 ? -56.493 -17.440 22.727 1.00 51.09 339 ARG A C 1
ATOM 2343 O O . ARG A 1 339 ? -57.355 -18.263 23.040 1.00 51.09 339 ARG A O 1
ATOM 2350 N N . PRO A 1 340 ? -56.160 -16.423 23.548 1.00 54.00 340 PRO A N 1
ATOM 2351 C CA . PRO A 1 340 ? -56.935 -16.158 24.749 1.00 54.00 340 PRO A CA 1
ATOM 2352 C C . PRO A 1 340 ? -58.393 -15.942 24.341 1.00 54.00 340 PRO A C 1
ATOM 2354 O O . PRO A 1 340 ? -58.700 -15.197 23.405 1.00 54.00 340 PRO A O 1
ATOM 2357 N N . SER A 1 341 ? -59.278 -16.669 25.018 1.00 56.12 341 SER A N 1
ATOM 2358 C CA . SER A 1 341 ? -60.720 -16.515 24.880 1.00 56.12 341 SER A CA 1
ATOM 2359 C C . SER A 1 341 ? -61.128 -15.059 25.123 1.00 56.12 341 SER A C 1
ATOM 2361 O O . SER A 1 341 ? -60.469 -14.326 25.856 1.00 56.12 341 SER A O 1
ATOM 2363 N N . ALA A 1 342 ? -62.204 -14.670 24.442 1.00 55.38 342 ALA A N 1
ATOM 2364 C CA . ALA A 1 342 ? -62.770 -13.333 24.318 1.00 55.38 342 ALA A CA 1
ATOM 2365 C C . ALA A 1 342 ? -62.706 -12.436 25.579 1.00 55.38 342 ALA A C 1
ATOM 2367 O O . ALA A 1 342 ? -62.811 -12.923 26.705 1.00 55.38 342 ALA A O 1
ATOM 2368 N N . PRO A 1 343 ? -62.629 -11.102 25.400 1.00 56.75 343 PRO A N 1
ATOM 2369 C CA . PRO A 1 343 ? -62.629 -10.162 26.512 1.00 56.75 343 PRO A CA 1
ATOM 2370 C C . PRO A 1 343 ? -63.956 -10.214 27.280 1.00 56.75 343 PRO A C 1
ATOM 2372 O O . PRO A 1 343 ? -65.030 -9.946 26.736 1.00 56.75 343 PRO A O 1
ATOM 2375 N N . ILE A 1 344 ? -63.867 -10.508 28.577 1.00 60.12 344 ILE A N 1
ATOM 2376 C CA . ILE A 1 344 ? -64.937 -10.254 29.540 1.00 60.12 344 ILE A CA 1
ATOM 2377 C C . ILE A 1 344 ? -65.126 -8.733 29.630 1.00 60.12 344 ILE A C 1
ATOM 2379 O O . ILE A 1 344 ? -64.197 -7.991 29.946 1.00 60.12 344 ILE A O 1
ATOM 2383 N N . ARG A 1 345 ? -66.346 -8.278 29.326 1.00 55.81 345 ARG A N 1
ATOM 2384 C CA . ARG A 1 345 ? -66.835 -6.908 29.539 1.00 55.81 345 ARG A CA 1
ATOM 2385 C C . ARG A 1 345 ? -66.574 -6.477 30.987 1.00 55.81 345 ARG A C 1
ATOM 2387 O O . ARG A 1 345 ? -67.195 -7.011 31.901 1.00 55.81 345 ARG A O 1
ATOM 2394 N N . VAL A 1 346 ? -65.727 -5.469 31.176 1.00 57.41 346 VAL A N 1
ATOM 2395 C CA . VAL A 1 346 ? -65.615 -4.718 32.434 1.00 57.41 346 VAL A CA 1
ATOM 2396 C C . VAL A 1 346 ? -66.391 -3.400 32.269 1.00 57.41 346 VAL A C 1
ATOM 2398 O O . VAL A 1 346 ? -66.210 -2.729 31.250 1.00 57.41 346 VAL A O 1
ATOM 2401 N N . PRO A 1 347 ? -67.294 -3.039 33.201 1.00 55.50 347 PRO A N 1
ATOM 2402 C CA . PRO A 1 347 ? -68.071 -1.803 33.127 1.00 55.50 347 PRO A CA 1
ATOM 2403 C C . PRO A 1 347 ? -67.215 -0.551 33.405 1.00 55.50 347 PRO A C 1
ATOM 2405 O O . PRO A 1 347 ? -66.173 -0.643 34.058 1.00 55.50 347 PRO A O 1
ATOM 2408 N N . PRO A 1 348 ? -67.651 0.631 32.929 1.00 58.75 348 PRO A N 1
ATOM 2409 C CA . PRO A 1 348 ? -66.911 1.876 33.072 1.00 58.75 348 PRO A CA 1
ATOM 2410 C C . PRO A 1 348 ? -67.126 2.472 34.465 1.00 58.75 348 PRO A C 1
ATOM 2412 O O . PRO A 1 348 ? -68.251 2.811 34.824 1.00 58.75 348 PRO A O 1
ATOM 2415 N N . CYS A 1 349 ? -66.047 2.685 35.215 1.00 45.25 349 CYS A N 1
ATOM 2416 C CA . CYS A 1 349 ? -66.070 3.565 36.378 1.00 45.25 349 CYS A CA 1
ATOM 2417 C C . CYS A 1 349 ? -64.880 4.528 36.360 1.00 45.25 349 CYS A C 1
ATOM 2419 O O . CYS A 1 349 ? -63.726 4.124 36.427 1.00 45.25 349 CYS A O 1
ATOM 2421 N N . ALA A 1 350 ? -65.246 5.809 36.320 1.00 47.50 350 ALA A N 1
ATOM 2422 C CA . ALA A 1 350 ? -64.656 6.907 37.076 1.00 47.50 350 ALA A CA 1
ATOM 2423 C C . ALA A 1 350 ? -63.160 7.219 36.885 1.00 47.50 350 ALA A C 1
ATOM 2425 O O . ALA A 1 350 ? -62.276 6.764 37.601 1.00 47.50 350 ALA A O 1
ATOM 2426 N N . ASN A 1 351 ? -62.947 8.151 35.961 1.00 55.22 351 ASN A N 1
ATOM 2427 C CA . ASN A 1 351 ? -62.176 9.381 36.129 1.00 55.22 351 ASN A CA 1
ATOM 2428 C C . ASN A 1 351 ? -61.536 9.628 37.519 1.00 55.22 351 ASN A C 1
ATOM 2430 O O . ASN A 1 351 ? -62.234 9.803 38.519 1.00 55.22 351 ASN A O 1
ATOM 2434 N N . SER A 1 352 ? -60.211 9.786 37.543 1.00 41.66 352 SER A N 1
ATOM 2435 C CA . SER A 1 352 ? -59.517 10.675 38.482 1.00 41.66 352 SER A CA 1
ATOM 2436 C C . SER A 1 352 ? -58.161 11.097 37.919 1.00 41.66 352 SER A C 1
ATOM 2438 O O . SER A 1 352 ? -57.174 10.370 37.988 1.00 41.66 352 SER A O 1
ATOM 2440 N N . ASN A 1 353 ? -58.163 12.299 37.340 1.00 52.34 353 ASN A N 1
ATOM 2441 C CA . ASN A 1 353 ? -57.148 13.346 37.464 1.00 52.34 353 ASN A CA 1
ATOM 2442 C C . ASN A 1 353 ? -55.815 12.946 38.118 1.00 52.34 353 ASN A C 1
ATOM 2444 O O . ASN A 1 353 ? -55.742 12.784 39.339 1.00 52.34 353 ASN A O 1
ATOM 2448 N N . ARG A 1 354 ? -54.722 12.991 37.345 1.00 50.00 354 ARG A N 1
ATOM 2449 C CA . ARG A 1 354 ? -53.413 13.352 37.906 1.00 50.00 354 ARG A CA 1
ATOM 2450 C C . ARG A 1 354 ? -52.506 14.039 36.877 1.00 50.00 354 ARG A C 1
ATOM 2452 O O . ARG A 1 354 ? -51.784 13.407 36.122 1.00 50.00 354 ARG A O 1
ATOM 2459 N N . THR A 1 355 ? -52.642 15.361 36.853 1.00 50.19 355 THR A N 1
ATOM 2460 C CA . THR A 1 355 ? -51.571 16.363 36.989 1.00 50.19 355 THR A CA 1
ATOM 2461 C C . THR A 1 355 ? -50.203 16.049 36.361 1.00 50.19 355 THR A C 1
ATOM 2463 O O . THR A 1 355 ? -49.407 15.285 36.900 1.00 50.19 355 THR A O 1
ATOM 2466 N N . THR A 1 356 ? -49.902 16.768 35.277 1.00 52.41 356 THR A N 1
ATOM 2467 C CA . THR A 1 356 ? -48.555 17.133 34.797 1.00 52.41 356 THR A CA 1
ATOM 2468 C C . THR A 1 356 ? -47.727 17.861 35.869 1.00 52.41 356 THR A C 1
ATOM 2470 O O . THR A 1 356 ? -48.300 18.568 36.698 1.00 52.41 356 THR A O 1
ATOM 2473 N N . PRO A 1 357 ? -46.387 17.803 35.799 1.00 56.03 357 PRO A N 1
ATOM 2474 C CA . PRO A 1 357 ? -45.645 18.961 35.271 1.00 56.03 357 PRO A CA 1
ATOM 2475 C C . PRO A 1 357 ? -44.542 18.508 34.290 1.00 56.03 357 PRO A C 1
ATOM 2477 O O . PRO A 1 357 ? -43.907 17.481 34.480 1.00 56.03 357 PRO A O 1
ATOM 2480 N N . SER A 1 358 ? -44.380 19.123 33.117 1.00 47.19 358 SER A N 1
ATOM 2481 C CA . SER A 1 358 ? -43.754 20.436 32.905 1.00 47.19 358 SER A CA 1
ATOM 2482 C C . SER A 1 358 ? -42.344 20.515 33.508 1.00 47.19 358 SER A C 1
ATOM 2484 O O . SER A 1 358 ? -42.209 20.819 34.687 1.00 47.19 358 SER A O 1
ATOM 2486 N N . SER A 1 359 ? -41.300 20.267 32.703 1.00 44.19 359 SER A N 1
ATOM 2487 C CA . SER A 1 359 ? -39.998 20.922 32.896 1.00 44.19 359 SER A CA 1
ATOM 2488 C C . SER A 1 359 ? -39.068 20.827 31.672 1.00 44.19 359 SER A C 1
ATOM 2490 O O . SER A 1 359 ? -38.637 19.753 31.271 1.00 44.19 359 SER A O 1
ATOM 2492 N N . MET A 1 360 ? -38.767 22.012 31.132 1.00 44.16 360 MET A N 1
ATOM 2493 C CA . MET A 1 360 ? -37.445 22.495 30.697 1.00 44.16 360 MET A CA 1
ATOM 2494 C C . MET A 1 360 ? -36.715 21.839 29.511 1.00 44.16 360 MET A C 1
ATOM 2496 O O . MET A 1 360 ? -35.773 21.069 29.639 1.00 44.16 360 MET A O 1
ATOM 2500 N N . ARG A 1 361 ? -37.075 22.336 28.323 1.00 50.28 361 ARG A N 1
ATOM 2501 C CA . ARG A 1 361 ? -36.243 23.202 27.456 1.00 50.28 361 ARG A CA 1
ATOM 2502 C C . ARG A 1 361 ? -34.775 23.409 27.906 1.00 50.28 361 ARG A C 1
ATOM 2504 O O . ARG A 1 361 ? -34.528 24.130 28.866 1.00 50.28 361 ARG A O 1
ATOM 2511 N N . ALA A 1 362 ? -33.823 22.935 27.102 1.00 48.84 362 ALA A N 1
ATOM 2512 C CA . ALA A 1 362 ? -32.475 23.498 27.010 1.00 48.84 362 ALA A CA 1
ATOM 2513 C C . ALA A 1 362 ? -32.134 23.711 25.527 1.00 48.84 362 ALA A C 1
ATOM 2515 O O . ALA A 1 362 ? -31.841 22.779 24.783 1.00 48.84 362 ALA A O 1
ATOM 2516 N N . SER A 1 363 ? -32.268 24.963 25.093 1.00 50.62 363 SER A N 1
ATOM 2517 C CA . SER A 1 363 ? -31.801 25.468 23.805 1.00 50.62 363 SER A CA 1
ATOM 2518 C C . SER A 1 363 ? -30.294 25.714 23.906 1.00 50.62 363 SER A C 1
ATOM 2520 O O . SER A 1 363 ? -29.885 26.573 24.684 1.00 50.62 363 SER A O 1
ATOM 2522 N N . SER A 1 364 ? -29.475 25.009 23.126 1.00 48.97 364 SER A N 1
ATOM 2523 C CA . SER A 1 364 ? -28.053 25.352 22.990 1.00 48.97 364 SER A CA 1
ATOM 2524 C C . SER A 1 364 ? -27.860 26.438 21.922 1.00 48.97 364 SER A C 1
ATOM 2526 O O . SER A 1 364 ? -28.438 26.331 20.835 1.00 48.97 364 SER A O 1
ATOM 2528 N N . PRO A 1 365 ? -27.073 27.491 22.205 1.00 63.03 365 PRO A N 1
ATOM 2529 C CA . PRO A 1 365 ? -26.837 28.589 21.280 1.00 63.03 365 PRO A CA 1
ATOM 2530 C C . PRO A 1 365 ? -25.850 28.204 20.174 1.00 63.03 365 PRO A C 1
ATOM 2532 O O . PRO A 1 365 ? -24.808 27.592 20.398 1.00 63.03 365 PRO A O 1
ATOM 2535 N N . ARG A 1 366 ? -26.201 28.619 18.958 1.00 51.00 366 ARG A N 1
ATOM 2536 C CA . ARG A 1 366 ? -25.397 28.537 17.742 1.00 51.00 366 ARG A CA 1
ATOM 2537 C C . ARG A 1 366 ? -24.368 29.673 17.770 1.00 51.00 366 ARG A C 1
ATOM 2539 O O . ARG A 1 366 ? -24.702 30.805 17.433 1.00 51.00 366 ARG A O 1
ATOM 2546 N N . SER A 1 367 ? -23.143 29.384 18.197 1.00 59.44 367 SER A N 1
ATOM 2547 C CA . SER A 1 367 ? -22.026 30.332 18.100 1.00 59.44 367 SER A CA 1
ATOM 2548 C C . SER A 1 367 ? -21.490 30.359 16.670 1.00 59.44 367 SER A C 1
ATOM 2550 O O . SER A 1 367 ? -21.011 29.351 16.155 1.00 59.44 367 SER A O 1
ATOM 2552 N N . ALA A 1 368 ? -21.604 31.519 16.025 1.00 62.09 368 ALA A N 1
ATOM 2553 C CA . ALA A 1 368 ? -20.947 31.830 14.762 1.00 62.09 368 ALA A CA 1
ATOM 2554 C C . ALA A 1 368 ? -19.448 32.111 14.997 1.00 62.09 368 ALA A C 1
ATOM 2556 O O . ALA A 1 368 ? -19.118 32.765 15.990 1.00 62.09 368 ALA A O 1
ATOM 2557 N N . PRO A 1 369 ? -18.536 31.673 14.112 1.00 66.94 369 PRO A N 1
ATOM 2558 C CA . PRO A 1 369 ? -17.146 32.105 14.163 1.00 66.94 369 PRO A CA 1
ATOM 2559 C C . PRO A 1 369 ? -16.977 33.531 13.593 1.00 66.94 369 PRO A C 1
ATOM 2561 O O . PRO A 1 369 ? -17.711 33.922 12.681 1.00 66.94 369 PRO A O 1
ATOM 2564 N N . PRO A 1 370 ? -16.020 34.316 14.121 1.00 65.88 370 PRO A N 1
ATOM 2565 C CA . PRO A 1 370 ? -15.773 35.688 13.695 1.00 65.88 370 PRO A CA 1
ATOM 2566 C C . PRO A 1 370 ? -15.074 35.759 12.332 1.00 65.88 370 PRO A C 1
ATOM 2568 O O . PRO A 1 370 ? -14.099 35.057 12.067 1.00 65.88 370 PRO A O 1
ATOM 2571 N N . SER A 1 371 ? -15.554 36.678 11.496 1.00 63.53 371 SER A N 1
ATOM 2572 C CA . SER A 1 371 ? -14.907 37.125 10.265 1.00 63.53 371 SER A CA 1
ATOM 2573 C C . SER A 1 371 ? -13.551 37.769 10.578 1.00 63.53 371 SER A C 1
ATOM 2575 O O . SER A 1 371 ? -13.494 38.837 11.186 1.00 63.53 371 SER A O 1
ATOM 2577 N N . GLY A 1 372 ? -12.461 37.120 10.167 1.00 60.94 372 GLY A N 1
ATOM 2578 C CA . GLY A 1 372 ? -11.110 37.685 10.188 1.00 60.94 372 GLY A CA 1
ATOM 2579 C C . GLY A 1 372 ? -10.801 38.501 8.919 1.00 60.94 372 GLY A C 1
ATOM 2580 O O . GLY A 1 372 ? -11.351 38.197 7.858 1.00 60.94 372 GLY A O 1
ATOM 2581 N N . PRO A 1 373 ? -9.948 39.540 9.010 1.00 66.50 373 PRO A N 1
ATOM 2582 C CA . PRO A 1 373 ? -9.691 40.497 7.934 1.00 66.50 373 PRO A CA 1
ATOM 2583 C C . PRO A 1 373 ? -8.823 39.908 6.813 1.00 66.50 373 PRO A C 1
ATOM 2585 O O . PRO A 1 373 ? -7.837 39.216 7.064 1.00 66.50 373 PRO A O 1
ATOM 2588 N N . GLY A 1 374 ? -9.203 40.204 5.567 1.00 58.47 374 GLY A N 1
ATOM 2589 C CA . GLY A 1 374 ? -8.512 39.751 4.361 1.00 58.47 374 GLY A CA 1
ATOM 2590 C C . GLY A 1 374 ? -7.123 40.382 4.172 1.00 58.47 374 GLY A C 1
ATOM 2591 O O . GLY A 1 374 ? -6.891 41.506 4.622 1.00 58.47 374 GLY A O 1
ATOM 2592 N N . PRO A 1 375 ? -6.195 39.685 3.493 1.00 64.31 375 PRO A N 1
ATOM 2593 C CA . PRO A 1 375 ? -4.856 40.195 3.240 1.00 64.31 375 PRO A CA 1
ATOM 2594 C C . PRO A 1 375 ? -4.848 41.253 2.132 1.00 64.31 375 PRO A C 1
ATOM 2596 O O . PRO A 1 375 ? -5.349 41.045 1.024 1.00 64.31 375 PRO A O 1
ATOM 2599 N N . SER A 1 376 ? -4.211 42.378 2.447 1.00 63.59 376 SER A N 1
ATOM 2600 C CA . SER A 1 376 ? -3.735 43.381 1.502 1.00 63.59 376 SER A CA 1
ATOM 2601 C C . SER A 1 376 ? -2.836 42.732 0.445 1.00 63.59 376 SER A C 1
ATOM 2603 O O . SER A 1 376 ? -1.888 42.020 0.779 1.00 63.59 376 SER A O 1
ATOM 2605 N N . ARG A 1 377 ? -3.134 42.988 -0.831 1.00 54.56 377 ARG A N 1
ATOM 2606 C CA . ARG A 1 377 ? -2.246 42.670 -1.956 1.00 54.56 377 ARG A CA 1
ATOM 2607 C C . ARG A 1 377 ? -1.112 43.706 -2.059 1.00 54.56 377 ARG A C 1
ATOM 2609 O O . ARG A 1 377 ? -1.380 44.874 -1.774 1.00 54.56 377 ARG A O 1
ATOM 2616 N N . PRO A 1 378 ? 0.099 43.299 -2.479 1.00 66.94 378 PRO A N 1
ATOM 2617 C CA . PRO A 1 378 ? 1.115 44.207 -3.007 1.00 66.94 378 PRO A CA 1
ATOM 2618 C C . PRO A 1 378 ? 0.753 44.738 -4.401 1.00 66.94 378 PRO A C 1
ATOM 2620 O O . PRO A 1 378 ? 0.049 44.017 -5.152 1.00 66.94 378 PRO A O 1
#

Solvent-accessible surface area (backbone atoms only — not comparable to full-atom values): 24152 Å² total; per-residue (Å²): 137,85,88,81,89,83,86,85,79,99,77,82,82,79,77,79,67,76,74,56,62,65,55,56,56,56,50,51,56,51,51,53,51,51,51,51,52,50,51,50,52,53,50,50,43,63,75,68,60,69,84,64,72,76,75,81,82,69,53,73,47,55,46,50,26,52,54,47,23,52,51,28,44,50,50,19,50,46,27,42,48,20,18,76,72,34,76,93,49,21,71,63,26,44,50,53,18,53,52,28,42,53,47,20,58,71,42,46,74,87,71,73,74,86,67,73,74,75,80,81,81,80,80,87,87,74,86,75,78,77,83,75,88,70,74,80,83,72,72,69,78,72,82,82,65,84,70,68,83,44,47,66,71,58,50,38,52,49,32,43,52,50,14,52,48,26,40,53,52,20,73,80,24,52,82,66,61,13,53,54,30,33,52,48,12,54,50,31,40,53,50,24,47,59,48,26,54,74,69,70,41,78,72,70,67,77,56,72,81,75,62,49,73,78,81,66,60,83,87,82,72,86,84,79,74,94,77,75,94,75,86,86,87,79,85,83,90,80,89,86,83,92,84,83,88,82,89,78,86,68,82,86,66,82,69,80,81,58,87,81,70,60,81,52,82,76,52,73,60,70,64,58,55,52,50,36,53,49,49,27,53,52,24,51,52,50,20,50,51,24,51,56,47,24,75,72,42,96,70,31,64,68,33,47,54,51,18,52,52,25,47,55,50,22,52,55,33,48,53,56,53,48,59,40,45,65,74,66,66,78,76,74,77,79,58,84,82,77,62,78,76,78,85,78,87,74,84,92,76,79,91,77,91,79,82,85,80,90,83,80,90,80,86,81,84,86,81,78,83,82,88,74,85,79,83,84,79,133

Sequence (378 aa):
MINRAQAGGQQERGDRVATAAGTALRWSAWLVGLFIVVLLAVGAWLLLGSSEPPARVYSPSEQAQLDAEGRYRGLAADARAAAAADPALAERLTAIASDLEAQAAAVSLPRPPAGAPAGKDGATGASPPAPTSGAPTSAAPAPSSTAAPADPVRLLAMLRDSSLRSLSDAVDAEPGPARVLASAGANQWRQAVLLGAALGVGTELPAADAMTADDLGPEQGPSVGPAGSATPSSEPAASGGVASRDAASGPTGAGPARPEDCAGTPLGPAADRQALLGATRAEEQARYGYEVAAALLPDPAPALALSAAHRAAADTAAERLAALCETAAPRRRVTPSDRPSAPIRVPPCANSNRTTPSSMRASSPRSAPPSGPGPSRP

Radius of gyration: 41.07 Å; Cα contacts (8 Å, |Δi|>4): 199; chains: 1; bounding box: 118×139×88 Å